Protein AF-A0A4R2NSC4-F1 (afdb_monomer_lite)

Radius of gyration: 39.75 Å; chains: 1; bounding box: 99×62×121 Å

Foldseek 3Di:
DWDDQQVQWIWDDDAFKIKIKGACVPWPHNDQVVVVVQLVVVCVVQVVDPQAFHFPDWDDDPRMIITMTGQNQKAQLQVLLVDDPLLCLQALVSLLSVLPTPFQARLASSQWIQRPVRRYIHGYDQDTHRGHRNDRDDSLVSSLFSLVSSQFPDNGDPDQDDCVGGSDNDVLSSVLNVQSVPQDDSVSNNLSSVVVNLLSVVVVVVVVVVVVVVVVVVVVVVVPDDDDDDDDDDDDDDDPVVVVVVVPPPPDDDDDDDDDDDDDDDPVVQCLPPLNLLSVPVVVVVVVVPPPCPVPVVDDPDPVVVVVVVVLVVLVVLLVVLSSQCNVCVPPPVSPVVSLVSLVVSPLVSDDPSSNVVNLSSCVVVVVNLVNCVSPVVVLQVLLVVLLVDPCSLVSLVVSCVSVPPNLSSQLSNCLVVVVLVSVVVSVPDADDPVSLLSVLLSCLVVVVVVVSVVVLVVVCPDPRHPCVVPNVVSVVSNVVLVVLSVVLVVLVVLLVVLVVVLVVLVVVLVVDPDVVVNVVSVVVNVVSVVSNVVSVVSNVVSNVVSVD

pLDDT: mean 75.35, std 21.21, range [22.73, 97.94]

Sequence (549 aa):
MIKKINRFGEITINKNEALVTMPLIRLETEEIEVIEENYKEKIKELNYADAFYYAESITSIRDRLQITYDMTNAFDFHHIRRIQFEEMFPYFNSMIDIAKQNVSVLWEKSNFAIDIKEEKVKALLFDFEGFKLYKKDNKVDGLKELILLALTTKHAILGKPKKSDFIEQRERVFLFAEDIIHSKDIEEMEDVIRSYENQIQYEETQKEIEQEEKRQKSKWNKMFKTKRSDTAEKEVASTEDMIKNSLYEEQNKKESNNTKQKSKSNLMDKMTSPKGMVITIVCLLAIGLLSVAFDNFSSAEEPNALSKAKKKIQEQNKVLSSYRVYINANGNKDQKEKAYAQLDRVGYENLNQKDQSILVDWYIDQDKLTKAITADKKNAYQIGDALIKEDDGEERLKQLANQVKNNEVINFDIATLENKYQTMIENKDILFNQRRSKKLVEAYFMTNQKEELDKFMSSIKNDERNDVGSSYDNLKKYYDEKISAYDEKQKAQTDLKEINIKIDEQNKKLKDIKDDDKKNETKDAIKKLEKDKQAAESKIEDFNNRIKE

Organism: NCBI:txid442528

Secondary structure (DSSP, 8-state):
--EEEETTEEEEEETTEEEEEEEGGGSS---HHHHHHHHHHHHHHTTT-TTEEPPSEEEE-SSEEEEEEE-TTEEEGGGGGGS-GGG-HHHHHHHHHHHHSSS----STTSEEEETTTTEEEEE---BTTB-------HHHHHHHHHHHHHBS-SS-SSSPPGGGBSS--HHHHHHHHHHHH--SHHHHHHHHHHHHHHHHHHHHHHHHHHHHHHHHHHHHHHS--------------SHHHHHHHTSSTT---------------THHHHSSTTTTTHHHHHHHHHHHHHHHHHHHSS---HHHHHHHHHHHHHHHHHHHHHHHHHHTTT-HHHHHHHHHHHHTT-GGGS-HHHHHHHHHHHHTTT-HHHHHHH-TTHHHHHHHHHTTSTTHHHHHHHHHHHSTT-HHHHHHHHHHTT-HHHHHHT-SS---HHHHHHHHHHHHHHT-HHHHHHHHHHHTT-TTSTTTTTHHHHHHHHHHHHHHHHHHHHHHHHHHHHHHHHHHHHHHHHH---HHHHHHHHHHHHHHHHHHHHHHHHHHHHHHHHH-

Structure (mmCIF, N/CA/C/O backbone):
data_AF-A0A4R2NSC4-F1
#
_entry.id   AF-A0A4R2NSC4-F1
#
loop_
_atom_site.group_PDB
_atom_site.id
_atom_site.type_symbol
_atom_site.label_atom_id
_atom_site.label_alt_id
_atom_site.label_comp_id
_atom_site.label_asym_id
_atom_site.label_entity_id
_atom_site.label_seq_id
_atom_site.pdbx_PDB_ins_code
_atom_site.Cartn_x
_atom_site.Cartn_y
_atom_site.Cartn_z
_atom_site.occupancy
_atom_site.B_iso_or_equiv
_atom_site.auth_seq_id
_atom_site.auth_comp_id
_atom_site.auth_asym_id
_atom_site.auth_atom_id
_atom_site.pdbx_PDB_model_num
ATOM 1 N N . MET A 1 1 ? 34.668 -9.041 -31.644 1.00 50.00 1 MET A N 1
ATOM 2 C CA . MET A 1 1 ? 33.999 -9.675 -32.811 1.00 50.00 1 MET A CA 1
ATOM 3 C C . MET A 1 1 ? 33.399 -8.556 -33.644 1.00 50.00 1 MET A C 1
ATOM 5 O O . MET A 1 1 ? 32.728 -7.722 -33.057 1.00 50.00 1 MET A O 1
ATOM 9 N N . ILE A 1 2 ? 33.654 -8.510 -34.954 1.00 55.50 2 ILE A N 1
ATOM 10 C CA . ILE A 1 2 ? 33.144 -7.439 -35.828 1.00 55.50 2 ILE A CA 1
ATOM 11 C C . ILE A 1 2 ? 31.701 -7.764 -36.230 1.00 55.50 2 ILE A C 1
ATOM 13 O O . ILE A 1 2 ? 31.442 -8.852 -36.749 1.00 55.50 2 ILE A O 1
ATOM 17 N N . LYS A 1 3 ? 30.768 -6.830 -36.016 1.00 60.56 3 LYS A N 1
ATOM 18 C CA . LYS A 1 3 ? 29.362 -6.968 -36.426 1.00 60.56 3 LYS A CA 1
ATOM 19 C C . LYS A 1 3 ? 28.921 -5.740 -37.225 1.00 60.56 3 LYS A C 1
ATOM 21 O O . LYS A 1 3 ? 29.080 -4.614 -36.762 1.00 60.56 3 LYS A O 1
ATOM 26 N N . LYS A 1 4 ? 28.317 -5.958 -38.400 1.00 69.31 4 LYS A N 1
ATOM 27 C CA . LYS A 1 4 ? 27.602 -4.903 -39.138 1.00 69.31 4 LYS A CA 1
ATOM 28 C C . LYS A 1 4 ? 26.278 -4.602 -38.445 1.00 69.31 4 LYS A C 1
ATOM 30 O O . LYS A 1 4 ? 25.534 -5.526 -38.126 1.00 69.31 4 LYS A O 1
ATOM 35 N N . ILE A 1 5 ? 26.011 -3.318 -38.238 1.00 64.56 5 ILE A N 1
ATOM 36 C CA . ILE A 1 5 ? 24.942 -2.836 -37.348 1.00 64.56 5 ILE A CA 1
ATOM 37 C C . ILE A 1 5 ? 24.145 -1.655 -37.920 1.00 64.56 5 ILE A C 1
ATOM 39 O O . ILE A 1 5 ? 22.972 -1.493 -37.608 1.00 64.56 5 ILE A O 1
ATOM 43 N N . ASN A 1 6 ? 24.757 -0.847 -38.790 1.00 65.25 6 ASN A N 1
ATOM 44 C CA . ASN A 1 6 ? 24.148 0.359 -39.354 1.00 65.25 6 ASN A CA 1
ATOM 45 C C . ASN A 1 6 ? 24.386 0.421 -40.873 1.00 65.25 6 ASN A C 1
ATOM 47 O O . ASN A 1 6 ? 25.003 1.356 -41.376 1.00 65.25 6 ASN A O 1
ATOM 51 N N . ARG A 1 7 ? 23.973 -0.639 -41.591 1.00 72.69 7 ARG A N 1
ATOM 52 C CA . ARG A 1 7 ? 24.161 -0.906 -43.041 1.00 72.69 7 ARG A CA 1
ATOM 53 C C . ARG A 1 7 ? 25.622 -0.964 -43.528 1.00 72.69 7 ARG A C 1
ATOM 55 O O . ARG A 1 7 ? 26.025 -1.965 -44.120 1.00 72.69 7 ARG A O 1
ATOM 62 N N . PHE A 1 8 ? 26.396 0.083 -43.270 1.00 77.44 8 PHE A N 1
ATOM 63 C CA . PHE A 1 8 ? 27.825 0.231 -43.550 1.00 77.44 8 PHE A CA 1
ATOM 64 C C . PHE A 1 8 ? 28.668 0.361 -42.271 1.00 77.44 8 PHE A C 1
ATOM 66 O O . PHE A 1 8 ? 29.864 0.093 -42.323 1.00 77.44 8 PHE A O 1
ATOM 73 N N . GLY A 1 9 ? 28.048 0.739 -41.146 1.00 80.69 9 GLY A N 1
ATOM 74 C CA . GLY A 1 9 ? 28.716 0.865 -39.851 1.00 80.69 9 GLY A CA 1
ATOM 75 C C . GLY A 1 9 ? 28.962 -0.472 -39.137 1.00 80.69 9 GLY A C 1
ATOM 76 O O . GLY A 1 9 ? 28.135 -1.393 -39.209 1.00 80.69 9 GLY A O 1
ATOM 77 N N . GLU A 1 10 ? 30.080 -0.545 -38.416 1.00 85.31 10 GLU A N 1
ATOM 78 C CA . GLU A 1 10 ? 30.536 -1.687 -37.612 1.00 85.31 10 GLU A CA 1
ATOM 79 C C . GLU A 1 10 ? 30.844 -1.234 -36.172 1.00 85.31 10 GLU A C 1
ATOM 81 O O . GLU A 1 10 ? 31.543 -0.238 -36.003 1.00 85.31 10 GLU A O 1
ATOM 86 N N . ILE A 1 11 ? 30.380 -1.976 -35.154 1.00 87.38 11 ILE A N 1
ATOM 87 C CA . ILE A 1 11 ? 30.885 -1.868 -33.767 1.00 87.38 11 ILE A CA 1
ATOM 88 C C . ILE A 1 11 ? 31.858 -3.014 -33.501 1.00 87.38 11 ILE A C 1
ATOM 90 O O . ILE A 1 11 ? 31.585 -4.173 -33.839 1.00 87.38 11 ILE A O 1
ATOM 94 N N . THR A 1 12 ? 32.957 -2.692 -32.822 1.00 83.81 12 THR A N 1
ATOM 95 C CA . THR A 1 12 ? 33.827 -3.648 -32.133 1.00 83.81 12 THR A CA 1
ATOM 96 C C . THR A 1 12 ? 33.980 -3.217 -30.677 1.00 83.81 12 THR A C 1
ATOM 98 O O . THR A 1 12 ? 34.322 -2.073 -30.421 1.00 83.81 12 THR A O 1
ATOM 101 N N . ILE A 1 13 ? 33.745 -4.126 -29.728 1.00 77.94 13 ILE A N 1
ATOM 102 C CA . ILE A 1 13 ? 34.010 -3.903 -28.297 1.00 77.94 13 ILE A CA 1
ATOM 103 C C . ILE A 1 13 ? 35.212 -4.765 -27.901 1.00 77.94 13 ILE A C 1
ATOM 105 O O . ILE A 1 13 ? 35.206 -5.977 -28.143 1.00 77.94 13 ILE A O 1
ATOM 109 N N . ASN A 1 14 ? 36.230 -4.138 -27.311 1.00 72.88 14 ASN A N 1
ATOM 110 C CA . ASN A 1 14 ? 37.514 -4.724 -26.936 1.00 72.88 14 ASN A CA 1
ATOM 111 C C . ASN A 1 14 ? 37.849 -4.377 -25.474 1.00 72.88 14 ASN A C 1
ATOM 113 O O . ASN A 1 14 ? 38.628 -3.468 -25.203 1.00 72.88 14 ASN A O 1
ATOM 117 N N . LYS A 1 15 ? 37.294 -5.140 -24.522 1.00 72.00 15 LYS A N 1
ATOM 118 C CA . LYS A 1 15 ? 37.432 -4.903 -23.070 1.00 72.00 15 LYS A CA 1
ATOM 119 C C . LYS A 1 15 ? 36.992 -3.486 -22.666 1.00 72.00 15 LYS A C 1
ATOM 121 O O . LYS A 1 15 ? 35.803 -3.275 -22.485 1.00 72.00 15 LYS A O 1
ATOM 126 N N . ASN A 1 16 ? 37.944 -2.562 -22.560 1.00 81.25 16 ASN A N 1
ATOM 127 C CA . ASN A 1 16 ? 37.792 -1.208 -22.037 1.00 81.25 16 ASN A CA 1
ATOM 128 C C . ASN A 1 16 ? 37.546 -0.167 -23.141 1.00 81.25 16 ASN A C 1
ATOM 130 O O . ASN A 1 16 ? 37.498 1.017 -22.847 1.00 81.25 16 ASN A O 1
ATOM 134 N N . GLU A 1 17 ? 37.414 -0.585 -24.398 1.00 88.75 17 GLU A N 1
ATOM 135 C CA . GLU A 1 17 ? 37.214 0.309 -25.539 1.00 88.75 17 GLU A CA 1
ATOM 136 C C . GLU A 1 17 ? 36.052 -0.194 -26.403 1.00 88.75 17 GLU A C 1
ATOM 138 O O . GLU A 1 17 ? 35.953 -1.394 -26.696 1.00 88.75 17 GLU A O 1
ATOM 143 N N . ALA A 1 18 ? 35.189 0.720 -26.846 1.00 89.56 18 ALA A N 1
ATOM 144 C CA . ALA A 1 18 ? 34.281 0.479 -27.961 1.00 89.56 18 ALA A CA 1
ATOM 145 C C . ALA A 1 18 ? 34.687 1.339 -29.161 1.00 89.56 18 ALA A C 1
ATOM 147 O O . ALA A 1 18 ? 34.992 2.519 -29.024 1.00 89.56 18 ALA A O 1
ATOM 148 N N . LEU A 1 19 ? 34.660 0.731 -30.344 1.00 90.62 19 LEU A N 1
ATOM 149 C CA . LEU A 1 19 ? 35.046 1.339 -31.609 1.00 90.62 19 LEU A CA 1
ATOM 150 C C . LEU A 1 19 ? 33.885 1.229 -32.601 1.00 90.62 19 LEU A C 1
ATOM 152 O O . LEU A 1 19 ? 33.551 0.128 -33.057 1.00 90.62 19 LEU A O 1
ATOM 156 N N . VAL A 1 20 ? 33.288 2.365 -32.956 1.00 91.00 20 VAL A N 1
ATOM 157 C CA . VAL A 1 20 ? 32.321 2.491 -34.057 1.00 91.00 20 VAL A CA 1
ATOM 158 C C . VAL A 1 20 ? 33.086 2.937 -35.300 1.00 91.00 20 VAL A C 1
ATOM 160 O O . VAL A 1 20 ? 33.832 3.909 -35.250 1.00 91.00 20 VAL A O 1
ATOM 163 N N . THR A 1 21 ? 32.910 2.260 -36.438 1.00 89.88 21 THR A N 1
ATOM 164 C CA . THR A 1 21 ? 33.556 2.675 -37.698 1.00 89.88 21 THR A CA 1
ATOM 165 C C . THR A 1 21 ? 32.588 2.739 -38.870 1.00 89.88 21 THR A C 1
ATOM 167 O O . THR A 1 21 ? 31.687 1.903 -38.977 1.00 89.88 21 THR A O 1
ATOM 170 N N . MET A 1 22 ? 32.812 3.675 -39.798 1.00 88.88 22 MET A N 1
ATOM 171 C CA . MET A 1 22 ? 32.080 3.765 -41.070 1.00 88.88 22 MET A CA 1
ATOM 172 C C . MET A 1 22 ? 32.995 4.289 -42.196 1.00 88.88 22 MET A C 1
ATOM 174 O O . MET A 1 22 ? 33.824 5.154 -41.928 1.00 88.88 22 MET A O 1
ATOM 178 N N . PRO A 1 23 ? 32.898 3.792 -43.447 1.00 88.88 23 PRO A N 1
ATOM 179 C CA . PRO A 1 23 ? 33.663 4.341 -44.574 1.00 88.88 23 PRO A CA 1
ATOM 180 C C . PRO A 1 23 ? 33.324 5.812 -44.848 1.00 88.88 23 PRO A C 1
ATOM 182 O O . PRO A 1 23 ? 32.140 6.150 -44.854 1.00 88.88 23 PRO A O 1
ATOM 185 N N . LEU A 1 24 ? 34.329 6.653 -45.130 1.00 86.62 24 LEU A N 1
ATOM 186 C CA . LEU A 1 24 ? 34.136 8.103 -45.326 1.00 86.62 24 LEU A CA 1
ATOM 187 C C . LEU A 1 24 ? 33.147 8.419 -46.458 1.00 86.62 24 LEU A C 1
ATOM 189 O O . LEU A 1 24 ? 32.214 9.185 -46.259 1.00 86.62 24 LEU A O 1
ATOM 193 N N . ILE A 1 25 ? 33.230 7.677 -47.568 1.00 86.19 25 ILE A N 1
ATOM 194 C CA . ILE A 1 25 ? 32.316 7.728 -48.729 1.00 86.19 25 ILE A CA 1
ATOM 195 C C . ILE A 1 25 ? 30.825 7.420 -48.410 1.00 86.19 25 ILE A C 1
ATOM 197 O O . ILE A 1 25 ? 29.987 7.296 -49.308 1.00 86.19 25 ILE A O 1
ATOM 201 N N . ARG A 1 26 ? 30.476 7.183 -47.138 1.00 85.62 26 ARG A N 1
ATOM 202 C CA . ARG A 1 26 ? 29.104 6.973 -46.638 1.00 85.62 26 ARG A CA 1
ATOM 203 C C . ARG A 1 26 ? 28.637 8.054 -45.659 1.00 85.62 26 ARG A C 1
ATOM 205 O O . ARG A 1 26 ? 27.502 7.962 -45.197 1.00 85.62 26 ARG A O 1
ATOM 212 N N . LEU A 1 27 ? 29.482 9.031 -45.352 1.00 84.31 27 LEU A N 1
ATOM 213 C CA . LEU A 1 27 ? 29.156 10.221 -44.571 1.00 84.31 27 LEU A CA 1
ATOM 214 C C . LEU A 1 27 ? 28.582 11.315 -45.481 1.00 84.31 27 LEU A C 1
ATOM 216 O O . LEU A 1 27 ? 28.621 11.207 -46.707 1.00 84.31 27 LEU A O 1
ATOM 220 N N . GLU A 1 28 ? 28.037 12.365 -44.872 1.00 81.38 28 GLU A N 1
ATOM 221 C CA . GLU A 1 28 ? 27.533 13.544 -45.598 1.00 81.38 28 GLU A CA 1
ATOM 222 C C . GLU A 1 28 ? 28.659 14.573 -45.866 1.00 81.38 28 GLU A C 1
ATOM 224 O O . GLU A 1 28 ? 28.540 15.388 -46.777 1.00 81.38 28 GLU A O 1
ATOM 229 N N . THR A 1 29 ? 29.779 14.474 -45.136 1.00 83.19 29 THR A N 1
ATOM 230 C CA . THR A 1 29 ? 31.052 15.186 -45.359 1.00 83.19 29 THR A CA 1
ATOM 231 C C . THR A 1 29 ? 32.236 14.263 -45.036 1.00 83.19 29 THR A C 1
ATOM 233 O O . THR A 1 29 ? 32.092 13.335 -44.240 1.00 83.19 29 THR A O 1
ATOM 236 N N . GLU A 1 30 ? 33.402 14.506 -45.640 1.00 83.69 30 GLU A N 1
ATOM 237 C CA . GLU A 1 30 ? 34.662 13.808 -45.319 1.00 83.69 30 GLU A CA 1
ATOM 238 C C . GLU A 1 30 ? 35.582 14.641 -44.394 1.00 83.69 30 GLU A C 1
ATOM 240 O O . GLU A 1 30 ? 36.621 14.148 -43.957 1.00 83.69 30 GLU A O 1
ATOM 245 N N . GLU A 1 31 ? 35.193 15.880 -44.065 1.00 88.38 31 GLU A N 1
ATOM 246 C CA . GLU A 1 31 ? 35.931 16.792 -43.176 1.00 88.38 31 GLU A CA 1
ATOM 247 C C . GLU A 1 31 ? 35.721 16.407 -41.700 1.00 88.38 31 GLU A C 1
ATOM 249 O O . GLU A 1 31 ? 34.609 16.478 -41.171 1.00 88.38 31 GLU A O 1
ATOM 254 N N . ILE A 1 32 ? 36.793 15.979 -41.026 1.00 88.56 32 ILE A N 1
ATOM 255 C CA . ILE A 1 32 ? 36.729 15.398 -39.673 1.00 88.56 32 ILE A CA 1
ATOM 256 C C . ILE A 1 32 ? 36.408 16.457 -38.619 1.00 88.56 32 ILE A C 1
ATOM 258 O O . ILE A 1 32 ? 35.664 16.185 -37.680 1.00 88.56 32 ILE A O 1
ATOM 262 N N . GLU A 1 33 ? 36.909 17.673 -38.805 1.00 90.12 33 GLU A N 1
ATOM 263 C CA . GLU A 1 33 ? 36.661 18.822 -37.943 1.00 90.12 33 GLU A CA 1
ATOM 264 C C . GLU A 1 33 ? 35.160 19.150 -37.877 1.00 90.12 33 GLU A C 1
ATOM 266 O O . GLU A 1 33 ? 34.616 19.320 -36.787 1.00 90.12 33 GLU A O 1
ATOM 271 N N . VAL A 1 34 ? 34.466 19.127 -39.022 1.00 92.62 34 VAL A N 1
ATOM 272 C CA . VAL A 1 34 ? 33.011 19.352 -39.111 1.00 92.62 34 VAL A CA 1
ATOM 273 C C . VAL A 1 34 ? 32.232 18.220 -38.432 1.00 92.62 34 VAL A C 1
ATOM 275 O O . VAL A 1 34 ? 31.276 18.467 -37.701 1.00 92.62 34 VAL A O 1
ATOM 278 N N . ILE A 1 35 ? 32.661 16.966 -38.613 1.00 91.38 35 ILE A N 1
ATOM 279 C CA . ILE A 1 35 ? 32.059 15.798 -37.944 1.00 91.38 35 ILE A CA 1
ATOM 280 C C . ILE A 1 35 ? 32.217 15.908 -36.419 1.00 91.38 35 ILE A C 1
ATOM 282 O O . ILE A 1 35 ? 31.273 15.635 -35.677 1.00 91.38 35 ILE A O 1
ATOM 286 N N . GLU A 1 36 ? 33.388 16.330 -35.940 1.00 92.12 36 GLU A N 1
ATOM 287 C CA . GLU A 1 36 ? 33.632 16.583 -34.521 1.00 92.12 36 GLU A CA 1
ATOM 288 C C . GLU A 1 36 ? 32.784 17.731 -33.962 1.00 92.12 36 GLU A C 1
ATOM 290 O O . GLU A 1 36 ? 32.292 17.627 -32.836 1.00 92.12 36 GLU A O 1
ATOM 295 N N . GLU A 1 37 ? 32.624 18.829 -34.704 1.00 94.12 37 GLU A N 1
ATOM 296 C CA . GLU A 1 37 ? 31.781 19.957 -34.299 1.00 94.12 37 GLU A CA 1
ATOM 297 C C . GLU A 1 37 ? 30.311 19.535 -34.202 1.00 94.12 37 GLU A C 1
ATOM 299 O O . GLU A 1 37 ? 29.726 19.665 -33.124 1.00 94.12 37 GLU A O 1
ATOM 304 N N . ASN A 1 38 ? 29.763 18.896 -35.240 1.00 94.38 38 ASN A N 1
ATOM 305 C CA . ASN A 1 38 ? 28.403 18.345 -35.241 1.00 94.38 38 ASN A CA 1
ATOM 306 C C . ASN A 1 38 ? 28.169 17.366 -34.077 1.00 94.38 38 ASN A C 1
ATOM 308 O O . ASN A 1 38 ? 27.113 17.375 -33.437 1.00 94.38 38 ASN A O 1
ATOM 312 N N . TYR A 1 39 ? 29.161 16.528 -33.761 1.00 93.62 39 TYR A N 1
ATOM 313 C CA . TYR A 1 39 ? 29.089 15.622 -32.618 1.00 93.62 39 TYR A CA 1
ATOM 314 C C . TYR A 1 39 ? 29.040 16.382 -31.282 1.00 93.62 39 TYR A C 1
ATOM 316 O O . TYR A 1 39 ? 28.174 16.119 -30.444 1.00 93.62 39 TYR A O 1
ATOM 324 N N . LYS A 1 40 ? 29.921 17.374 -31.092 1.00 93.31 40 LYS A N 1
ATOM 325 C CA . LYS A 1 40 ? 29.951 18.232 -29.893 1.00 93.31 40 LYS A CA 1
ATOM 326 C C . LYS A 1 40 ? 28.664 19.047 -29.741 1.00 93.31 40 LYS A C 1
ATOM 328 O O . LYS A 1 40 ? 28.224 19.269 -28.613 1.00 93.31 40 LYS A O 1
ATOM 333 N N . GLU A 1 41 ? 28.046 19.480 -30.837 1.00 94.69 41 GLU A N 1
ATOM 334 C CA . GLU A 1 41 ? 26.727 20.117 -30.819 1.00 94.69 41 GLU A CA 1
ATOM 335 C C . GLU A 1 41 ? 25.629 19.140 -30.396 1.00 94.69 41 GLU A C 1
ATOM 337 O O . GLU A 1 41 ? 24.842 19.477 -29.508 1.00 94.69 41 GLU A O 1
ATOM 342 N N . LYS A 1 42 ? 25.627 17.898 -30.905 1.00 93.56 42 LYS A N 1
ATOM 343 C CA . LYS A 1 42 ? 24.636 16.894 -30.490 1.00 93.56 42 LYS A CA 1
ATOM 344 C C . LYS A 1 42 ? 24.723 16.549 -28.999 1.00 93.56 42 LYS A C 1
ATOM 346 O O . LYS A 1 42 ? 23.690 16.377 -28.354 1.00 93.56 42 LYS A O 1
ATOM 351 N N . ILE A 1 43 ? 25.927 16.503 -28.420 1.00 93.38 43 ILE A N 1
ATOM 352 C CA . ILE A 1 43 ? 26.103 16.322 -26.965 1.00 93.38 43 ILE A CA 1
ATOM 353 C C . ILE A 1 43 ? 25.466 17.479 -26.177 1.00 93.38 43 ILE A C 1
ATOM 355 O O . ILE A 1 43 ? 24.792 17.240 -25.171 1.00 93.38 43 ILE A O 1
ATOM 359 N N . LYS A 1 44 ? 25.662 18.726 -26.630 1.00 91.94 44 LYS A N 1
ATOM 360 C CA . LYS A 1 44 ? 25.079 19.920 -25.995 1.00 91.94 44 LYS A CA 1
ATOM 361 C C . LYS A 1 44 ? 23.556 19.948 -26.122 1.00 91.94 44 LYS A C 1
ATOM 363 O O . LYS A 1 44 ? 22.891 20.283 -25.149 1.00 91.94 44 LYS A O 1
ATOM 368 N N . GLU A 1 45 ? 23.004 19.565 -27.277 1.00 93.38 45 GLU A N 1
ATOM 369 C CA . GLU A 1 45 ? 21.552 19.426 -27.489 1.00 93.38 45 GLU A CA 1
ATOM 370 C C . GLU A 1 45 ? 20.941 18.414 -26.505 1.00 93.38 45 GLU A C 1
ATOM 372 O O . GLU A 1 45 ? 19.892 18.663 -25.916 1.00 93.38 45 GLU A O 1
ATOM 377 N N . LEU A 1 46 ? 21.641 17.300 -26.268 1.00 90.50 46 LEU A N 1
ATOM 378 C CA . LEU A 1 46 ? 21.274 16.282 -25.279 1.00 90.50 46 LEU A CA 1
ATOM 379 C C . LEU A 1 46 ? 21.627 16.673 -23.831 1.00 90.50 46 LEU A C 1
ATOM 381 O O . LEU A 1 46 ? 21.488 15.845 -22.935 1.00 90.50 46 LEU A O 1
ATOM 385 N N . ASN A 1 47 ? 22.091 17.905 -23.586 1.00 90.69 47 ASN A N 1
ATOM 386 C CA . ASN A 1 47 ? 22.463 18.434 -22.271 1.00 90.69 47 ASN A CA 1
ATOM 387 C C . ASN A 1 47 ? 23.369 17.487 -21.453 1.00 90.69 47 ASN A C 1
ATOM 389 O O . ASN A 1 47 ? 23.195 17.343 -20.244 1.00 90.69 47 ASN A O 1
ATOM 393 N N . TYR A 1 48 ? 24.319 16.814 -22.115 1.00 87.62 48 TYR A N 1
ATOM 394 C CA . TYR A 1 48 ? 25.217 15.837 -21.481 1.00 87.62 48 TYR A CA 1
ATOM 395 C C . TYR A 1 48 ? 24.472 14.730 -20.693 1.00 87.62 48 TYR A C 1
ATOM 397 O O . TYR A 1 48 ? 24.927 14.299 -19.633 1.00 87.62 48 TYR A O 1
ATOM 405 N N . ALA A 1 49 ? 23.309 14.286 -21.193 1.00 89.62 49 ALA A N 1
ATOM 406 C CA . ALA A 1 49 ? 22.504 13.222 -20.595 1.00 89.62 49 ALA A CA 1
ATOM 407 C C . ALA A 1 49 ? 23.307 11.944 -20.283 1.00 89.62 49 ALA A C 1
ATOM 409 O O . ALA A 1 49 ? 23.821 11.266 -21.171 1.00 89.62 49 ALA A O 1
ATOM 410 N N . ASP A 1 50 ? 23.277 11.539 -19.014 1.00 87.62 50 ASP A N 1
ATOM 411 C CA . ASP A 1 50 ? 24.004 10.388 -18.456 1.00 87.62 50 ASP A CA 1
ATOM 412 C C . ASP A 1 50 ? 23.582 9.004 -19.017 1.00 87.62 50 ASP A C 1
ATOM 414 O O . ASP A 1 50 ? 24.130 7.962 -18.667 1.00 87.62 50 ASP A O 1
ATOM 418 N N . ALA A 1 51 ? 22.610 8.990 -19.930 1.00 93.25 51 ALA A N 1
ATOM 419 C CA . ALA A 1 51 ? 22.138 7.831 -20.681 1.00 93.25 51 ALA A CA 1
ATOM 420 C C . ALA A 1 51 ? 23.163 7.286 -21.706 1.00 93.25 51 ALA A C 1
ATOM 422 O O . ALA A 1 51 ? 22.972 6.192 -22.251 1.00 93.25 51 ALA A O 1
ATOM 423 N N . PHE A 1 52 ? 24.232 8.036 -22.005 1.00 93.75 52 PHE A N 1
ATOM 424 C CA . PHE A 1 52 ? 25.151 7.733 -23.104 1.00 93.75 52 PHE A CA 1
ATOM 425 C C . PHE A 1 52 ? 26.624 7.652 -22.697 1.00 93.75 52 PHE A C 1
ATOM 427 O O . PHE A 1 52 ? 27.103 8.422 -21.867 1.00 93.75 52 PHE A O 1
ATOM 434 N N . TYR A 1 53 ? 27.364 6.778 -23.382 1.00 91.19 53 TYR A N 1
ATOM 435 C CA . TYR A 1 53 ? 28.809 6.926 -23.532 1.00 91.19 53 TYR A CA 1
ATOM 436 C C . TYR A 1 53 ? 29.102 7.927 -24.651 1.00 91.19 53 TYR A C 1
ATOM 438 O O . TYR A 1 53 ? 28.579 7.817 -25.768 1.00 91.19 53 TYR A O 1
ATOM 446 N N . TYR A 1 54 ? 29.966 8.887 -24.337 1.00 92.50 54 TYR A N 1
ATOM 447 C CA . TYR A 1 54 ? 30.461 9.898 -25.263 1.00 92.50 54 TYR A CA 1
ATOM 448 C C . TYR A 1 54 ? 31.793 9.471 -25.870 1.00 92.50 54 TYR A C 1
ATOM 450 O O . TYR A 1 54 ? 32.590 8.799 -25.216 1.00 92.50 54 TYR A O 1
ATOM 458 N N . ALA A 1 55 ? 32.025 9.853 -27.123 1.00 92.94 55 ALA A N 1
ATOM 459 C CA . ALA A 1 55 ? 33.276 9.565 -27.799 1.00 92.94 55 ALA A CA 1
ATOM 460 C C . ALA A 1 55 ? 34.436 10.300 -27.114 1.00 92.94 55 ALA A C 1
ATOM 462 O O . ALA A 1 55 ? 34.374 11.510 -26.895 1.00 92.94 55 ALA A O 1
ATOM 463 N N . GLU A 1 56 ? 35.501 9.561 -26.825 1.00 91.31 56 GLU A N 1
ATOM 464 C CA . GLU A 1 56 ? 36.795 10.091 -26.399 1.00 91.31 56 GLU A CA 1
ATOM 465 C C . GLU A 1 56 ? 37.525 10.740 -27.583 1.00 91.31 56 GLU A C 1
ATOM 467 O O . GLU A 1 56 ? 38.164 11.780 -27.437 1.00 91.31 56 GLU A O 1
ATOM 472 N N . SER A 1 57 ? 37.411 10.143 -28.774 1.00 90.75 57 SER A N 1
ATOM 473 C CA . SER A 1 57 ? 37.999 10.674 -30.005 1.00 90.75 57 SER A CA 1
ATOM 474 C C . SER A 1 57 ? 37.207 10.284 -31.252 1.00 90.75 57 SER A C 1
ATOM 476 O O . SER A 1 57 ? 36.544 9.244 -31.300 1.00 90.75 57 SER A O 1
ATOM 478 N N . ILE A 1 58 ? 37.305 11.134 -32.276 1.00 92.75 58 ILE A N 1
ATOM 479 C CA . ILE A 1 58 ? 36.814 10.894 -33.633 1.00 92.75 58 ILE A CA 1
ATOM 480 C C . ILE A 1 58 ? 38.014 11.070 -34.564 1.00 92.75 58 ILE A C 1
ATOM 482 O O . ILE A 1 58 ? 38.680 12.096 -34.542 1.00 92.75 58 ILE A O 1
ATOM 486 N N . THR A 1 59 ? 38.345 10.054 -35.356 1.00 91.25 59 THR A N 1
ATOM 487 C CA . THR A 1 59 ? 39.536 10.070 -36.221 1.00 91.25 59 THR A CA 1
ATOM 488 C C . THR A 1 59 ? 39.260 9.426 -37.575 1.00 91.25 59 THR A C 1
ATOM 490 O O . THR A 1 59 ? 38.281 8.701 -37.751 1.00 91.25 59 THR A O 1
ATOM 493 N N . SER A 1 60 ? 40.140 9.668 -38.548 1.00 89.25 60 SER A N 1
ATOM 494 C CA . SER A 1 60 ? 40.128 8.985 -39.845 1.00 89.25 60 SER A CA 1
ATOM 495 C C . SER A 1 60 ? 41.321 8.045 -39.965 1.00 89.25 60 SER A C 1
ATOM 497 O O . SER A 1 60 ? 42.470 8.465 -39.824 1.00 89.25 60 SER A O 1
ATOM 499 N N . ILE A 1 61 ? 41.063 6.765 -40.247 1.00 87.75 61 ILE A N 1
ATOM 500 C CA . ILE A 1 61 ? 42.104 5.757 -40.470 1.00 87.75 61 ILE A CA 1
ATOM 501 C C . ILE A 1 61 ? 41.710 4.879 -41.660 1.00 87.75 61 ILE A C 1
ATOM 503 O O . ILE A 1 61 ? 40.743 4.120 -41.585 1.00 87.75 61 ILE A O 1
ATOM 507 N N . ARG A 1 62 ? 42.520 4.922 -42.731 1.00 82.62 62 ARG A N 1
ATOM 508 C CA . ARG A 1 62 ? 42.361 4.107 -43.958 1.00 82.62 62 ARG A CA 1
ATOM 509 C C . ARG A 1 62 ? 40.953 4.230 -44.562 1.00 82.62 62 ARG A C 1
ATOM 511 O O . ARG A 1 62 ? 40.230 3.240 -44.671 1.00 82.62 62 ARG A O 1
ATOM 518 N N . ASP A 1 63 ? 40.574 5.459 -44.903 1.00 86.50 63 ASP A N 1
ATOM 519 C CA . ASP A 1 63 ? 39.306 5.828 -45.554 1.00 86.50 63 ASP A CA 1
ATOM 520 C C . ASP A 1 63 ? 38.043 5.451 -44.752 1.00 86.50 63 ASP A C 1
ATOM 522 O O . ASP A 1 63 ? 36.941 5.293 -45.292 1.00 86.50 63 ASP A O 1
ATOM 526 N N . ARG A 1 64 ? 38.192 5.312 -43.428 1.00 89.56 64 ARG A N 1
ATOM 527 C CA . ARG A 1 64 ? 37.102 5.065 -42.480 1.00 89.56 64 ARG A CA 1
ATOM 528 C C . ARG A 1 64 ? 37.185 6.035 -41.312 1.00 89.56 64 ARG A C 1
ATOM 530 O O . ARG A 1 64 ? 38.242 6.168 -40.697 1.00 89.56 64 ARG A O 1
ATOM 537 N N . LEU A 1 65 ? 36.043 6.620 -40.964 1.00 90.94 65 LEU A N 1
ATOM 538 C CA . LEU A 1 65 ? 35.852 7.257 -39.671 1.00 90.94 65 LEU A CA 1
ATOM 539 C C . LEU A 1 65 ? 35.909 6.191 -38.575 1.00 90.94 65 LEU A C 1
ATOM 541 O O . LEU A 1 65 ? 35.372 5.088 -38.742 1.00 90.94 65 LEU A O 1
ATOM 545 N N . GLN A 1 66 ? 36.534 6.546 -37.463 1.00 91.81 66 GLN A N 1
ATOM 546 C CA . GLN A 1 66 ? 36.622 5.777 -36.235 1.00 91.81 66 GLN A CA 1
ATOM 547 C C . GLN A 1 66 ? 36.190 6.669 -35.074 1.00 91.81 66 GLN A C 1
ATOM 549 O O . GLN A 1 66 ? 36.748 7.746 -34.888 1.00 91.81 66 GLN A O 1
ATOM 554 N N . ILE A 1 67 ? 35.188 6.223 -34.323 1.00 93.06 67 ILE A N 1
ATOM 555 C CA . ILE A 1 67 ? 34.699 6.876 -33.110 1.00 93.06 67 ILE A CA 1
ATOM 556 C C . ILE A 1 67 ? 34.990 5.925 -31.950 1.00 93.06 67 ILE A C 1
ATOM 558 O O . ILE A 1 67 ? 34.502 4.789 -31.947 1.00 93.06 67 ILE A O 1
ATOM 562 N N . THR A 1 68 ? 35.798 6.386 -31.002 1.00 92.94 68 THR A N 1
ATOM 563 C CA . THR A 1 68 ? 36.311 5.589 -29.880 1.00 92.94 68 THR A CA 1
ATOM 564 C C . THR A 1 68 ? 35.657 6.035 -28.578 1.00 92.94 68 THR A C 1
ATOM 566 O O . THR A 1 68 ? 35.517 7.234 -28.347 1.00 92.94 68 THR A O 1
ATOM 569 N N . TYR A 1 69 ? 35.273 5.087 -27.725 1.00 93.38 69 TYR A N 1
ATOM 570 C CA . TYR A 1 69 ? 34.622 5.325 -26.432 1.00 93.38 69 TYR A CA 1
ATOM 571 C C . TYR A 1 69 ? 35.371 4.583 -25.321 1.00 93.38 69 TYR A C 1
ATOM 573 O O . TYR A 1 69 ? 35.657 3.390 -25.477 1.00 93.38 69 TYR A O 1
ATOM 581 N N . ASP A 1 70 ? 35.612 5.256 -24.192 1.00 87.62 70 ASP A N 1
ATOM 582 C CA . ASP A 1 70 ? 36.098 4.617 -22.964 1.00 87.62 70 ASP A CA 1
ATOM 583 C C . ASP A 1 70 ? 34.976 3.791 -22.316 1.00 87.62 70 ASP A C 1
ATOM 585 O O . ASP A 1 70 ? 33.896 4.291 -21.999 1.00 87.62 70 ASP A O 1
ATOM 589 N N . MET A 1 71 ? 35.262 2.508 -22.113 1.00 86.00 71 MET A N 1
ATOM 590 C CA . MET A 1 71 ? 34.385 1.496 -21.528 1.00 86.00 71 MET A CA 1
ATOM 591 C C . MET A 1 71 ? 35.026 0.874 -20.272 1.00 86.00 71 MET A C 1
ATOM 593 O O . MET A 1 71 ? 34.688 -0.244 -19.894 1.00 86.00 71 MET A O 1
ATOM 597 N N . THR A 1 72 ? 35.978 1.552 -19.617 1.00 79.00 72 THR A N 1
ATOM 598 C CA . THR A 1 72 ? 36.815 0.994 -18.532 1.00 79.00 72 THR A CA 1
ATOM 599 C C . THR A 1 72 ? 36.041 0.427 -17.330 1.00 79.00 72 THR A C 1
ATOM 601 O O . THR A 1 72 ? 36.549 -0.478 -16.668 1.00 79.00 72 THR A O 1
ATOM 604 N N . ASN A 1 73 ? 34.814 0.891 -17.067 1.00 77.25 73 ASN A N 1
ATOM 605 C CA . ASN A 1 73 ? 33.933 0.365 -16.005 1.00 77.25 73 ASN A CA 1
ATOM 606 C C . ASN A 1 73 ? 32.699 -0.389 -16.542 1.00 77.25 73 ASN A C 1
ATOM 608 O O . ASN A 1 73 ? 31.776 -0.697 -15.783 1.00 77.25 73 ASN A O 1
ATOM 612 N N . ALA A 1 74 ? 32.677 -0.679 -17.844 1.00 83.81 74 ALA A N 1
ATOM 613 C CA . ALA A 1 74 ? 31.516 -1.197 -18.544 1.00 83.81 74 ALA A CA 1
ATOM 614 C C . ALA A 1 74 ? 31.709 -2.652 -18.994 1.00 83.81 74 ALA A C 1
ATOM 616 O O . ALA A 1 74 ? 32.788 -3.068 -19.417 1.00 83.81 74 ALA A O 1
ATOM 617 N N . PHE A 1 75 ? 30.630 -3.428 -18.958 1.00 84.88 75 PHE A N 1
ATOM 618 C CA . PHE A 1 75 ? 30.574 -4.777 -19.519 1.00 84.88 75 PHE A CA 1
ATOM 619 C C . PHE A 1 75 ? 29.608 -4.837 -20.698 1.00 84.88 75 PHE A C 1
ATOM 621 O O . PHE A 1 75 ? 28.702 -4.015 -20.824 1.00 84.88 75 PHE A O 1
ATOM 628 N N . ASP A 1 76 ? 29.769 -5.835 -21.568 1.00 86.94 76 ASP A N 1
ATOM 629 C CA . ASP A 1 76 ? 28.801 -6.067 -22.637 1.00 86.94 76 ASP A CA 1
ATOM 630 C C . ASP A 1 76 ? 27.395 -6.336 -22.071 1.00 86.94 76 ASP A C 1
ATOM 632 O O . ASP A 1 76 ? 27.242 -6.861 -20.964 1.00 86.94 76 ASP A O 1
ATOM 636 N N . PHE A 1 77 ? 26.358 -6.000 -22.844 1.00 90.69 77 PHE A N 1
ATOM 637 C CA . PHE A 1 77 ? 24.967 -6.097 -22.397 1.00 90.69 77 PHE A CA 1
ATOM 638 C C . PHE A 1 77 ? 24.568 -7.470 -21.824 1.00 90.69 77 PHE A C 1
ATOM 640 O O . PHE A 1 77 ? 23.691 -7.528 -20.968 1.00 90.69 77 PHE A O 1
ATOM 647 N N . HIS A 1 78 ? 25.193 -8.591 -22.224 1.00 89.19 78 HIS A N 1
ATOM 648 C CA . HIS A 1 78 ? 24.833 -9.903 -21.660 1.00 89.19 78 HIS A CA 1
ATOM 649 C C . HIS A 1 78 ? 25.228 -10.064 -20.191 1.00 89.19 78 HIS A C 1
ATOM 651 O O . HIS A 1 78 ? 24.747 -11.004 -19.558 1.00 89.19 78 HIS A O 1
ATOM 657 N N . HIS A 1 79 ? 26.046 -9.173 -19.622 1.00 89.06 79 HIS A N 1
ATOM 658 C CA . HIS A 1 79 ? 26.366 -9.203 -18.195 1.00 89.06 79 HIS A CA 1
ATOM 659 C C . HIS A 1 79 ? 25.116 -9.052 -17.316 1.00 89.06 79 HIS A C 1
ATOM 661 O O . HIS A 1 79 ? 25.039 -9.702 -16.275 1.00 89.06 79 HIS A O 1
ATOM 667 N N . ILE A 1 80 ? 24.099 -8.306 -17.774 1.00 91.62 80 ILE A N 1
ATOM 668 C CA . ILE A 1 80 ? 22.830 -8.104 -17.050 1.00 91.62 80 ILE A CA 1
ATOM 669 C C . ILE A 1 80 ? 22.152 -9.428 -16.659 1.00 91.62 80 ILE A C 1
ATOM 671 O O . ILE A 1 80 ? 21.478 -9.512 -15.645 1.00 91.62 80 ILE A O 1
ATOM 675 N N . ARG A 1 81 ? 22.407 -10.508 -17.409 1.00 92.19 81 ARG A N 1
ATOM 676 C CA . ARG A 1 81 ? 21.855 -11.857 -17.189 1.00 92.19 81 ARG A CA 1
ATOM 677 C C . ARG A 1 81 ? 22.375 -12.564 -15.936 1.00 92.19 81 ARG A C 1
ATOM 679 O O . ARG A 1 81 ? 21.950 -13.682 -15.655 1.00 92.19 81 ARG A O 1
ATOM 686 N N . ARG A 1 82 ? 23.359 -11.972 -15.257 1.00 89.12 82 ARG A N 1
ATOM 687 C CA . ARG A 1 82 ? 23.946 -12.460 -13.999 1.00 89.12 82 ARG A CA 1
ATOM 688 C C . ARG A 1 82 ? 23.350 -11.780 -12.767 1.00 89.12 82 ARG A C 1
ATOM 690 O O . ARG A 1 82 ? 23.589 -12.252 -11.662 1.00 89.12 82 ARG A O 1
ATOM 697 N N . ILE A 1 83 ? 22.634 -10.682 -12.979 1.00 90.38 83 ILE A N 1
ATOM 698 C CA . ILE A 1 83 ? 21.956 -9.888 -11.957 1.00 90.38 83 ILE A CA 1
ATOM 699 C C . ILE A 1 83 ? 20.634 -10.596 -11.634 1.00 90.38 83 ILE A C 1
ATOM 701 O O . ILE A 1 83 ? 20.026 -11.179 -12.535 1.00 90.38 83 ILE A O 1
ATOM 705 N N . GLN A 1 84 ? 20.200 -10.607 -10.372 1.00 90.69 84 GLN A N 1
ATOM 706 C CA . GLN A 1 84 ? 18.892 -11.185 -10.035 1.00 90.69 84 GLN A CA 1
ATOM 707 C C . GLN A 1 84 ? 17.777 -10.237 -10.472 1.00 90.69 84 GLN A C 1
ATOM 709 O O . GLN A 1 84 ? 17.966 -9.025 -10.480 1.00 90.69 84 GLN A O 1
ATOM 714 N N . PHE A 1 85 ? 16.601 -10.762 -10.820 1.00 94.00 85 PHE A N 1
ATOM 715 C CA . PHE A 1 85 ? 15.467 -9.946 -11.267 1.00 94.00 85 PHE A CA 1
ATOM 716 C C . PHE A 1 85 ? 15.144 -8.774 -10.319 1.00 94.00 85 PHE A C 1
ATOM 718 O O . PHE A 1 85 ? 14.878 -7.669 -10.785 1.00 94.00 85 PHE A O 1
ATOM 725 N N . GLU A 1 86 ? 15.221 -9.000 -9.004 1.00 88.75 86 GLU A N 1
ATOM 726 C CA . GLU A 1 86 ? 15.039 -7.989 -7.954 1.00 88.75 86 GLU A CA 1
ATOM 727 C C . GLU A 1 86 ? 16.018 -6.805 -8.061 1.00 88.75 86 GLU A C 1
ATOM 729 O O . GLU A 1 86 ? 15.662 -5.682 -7.722 1.00 88.75 86 GLU A O 1
ATOM 734 N N . GLU A 1 87 ? 17.222 -7.041 -8.580 1.00 88.75 87 GLU A N 1
ATOM 735 C CA . GLU A 1 87 ? 18.311 -6.067 -8.726 1.00 88.75 87 GLU A CA 1
ATOM 736 C C . GLU A 1 87 ? 18.354 -5.448 -10.144 1.00 88.75 87 GLU A C 1
ATOM 738 O O . GLU A 1 87 ? 19.174 -4.574 -10.420 1.00 88.75 87 GLU A O 1
ATOM 743 N N . MET A 1 88 ? 17.484 -5.870 -11.077 1.00 94.50 88 MET A N 1
ATOM 744 C CA . MET A 1 88 ? 17.502 -5.381 -12.467 1.00 94.50 88 MET A CA 1
ATOM 745 C C . MET A 1 88 ? 16.821 -4.014 -12.675 1.00 94.50 88 MET A C 1
ATOM 747 O O . MET A 1 88 ? 17.002 -3.409 -13.734 1.00 94.50 88 MET A O 1
ATOM 751 N N . PHE A 1 89 ? 16.036 -3.500 -11.720 1.00 92.75 89 PHE A N 1
ATOM 752 C CA . PHE A 1 89 ? 15.239 -2.277 -11.931 1.00 92.75 89 PHE A CA 1
ATOM 753 C C . PHE A 1 89 ? 16.051 -1.004 -12.227 1.00 92.75 89 PHE A C 1
ATOM 755 O O . PHE A 1 89 ? 15.647 -0.298 -13.152 1.00 92.75 89 PHE A O 1
ATOM 762 N N . PRO A 1 90 ? 17.201 -0.712 -11.579 1.00 90.75 90 PRO A N 1
ATOM 763 C CA . PRO A 1 90 ? 18.054 0.423 -11.956 1.00 90.75 90 PRO A CA 1
ATOM 764 C C . PRO A 1 90 ? 18.471 0.374 -13.435 1.00 90.75 90 PRO A C 1
ATOM 766 O O . PRO A 1 90 ? 18.354 1.359 -14.170 1.00 90.75 90 PRO A O 1
ATOM 769 N N . TYR A 1 91 ? 18.825 -0.821 -13.913 1.00 95.50 91 TYR A N 1
ATOM 770 C CA . TYR A 1 91 ? 19.159 -1.072 -15.310 1.00 95.50 91 TYR A CA 1
ATOM 771 C C . TYR A 1 91 ? 17.945 -0.863 -16.227 1.00 95.50 91 TYR A C 1
ATOM 773 O O . TYR A 1 91 ? 18.068 -0.170 -17.234 1.00 95.50 91 TYR A O 1
ATOM 781 N N . PHE A 1 92 ? 16.756 -1.372 -15.887 1.00 97.25 92 PHE A N 1
ATOM 782 C CA . PHE A 1 92 ? 15.541 -1.120 -16.679 1.00 97.25 92 PHE A CA 1
ATOM 783 C C . PHE A 1 92 ? 15.146 0.365 -16.715 1.00 97.25 92 PHE A C 1
ATOM 785 O O . PHE A 1 92 ? 14.827 0.874 -17.789 1.00 97.25 92 PHE A O 1
ATOM 792 N N . ASN A 1 93 ? 15.244 1.076 -15.589 1.00 95.19 93 ASN A N 1
ATOM 793 C CA . ASN A 1 93 ? 15.005 2.518 -15.504 1.00 95.19 93 ASN A CA 1
ATOM 794 C C . ASN A 1 93 ? 15.980 3.294 -16.414 1.00 95.19 93 ASN A C 1
ATOM 796 O O . ASN A 1 93 ? 15.551 4.125 -17.208 1.00 95.19 93 ASN A O 1
ATOM 800 N N . SER A 1 94 ? 17.269 2.943 -16.440 1.00 97.19 94 SER A N 1
ATOM 801 C CA . SER A 1 94 ? 18.214 3.572 -17.382 1.00 97.19 94 SER A CA 1
ATOM 802 C C . SER A 1 94 ? 17.932 3.257 -18.867 1.00 97.19 94 SER A C 1
ATOM 804 O O . SER A 1 94 ? 18.177 4.096 -19.735 1.00 97.19 94 SER A O 1
ATOM 806 N N . MET A 1 95 ? 17.338 2.098 -19.197 1.00 97.94 95 MET A N 1
ATOM 807 C CA . MET A 1 95 ? 16.861 1.825 -20.565 1.00 97.94 95 MET A CA 1
ATOM 808 C C . MET A 1 95 ? 15.651 2.706 -20.941 1.00 97.94 95 MET A C 1
ATOM 810 O O . MET A 1 95 ? 15.549 3.138 -22.094 1.00 97.94 95 MET A O 1
ATOM 814 N N . ILE A 1 96 ? 14.759 3.003 -19.984 1.00 97.44 96 ILE A N 1
ATOM 815 C CA . ILE A 1 96 ? 13.665 3.981 -20.137 1.00 97.44 96 ILE A CA 1
ATOM 816 C C . ILE A 1 96 ? 14.244 5.381 -20.378 1.00 97.44 96 ILE A C 1
ATOM 818 O O . ILE A 1 96 ? 13.830 6.052 -21.327 1.00 97.44 96 ILE A O 1
ATOM 822 N N . ASP A 1 97 ? 15.239 5.795 -19.587 1.00 96.00 97 ASP A N 1
ATOM 823 C CA . ASP A 1 97 ? 15.906 7.091 -19.741 1.00 96.00 97 ASP A CA 1
ATOM 824 C C . ASP A 1 97 ? 16.505 7.255 -21.141 1.00 96.00 97 ASP A C 1
ATOM 826 O O . ASP A 1 97 ? 16.303 8.300 -21.760 1.00 96.00 97 ASP A O 1
ATOM 830 N N . ILE A 1 98 ? 17.167 6.220 -21.682 1.00 96.56 98 ILE A N 1
ATOM 831 C CA . ILE A 1 98 ? 17.666 6.195 -23.069 1.00 96.56 98 ILE A CA 1
ATOM 832 C C . ILE A 1 98 ? 16.514 6.335 -24.078 1.00 96.56 98 ILE A C 1
ATOM 834 O O . ILE A 1 98 ? 16.619 7.108 -25.035 1.00 96.56 98 ILE A O 1
ATOM 838 N N . ALA A 1 99 ? 15.405 5.612 -23.886 1.00 95.50 99 ALA A N 1
ATOM 839 C CA . ALA A 1 99 ? 14.264 5.649 -24.802 1.00 95.50 99 ALA A CA 1
ATOM 840 C C . ALA A 1 99 ? 13.620 7.046 -24.888 1.00 95.50 99 ALA A C 1
ATOM 842 O O . ALA A 1 99 ? 13.236 7.485 -25.979 1.00 95.50 99 ALA A O 1
ATOM 843 N N . LYS A 1 100 ? 13.568 7.768 -23.762 1.00 94.69 100 LYS A N 1
ATOM 844 C CA . LYS A 1 100 ? 13.023 9.130 -23.658 1.00 94.69 100 LYS A CA 1
ATOM 845 C C . LYS A 1 100 ? 13.883 10.213 -24.327 1.00 94.69 100 LYS A C 1
ATOM 847 O O . LYS A 1 100 ? 13.361 11.286 -24.621 1.00 94.69 100 LYS A O 1
ATOM 852 N N . GLN A 1 101 ? 15.164 9.964 -24.617 1.00 92.75 101 GLN A N 1
ATOM 853 C CA . GLN A 1 101 ? 16.052 10.976 -25.214 1.00 92.75 101 GLN A CA 1
ATOM 854 C C . GLN A 1 101 ? 15.643 11.361 -26.641 1.00 92.75 101 GLN A C 1
ATOM 856 O O . GLN A 1 101 ? 15.275 10.503 -27.444 1.00 92.75 101 GLN A O 1
ATOM 861 N N . ASN A 1 102 ? 15.793 12.635 -27.017 1.00 88.06 102 ASN A N 1
ATOM 862 C CA . ASN A 1 102 ? 15.474 13.132 -28.364 1.00 88.06 102 ASN A CA 1
ATOM 863 C C . ASN A 1 102 ? 16.592 12.858 -29.401 1.00 88.06 102 ASN A C 1
ATOM 865 O O . ASN A 1 102 ? 17.122 13.748 -30.068 1.00 88.06 102 ASN A O 1
ATOM 869 N N . VAL A 1 103 ? 16.980 11.589 -29.525 1.00 89.50 103 VAL A N 1
ATOM 870 C CA . VAL A 1 103 ? 17.949 11.081 -30.509 1.00 89.50 103 VAL A CA 1
ATOM 871 C C . VAL A 1 103 ? 17.512 9.701 -31.014 1.00 89.50 103 VAL A C 1
ATOM 873 O O . VAL A 1 103 ? 16.705 9.025 -30.358 1.00 89.50 103 VAL A O 1
ATOM 876 N N . SER A 1 104 ? 17.988 9.284 -32.193 1.00 89.19 104 SER A N 1
ATOM 877 C CA . SER A 1 104 ? 17.798 7.908 -32.665 1.00 89.19 104 SER A CA 1
ATOM 878 C C . SER A 1 104 ? 18.821 7.001 -31.984 1.00 89.19 104 SER A C 1
ATOM 880 O O . SER A 1 104 ? 20.015 7.283 -31.986 1.00 89.19 104 SER A O 1
ATOM 882 N N . VAL A 1 105 ? 18.364 5.885 -31.427 1.00 91.38 105 VAL A N 1
ATOM 883 C CA . VAL A 1 105 ? 19.226 4.906 -30.753 1.00 91.38 105 VAL A CA 1
ATOM 884 C C . VAL A 1 105 ? 19.225 3.625 -31.574 1.00 91.38 105 VAL A C 1
ATOM 886 O O . VAL A 1 105 ? 18.172 3.187 -32.040 1.00 91.38 105 VAL A O 1
ATOM 889 N N . LEU A 1 106 ? 20.395 3.008 -31.752 1.00 91.19 106 LEU A N 1
ATOM 890 C CA . LEU A 1 106 ? 20.465 1.663 -32.308 1.00 91.19 106 LEU A CA 1
ATOM 891 C C . LEU A 1 106 ? 19.972 0.665 -31.252 1.00 91.19 106 LEU A C 1
ATOM 893 O O . LEU A 1 106 ? 20.700 0.357 -30.307 1.00 91.19 106 LEU A O 1
ATOM 897 N N . TRP A 1 107 ? 18.767 0.126 -31.435 1.00 90.88 107 TRP A N 1
ATOM 898 C CA . TRP A 1 107 ? 18.162 -0.872 -30.543 1.00 90.88 107 TRP A CA 1
ATOM 899 C C . TRP A 1 107 ? 18.721 -2.283 -30.775 1.00 90.88 107 TRP A C 1
ATOM 901 O O . TRP A 1 107 ? 18.003 -3.250 -30.997 1.00 90.88 107 TRP A O 1
ATOM 911 N N . GLU A 1 108 ? 20.046 -2.412 -30.725 1.00 88.44 108 GLU A N 1
ATOM 912 C CA . GLU A 1 108 ? 20.730 -3.701 -30.711 1.00 88.44 108 GLU A CA 1
ATOM 913 C C . GLU A 1 108 ? 21.642 -3.790 -29.498 1.00 88.44 108 GLU A C 1
ATOM 915 O O . GLU A 1 108 ? 22.439 -2.891 -29.265 1.00 88.44 108 GLU A O 1
ATOM 920 N N . LYS A 1 109 ? 21.619 -4.922 -28.788 1.00 88.38 109 LYS A N 1
ATOM 921 C CA . LYS A 1 109 ? 22.454 -5.214 -27.603 1.00 88.38 109 LYS A CA 1
ATOM 922 C C . LYS A 1 109 ? 23.958 -4.899 -27.717 1.00 88.38 109 LYS A C 1
ATOM 924 O O . LYS A 1 109 ? 24.628 -4.822 -26.705 1.00 88.38 109 LYS A O 1
ATOM 929 N N . SER A 1 110 ? 24.510 -4.778 -28.928 1.00 87.75 110 SER A N 1
ATOM 930 C CA . SER A 1 110 ? 25.907 -4.375 -29.165 1.00 87.75 110 SER A CA 1
ATOM 931 C C . SER A 1 110 ? 26.143 -2.863 -29.073 1.00 87.75 110 SER A C 1
ATOM 933 O O . SER A 1 110 ? 27.290 -2.444 -29.103 1.00 87.75 110 SER A O 1
ATOM 935 N N . ASN A 1 111 ? 25.081 -2.062 -29.002 1.00 91.88 111 ASN A N 1
ATOM 936 C CA . ASN A 1 111 ? 25.116 -0.624 -28.744 1.00 91.88 111 ASN A CA 1
ATOM 937 C C . ASN A 1 111 ? 25.018 -0.284 -27.248 1.00 91.88 111 ASN A C 1
ATOM 939 O O . ASN A 1 111 ? 25.256 0.855 -26.863 1.00 91.88 111 ASN A O 1
ATOM 943 N N . PHE A 1 112 ? 24.624 -1.252 -26.419 1.00 93.69 112 PHE A N 1
ATOM 944 C CA . PHE A 1 112 ? 24.396 -1.067 -24.991 1.00 93.69 112 PHE A CA 1
ATOM 945 C C . PHE A 1 112 ? 25.486 -1.767 -24.187 1.00 93.69 112 PHE A C 1
ATOM 947 O O . PHE A 1 112 ? 25.941 -2.857 -24.546 1.00 93.69 112 PHE A O 1
ATOM 954 N N . ALA A 1 113 ? 25.862 -1.158 -23.073 1.00 91.88 113 ALA A N 1
ATOM 955 C CA . ALA A 1 113 ? 26.773 -1.731 -22.100 1.00 91.88 113 ALA A CA 1
ATOM 956 C C . ALA A 1 113 ? 26.256 -1.482 -20.680 1.00 91.88 113 ALA A C 1
ATOM 958 O O . ALA A 1 113 ? 25.457 -0.574 -20.448 1.00 91.88 113 ALA A O 1
ATOM 959 N N . ILE A 1 114 ? 26.692 -2.334 -19.757 1.00 90.56 114 ILE A N 1
ATOM 960 C CA . ILE A 1 114 ? 26.341 -2.299 -18.340 1.00 90.56 114 ILE A CA 1
ATOM 961 C C . ILE A 1 114 ? 27.462 -1.580 -17.596 1.00 90.56 114 ILE A C 1
ATOM 963 O O . ILE A 1 114 ? 28.549 -2.141 -17.457 1.00 90.56 114 ILE A O 1
ATOM 967 N N . ASP A 1 115 ? 27.203 -0.364 -17.128 1.00 83.94 115 ASP A N 1
ATOM 968 C CA . ASP A 1 115 ? 28.083 0.336 -16.201 1.00 83.94 115 ASP A CA 1
ATOM 969 C C . ASP A 1 115 ? 27.889 -0.247 -14.799 1.00 83.94 115 ASP A C 1
ATOM 971 O O . ASP A 1 115 ? 26.827 -0.091 -14.192 1.00 83.94 115 ASP A O 1
ATOM 975 N N . ILE A 1 116 ? 28.900 -0.955 -14.289 1.00 75.81 116 ILE A N 1
ATOM 976 C CA . ILE A 1 116 ? 28.813 -1.591 -12.964 1.00 75.81 116 ILE A CA 1
ATOM 977 C C . ILE A 1 116 ? 29.009 -0.569 -11.840 1.00 75.81 116 ILE A C 1
ATOM 979 O O . ILE A 1 116 ? 28.527 -0.779 -10.732 1.00 75.81 116 ILE A O 1
ATOM 983 N N . LYS A 1 117 ? 29.699 0.547 -12.099 1.00 75.69 117 LYS A N 1
ATOM 984 C CA . LYS A 1 117 ? 29.953 1.565 -11.073 1.00 75.69 117 LYS A CA 1
ATOM 985 C C . LYS A 1 117 ? 28.691 2.373 -10.766 1.00 75.69 117 LYS A C 1
ATOM 987 O O . LYS A 1 117 ? 28.520 2.824 -9.637 1.00 75.69 117 LYS A O 1
ATOM 992 N N . GLU A 1 118 ? 27.852 2.585 -11.774 1.00 77.62 118 GLU A N 1
ATOM 993 C CA . GLU A 1 118 ? 26.633 3.393 -11.666 1.00 77.62 118 GLU A CA 1
ATOM 994 C C . GLU A 1 118 ? 25.338 2.572 -11.664 1.00 77.62 118 GLU A C 1
ATOM 996 O O . GLU A 1 118 ? 24.270 3.154 -11.496 1.00 77.62 118 GLU A O 1
ATOM 1001 N N . GLU A 1 119 ? 25.433 1.250 -11.839 1.00 83.75 119 GLU A N 1
ATOM 1002 C CA . GLU A 1 119 ? 24.304 0.307 -11.917 1.00 83.75 119 GLU A CA 1
ATOM 1003 C C . GLU A 1 119 ? 23.306 0.656 -13.039 1.00 83.75 119 GLU A C 1
ATOM 1005 O O . GLU A 1 119 ? 22.085 0.574 -12.892 1.00 83.75 119 GLU A O 1
ATOM 1010 N N . LYS A 1 120 ? 23.847 1.058 -14.198 1.00 92.06 120 LYS A N 1
ATOM 1011 C CA . LYS A 1 120 ? 23.078 1.539 -15.357 1.00 92.06 120 LYS A CA 1
ATOM 1012 C C . LYS A 1 120 ? 23.402 0.786 -16.633 1.00 92.06 120 LYS A C 1
ATOM 1014 O O . LYS A 1 120 ? 24.498 0.275 -16.841 1.00 92.06 120 LYS A O 1
ATOM 1019 N N . VAL A 1 121 ? 22.445 0.799 -17.548 1.00 95.69 121 VAL A N 1
ATOM 1020 C CA . VAL A 1 121 ? 22.673 0.591 -18.973 1.00 95.69 121 VAL A CA 1
ATOM 1021 C C . VAL A 1 121 ? 22.949 1.948 -19.605 1.00 95.69 121 VAL A C 1
ATOM 1023 O O . VAL A 1 121 ? 22.171 2.881 -19.418 1.00 95.69 121 VAL A O 1
ATOM 1026 N N . LYS A 1 122 ? 24.016 2.049 -20.396 1.00 94.25 122 LYS A N 1
ATOM 1027 C CA . LYS A 1 122 ? 24.281 3.211 -21.256 1.00 94.25 122 LYS A CA 1
ATOM 1028 C C . LYS A 1 122 ? 24.416 2.768 -22.708 1.00 94.25 122 LYS A C 1
ATOM 1030 O O . LYS A 1 122 ? 24.837 1.641 -22.987 1.00 94.25 122 LYS A O 1
ATOM 1035 N N . ALA A 1 123 ? 24.041 3.645 -23.635 1.00 95.19 123 ALA A N 1
ATOM 1036 C CA . ALA A 1 123 ? 24.181 3.420 -25.074 1.00 95.19 123 ALA A CA 1
ATOM 1037 C C . ALA A 1 123 ? 25.371 4.205 -25.653 1.00 95.19 123 ALA A C 1
ATOM 1039 O O . ALA A 1 123 ? 25.692 5.283 -25.160 1.00 95.19 123 ALA A O 1
ATOM 1040 N N . LEU A 1 124 ? 26.007 3.723 -26.724 1.00 93.81 124 LEU A N 1
ATOM 1041 C CA . LEU A 1 124 ? 26.976 4.546 -27.460 1.00 93.81 124 LEU A CA 1
ATOM 1042 C C . LEU A 1 124 ? 26.225 5.626 -28.259 1.00 93.81 124 LEU A C 1
ATOM 1044 O O . LEU A 1 124 ? 25.296 5.317 -29.011 1.00 93.81 124 LEU A O 1
ATOM 1048 N N . LEU A 1 125 ? 26.623 6.895 -28.124 1.00 93.00 125 LEU A N 1
ATOM 1049 C CA . LEU A 1 125 ? 26.048 7.987 -28.915 1.00 93.00 125 LEU A CA 1
ATOM 1050 C C . LEU A 1 125 ? 26.808 8.159 -30.237 1.00 93.00 125 LEU A C 1
ATOM 1052 O O . LEU A 1 125 ? 27.953 8.612 -30.220 1.00 93.00 125 LEU A O 1
ATOM 1056 N N . PHE A 1 126 ? 26.161 7.855 -31.368 1.00 89.56 126 PHE A N 1
ATOM 1057 C CA . PHE A 1 126 ? 26.684 8.110 -32.723 1.00 89.56 126 PHE A CA 1
ATOM 1058 C C . PHE A 1 126 ? 25.625 8.510 -33.772 1.00 89.56 126 PHE A C 1
ATOM 1060 O O . PHE A 1 126 ? 25.935 8.490 -34.955 1.00 89.56 126 PHE A O 1
ATOM 1067 N N . ASP A 1 127 ? 24.393 8.875 -33.397 1.00 89.31 127 ASP A N 1
ATOM 1068 C CA . ASP A 1 127 ? 23.431 9.482 -34.341 1.00 89.31 127 ASP A CA 1
ATOM 1069 C C . ASP A 1 127 ? 23.510 11.013 -34.240 1.00 89.31 127 ASP A C 1
ATOM 1071 O O . ASP A 1 127 ? 23.061 11.600 -33.253 1.00 89.31 127 ASP A O 1
ATOM 1075 N N . PHE A 1 128 ? 24.131 11.645 -35.237 1.00 90.31 128 PHE A N 1
ATOM 1076 C CA . PHE A 1 128 ? 24.347 13.094 -35.316 1.00 90.31 128 PHE A CA 1
ATOM 1077 C C . PHE A 1 128 ? 24.484 13.552 -36.780 1.00 90.31 128 PHE A C 1
ATOM 1079 O O . PHE A 1 128 ? 24.542 12.732 -37.698 1.00 90.31 128 PHE A O 1
ATOM 1086 N N . GLU A 1 129 ? 24.500 14.863 -37.029 1.00 86.62 129 GLU A N 1
ATOM 1087 C CA . GLU A 1 129 ? 24.623 15.406 -38.389 1.00 86.62 129 GLU A CA 1
ATOM 1088 C C . GLU A 1 129 ? 25.968 15.012 -39.026 1.00 86.62 129 GLU A C 1
ATOM 1090 O O . GLU A 1 129 ? 27.021 15.142 -38.404 1.00 86.62 129 GLU A O 1
ATOM 1095 N N . GLY A 1 130 ? 25.951 14.473 -40.249 1.00 83.00 130 GLY A N 1
ATOM 1096 C CA . GLY A 1 130 ? 27.121 13.837 -40.862 1.00 83.00 130 GLY A CA 1
ATOM 1097 C C . GLY A 1 130 ? 27.256 12.329 -40.602 1.00 83.00 130 GLY A C 1
ATOM 1098 O O . GLY A 1 130 ? 27.794 11.629 -41.464 1.00 83.00 130 GLY A O 1
ATOM 1099 N N . PHE A 1 131 ? 26.720 11.790 -39.495 1.00 85.06 131 PHE A N 1
ATOM 1100 C CA . PHE A 1 131 ? 26.762 10.355 -39.161 1.00 85.06 131 PHE A CA 1
ATOM 1101 C C . PHE A 1 131 ? 25.369 9.806 -38.815 1.00 85.06 131 PHE A C 1
ATOM 1103 O O . PHE A 1 131 ? 24.908 9.801 -37.674 1.00 85.06 131 PHE A O 1
ATOM 1110 N N . LYS A 1 132 ? 24.684 9.294 -39.838 1.00 78.81 132 LYS A N 1
ATOM 1111 C CA . LYS A 1 132 ? 23.266 8.931 -39.753 1.00 78.81 132 LYS A CA 1
ATOM 1112 C C . LYS A 1 132 ? 23.008 7.486 -39.331 1.00 78.81 132 LYS A C 1
ATOM 1114 O O . LYS A 1 132 ? 23.532 6.539 -39.930 1.00 78.81 132 LYS A O 1
ATOM 1119 N N . LEU A 1 133 ? 22.065 7.285 -38.410 1.00 83.19 133 LEU A N 1
ATOM 1120 C CA . LEU A 1 133 ? 21.447 5.981 -38.180 1.00 83.19 133 LEU A CA 1
ATOM 1121 C C . LEU A 1 133 ? 20.474 5.621 -39.327 1.00 83.19 133 LEU A C 1
ATOM 1123 O O . LEU A 1 133 ? 19.382 6.179 -39.462 1.00 83.19 133 LEU A O 1
ATOM 1127 N N . TYR A 1 134 ? 20.851 4.652 -40.166 1.00 79.44 134 TYR A N 1
ATOM 1128 C CA . TYR A 1 134 ? 20.011 4.122 -41.249 1.00 79.44 134 TYR A CA 1
ATOM 1129 C C . TYR A 1 134 ? 18.929 3.156 -40.748 1.00 79.44 134 TYR A C 1
ATOM 1131 O O . TYR A 1 134 ? 17.877 3.038 -41.380 1.00 79.44 134 TYR A O 1
ATOM 1139 N N . LYS A 1 135 ? 19.182 2.440 -39.645 1.00 80.25 135 LYS A N 1
ATOM 1140 C CA . LYS A 1 135 ? 18.246 1.473 -39.057 1.00 80.25 135 LYS A CA 1
ATOM 1141 C C . LYS A 1 135 ? 17.321 2.180 -38.058 1.00 80.25 135 LYS A C 1
ATOM 1143 O O . LYS A 1 135 ? 17.676 2.359 -36.899 1.00 80.25 135 LYS A O 1
ATOM 1148 N N . LYS A 1 136 ? 16.147 2.613 -38.521 1.00 72.81 136 LYS A N 1
ATOM 1149 C CA . LYS A 1 136 ? 15.152 3.321 -37.698 1.00 72.81 136 LYS A CA 1
ATOM 1150 C C . LYS A 1 136 ? 14.167 2.352 -37.041 1.00 72.81 136 LYS A C 1
ATOM 1152 O O . LYS A 1 136 ? 13.030 2.227 -37.487 1.00 72.81 136 LYS A O 1
ATOM 1157 N N . ASP A 1 137 ? 14.629 1.666 -36.001 1.00 79.62 137 ASP A N 1
ATOM 1158 C CA . ASP A 1 137 ? 13.777 0.806 -35.174 1.00 79.62 137 ASP A CA 1
ATOM 1159 C C . ASP A 1 137 ? 12.815 1.654 -34.313 1.00 79.62 137 ASP A C 1
ATOM 1161 O O . ASP A 1 137 ? 13.154 2.761 -33.883 1.00 79.62 137 ASP A O 1
ATOM 1165 N N . ASN A 1 138 ? 11.608 1.143 -34.044 1.00 89.25 138 ASN A N 1
ATOM 1166 C CA . ASN A 1 138 ? 10.669 1.779 -33.115 1.00 89.25 138 ASN A CA 1
ATOM 1167 C C . ASN A 1 138 ? 11.241 1.727 -31.689 1.00 89.25 138 ASN A C 1
ATOM 1169 O O . ASN A 1 138 ? 11.585 0.649 -31.209 1.00 89.25 138 ASN A O 1
ATOM 1173 N N . LYS A 1 139 ? 11.292 2.869 -30.992 1.00 92.56 139 LYS A N 1
ATOM 1174 C CA . LYS A 1 139 ? 11.807 2.955 -29.616 1.00 92.56 139 LYS A CA 1
ATOM 1175 C C . LYS A 1 139 ? 11.041 2.069 -28.634 1.00 92.56 139 LYS A C 1
ATOM 1177 O O . LYS A 1 139 ? 11.665 1.466 -27.770 1.00 92.56 139 LYS A O 1
ATOM 1182 N N . VAL A 1 140 ? 9.719 1.954 -28.790 1.00 94.50 140 VAL A N 1
ATOM 1183 C CA . VAL A 1 140 ? 8.883 1.095 -27.934 1.00 94.50 140 VAL A CA 1
ATOM 1184 C C . VAL A 1 140 ? 9.255 -0.375 -28.127 1.00 94.50 140 VAL A C 1
ATOM 1186 O O . VAL A 1 140 ? 9.556 -1.068 -27.159 1.00 94.50 140 VAL A O 1
ATOM 1189 N N . ASP A 1 141 ? 9.290 -0.851 -29.373 1.00 92.69 141 ASP A N 1
ATOM 1190 C CA . ASP A 1 141 ? 9.582 -2.259 -29.669 1.00 92.69 141 ASP A CA 1
ATOM 1191 C C . ASP A 1 141 ? 11.047 -2.620 -29.377 1.00 92.69 141 ASP A C 1
ATOM 1193 O O . ASP A 1 141 ? 11.327 -3.698 -28.855 1.00 92.69 141 ASP A O 1
ATOM 1197 N N . GLY A 1 142 ? 11.977 -1.699 -29.648 1.00 93.38 142 GLY A N 1
ATOM 1198 C CA . GLY A 1 142 ? 13.398 -1.853 -29.344 1.00 93.38 142 GLY A CA 1
ATOM 1199 C C . GLY A 1 142 ? 13.684 -1.932 -27.844 1.00 93.38 142 GLY A C 1
ATOM 1200 O O . GLY A 1 142 ? 14.466 -2.781 -27.415 1.00 93.38 142 GLY A O 1
ATOM 1201 N N . LEU A 1 143 ? 13.007 -1.113 -27.032 1.00 96.12 143 LEU A N 1
ATOM 1202 C CA . LEU A 1 143 ? 13.086 -1.183 -25.573 1.00 96.12 143 LEU A CA 1
ATOM 1203 C C . LEU A 1 143 ? 12.492 -2.497 -25.037 1.00 96.12 143 LEU A C 1
ATOM 1205 O O . LEU A 1 143 ? 13.122 -3.156 -24.208 1.00 96.12 143 LEU A O 1
ATOM 1209 N N . LYS A 1 144 ? 11.334 -2.933 -25.554 1.00 95.69 144 LYS A N 1
ATOM 1210 C CA . LYS A 1 144 ? 10.757 -4.247 -25.217 1.00 95.69 144 LYS A CA 1
ATOM 1211 C C . LYS A 1 144 ? 11.712 -5.389 -25.545 1.00 95.69 144 LYS A C 1
ATOM 1213 O O . LYS A 1 144 ? 11.920 -6.259 -24.702 1.00 95.69 144 LYS A O 1
ATOM 1218 N N . GLU A 1 145 ? 12.308 -5.404 -26.741 1.00 94.69 145 GLU A N 1
ATOM 1219 C CA . GLU A 1 145 ? 13.306 -6.418 -27.097 1.00 94.69 145 GLU A CA 1
ATOM 1220 C C . GLU A 1 145 ? 14.503 -6.370 -26.137 1.00 94.69 145 GLU A C 1
ATOM 1222 O O . GLU A 1 145 ? 14.925 -7.422 -25.659 1.00 94.69 145 GLU A O 1
ATOM 1227 N N . LEU A 1 146 ? 15.011 -5.185 -25.789 1.00 95.62 146 LEU A N 1
ATOM 1228 C CA . LEU A 1 146 ? 16.157 -5.037 -24.890 1.00 95.62 146 LEU A CA 1
ATOM 1229 C C . LEU A 1 146 ? 15.875 -5.579 -23.475 1.00 95.62 146 LEU A C 1
ATOM 1231 O O . LEU A 1 146 ? 16.670 -6.367 -22.957 1.00 95.62 146 LEU A O 1
ATOM 1235 N N . ILE A 1 147 ? 14.716 -5.254 -22.891 1.00 96.81 147 ILE A N 1
ATOM 1236 C CA . ILE A 1 147 ? 14.276 -5.793 -21.591 1.00 96.81 147 ILE A CA 1
ATOM 1237 C C . ILE A 1 147 ? 14.102 -7.319 -21.676 1.00 96.81 147 ILE A C 1
ATOM 1239 O O . ILE A 1 147 ? 14.622 -8.062 -20.843 1.00 96.81 147 ILE A O 1
ATOM 1243 N N . LEU A 1 148 ? 13.448 -7.835 -22.721 1.00 96.62 148 LEU A N 1
ATOM 1244 C CA . LEU A 1 148 ? 13.272 -9.282 -22.905 1.00 96.62 148 LEU A CA 1
ATOM 1245 C C . LEU A 1 148 ? 14.603 -10.019 -23.150 1.00 96.62 148 LEU A C 1
ATOM 1247 O O . LEU A 1 148 ? 14.739 -11.179 -22.757 1.00 96.62 148 LEU A O 1
ATOM 1251 N N . LEU A 1 149 ? 15.607 -9.372 -23.751 1.00 95.81 149 LEU A N 1
ATOM 1252 C CA . LEU A 1 149 ? 16.970 -9.901 -23.884 1.00 95.81 149 LEU A CA 1
ATOM 1253 C C . LEU A 1 149 ? 17.734 -9.943 -22.555 1.00 95.81 149 LEU A C 1
ATOM 1255 O O . LEU A 1 149 ? 18.646 -10.764 -22.431 1.00 95.81 149 LEU A O 1
ATOM 1259 N N . ALA A 1 150 ? 17.387 -9.103 -21.580 1.00 96.31 150 ALA A N 1
ATOM 1260 C CA . ALA A 1 150 ? 17.937 -9.181 -20.229 1.00 96.31 150 ALA A CA 1
ATOM 1261 C C . ALA A 1 150 ? 17.345 -10.367 -19.448 1.00 96.31 150 ALA A C 1
ATOM 1263 O O . ALA A 1 150 ? 18.083 -11.108 -18.808 1.00 96.31 150 ALA A O 1
ATOM 1264 N N . LEU A 1 151 ? 16.032 -10.596 -19.576 1.00 96.69 151 LEU A N 1
ATOM 1265 C CA . LEU A 1 151 ? 15.295 -11.648 -18.857 1.00 96.69 151 LEU A CA 1
ATOM 1266 C C . LEU A 1 151 ? 15.456 -13.063 -19.445 1.00 96.69 151 LEU A C 1
ATOM 1268 O O . LEU A 1 151 ? 15.132 -14.057 -18.786 1.00 96.69 151 LEU A O 1
ATOM 1272 N N . THR A 1 152 ? 15.911 -13.184 -20.696 1.00 95.25 152 THR A N 1
ATOM 1273 C CA . THR A 1 152 ? 15.952 -14.461 -21.430 1.00 95.25 152 THR A CA 1
ATOM 1274 C C . THR A 1 152 ? 17.347 -14.862 -21.888 1.00 95.25 152 THR A C 1
ATOM 1276 O O . THR A 1 152 ? 18.237 -14.047 -22.110 1.00 95.25 152 THR A O 1
ATOM 1279 N N . THR A 1 153 ? 17.532 -16.162 -22.099 1.00 91.62 153 THR A N 1
ATOM 1280 C CA . THR A 1 153 ? 18.764 -16.742 -22.649 1.00 91.62 153 THR A CA 1
ATOM 1281 C C . THR A 1 153 ? 18.951 -16.437 -24.144 1.00 91.62 153 THR A C 1
ATOM 1283 O O . THR A 1 153 ? 20.078 -16.467 -24.647 1.00 91.62 153 THR A O 1
ATOM 1286 N N . LYS A 1 154 ? 17.878 -16.073 -24.864 1.00 88.88 154 LYS A N 1
ATOM 1287 C CA . LYS A 1 154 ? 17.863 -15.852 -26.322 1.00 88.88 154 LYS A CA 1
ATOM 1288 C C . LYS A 1 154 ? 18.839 -14.782 -26.791 1.00 88.88 154 LYS A C 1
ATOM 1290 O O . LYS A 1 154 ? 19.038 -13.773 -26.134 1.00 88.88 154 LYS A O 1
ATOM 1295 N N . HIS A 1 155 ? 19.406 -14.939 -27.984 1.00 83.69 155 HIS A N 1
ATOM 1296 C CA . HIS A 1 155 ? 20.290 -13.919 -28.559 1.00 83.69 155 HIS A CA 1
ATOM 1297 C C . HIS A 1 155 ? 19.570 -12.817 -29.364 1.00 83.69 155 HIS A C 1
ATOM 1299 O O . HIS A 1 155 ? 20.228 -11.819 -29.666 1.00 83.69 155 HIS A O 1
ATOM 1305 N N . ALA A 1 156 ? 18.288 -13.003 -29.698 1.00 86.25 156 ALA A N 1
ATOM 1306 C CA . ALA A 1 156 ? 17.379 -12.068 -30.379 1.00 86.25 156 ALA A CA 1
ATOM 1307 C C . ALA A 1 156 ? 15.916 -12.449 -30.049 1.00 86.25 156 ALA A C 1
ATOM 1309 O O . ALA A 1 156 ? 15.645 -13.632 -29.802 1.00 86.25 156 ALA A O 1
ATOM 1310 N N . ILE A 1 157 ? 14.980 -11.495 -30.061 1.00 87.38 157 ILE A N 1
ATOM 1311 C CA . ILE A 1 157 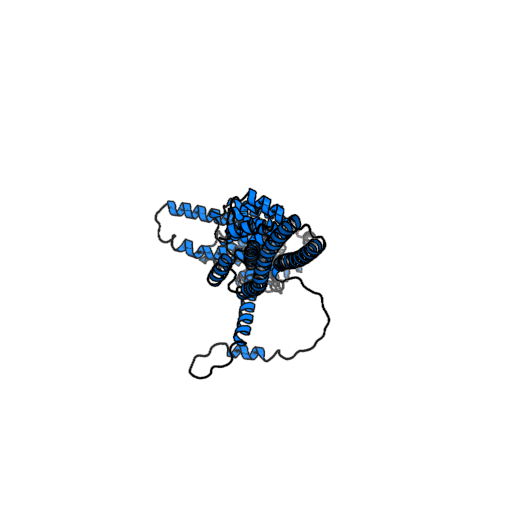? 13.564 -11.711 -29.714 1.00 87.38 157 ILE A CA 1
ATOM 1312 C C . ILE A 1 157 ? 12.691 -11.655 -30.973 1.00 87.38 157 ILE A C 1
ATOM 1314 O O . ILE A 1 157 ? 12.177 -10.620 -31.370 1.00 87.38 157 ILE A O 1
ATOM 1318 N N . LEU A 1 158 ? 12.464 -12.818 -31.589 1.00 80.06 158 LEU A N 1
ATOM 1319 C CA . LEU A 1 158 ? 11.632 -12.952 -32.798 1.00 80.06 158 LEU A CA 1
ATOM 1320 C C . LEU A 1 158 ? 10.125 -13.146 -32.498 1.00 80.06 158 LEU A C 1
ATOM 1322 O O . LEU A 1 158 ? 9.379 -13.625 -33.348 1.00 80.06 158 LEU A O 1
ATOM 1326 N N . GLY A 1 159 ? 9.684 -12.854 -31.270 1.00 80.00 159 GLY A N 1
ATOM 1327 C CA . GLY A 1 159 ? 8.315 -13.064 -30.778 1.00 80.00 159 GLY A CA 1
ATOM 1328 C C . GLY A 1 159 ? 8.267 -13.381 -29.276 1.00 80.00 159 GLY A C 1
ATOM 1329 O O . GLY A 1 159 ? 9.317 -13.558 -28.652 1.00 80.00 159 GLY A O 1
ATOM 1330 N N . LYS A 1 160 ? 7.054 -13.477 -28.697 1.00 87.44 160 LYS A N 1
ATOM 1331 C CA . LYS A 1 160 ? 6.837 -13.709 -27.249 1.00 87.44 160 LYS A CA 1
ATOM 1332 C C . LYS A 1 160 ? 7.683 -14.898 -26.745 1.00 87.44 160 LYS A C 1
ATOM 1334 O O . LYS A 1 160 ? 7.522 -16.010 -27.261 1.00 87.44 160 LYS A O 1
ATOM 1339 N N . PRO A 1 161 ? 8.579 -14.703 -25.758 1.00 89.19 161 PRO A N 1
ATOM 1340 C CA . PRO A 1 161 ? 9.339 -15.798 -25.164 1.00 89.19 161 PRO A CA 1
ATOM 1341 C C . PRO A 1 161 ? 8.436 -16.844 -24.496 1.00 89.19 161 PRO A C 1
ATOM 1343 O O . PRO A 1 161 ? 7.410 -16.520 -23.899 1.00 89.19 161 PRO A O 1
ATOM 1346 N N . LYS A 1 162 ? 8.829 -18.115 -24.587 1.00 90.25 162 LYS A N 1
ATOM 1347 C CA . LYS A 1 162 ? 8.245 -19.221 -23.818 1.00 90.25 162 LYS A CA 1
ATOM 1348 C C . LYS A 1 162 ? 8.835 -19.212 -22.409 1.00 90.25 162 LYS A C 1
ATOM 1350 O O . LYS A 1 162 ? 9.963 -18.764 -22.237 1.00 90.25 162 LYS A O 1
ATOM 1355 N N . LYS A 1 163 ? 8.138 -19.791 -21.422 1.00 88.75 163 LYS A N 1
ATOM 1356 C CA . LYS A 1 163 ? 8.650 -19.912 -20.039 1.00 88.75 163 LYS A CA 1
ATOM 1357 C C . LYS A 1 163 ? 10.065 -20.521 -19.990 1.00 88.75 163 LYS A C 1
ATOM 1359 O O . LYS A 1 163 ? 10.942 -19.951 -19.359 1.00 88.75 163 LYS A O 1
ATOM 1364 N N . SER A 1 164 ? 10.336 -21.555 -20.792 1.00 91.25 164 SER A N 1
ATOM 1365 C CA . SER A 1 164 ? 11.663 -22.184 -20.952 1.00 91.25 164 SER A CA 1
ATOM 1366 C C . SER A 1 164 ? 12.799 -21.268 -21.429 1.00 91.25 164 SER A C 1
ATOM 1368 O O . SER A 1 164 ? 13.959 -21.644 -21.317 1.00 91.25 164 SER A O 1
ATOM 1370 N N . ASP A 1 165 ? 12.488 -20.112 -22.019 1.00 92.75 165 ASP A N 1
ATOM 1371 C CA . ASP A 1 165 ? 13.488 -19.219 -22.611 1.00 92.75 165 ASP A CA 1
ATOM 1372 C C . ASP A 1 165 ? 14.094 -18.259 -21.569 1.00 92.75 165 ASP A C 1
ATOM 1374 O O . ASP A 1 165 ? 15.164 -17.691 -21.802 1.00 92.75 165 ASP A O 1
ATOM 1378 N N . PHE A 1 166 ? 13.411 -18.065 -20.437 1.00 95.75 166 PHE A N 1
ATOM 1379 C CA . PHE A 1 166 ? 13.821 -17.174 -19.351 1.00 95.75 166 PHE A CA 1
ATOM 1380 C C . PHE A 1 166 ? 14.999 -17.735 -18.553 1.00 95.75 166 PHE A C 1
ATOM 1382 O O . PHE A 1 166 ? 15.109 -18.943 -18.345 1.00 95.75 166 PHE A O 1
ATOM 1389 N N . ILE A 1 167 ? 15.862 -16.842 -18.072 1.00 94.56 167 ILE A N 1
ATOM 1390 C CA . ILE A 1 167 ? 16.966 -17.199 -17.169 1.00 94.56 167 ILE A CA 1
ATOM 1391 C C . ILE A 1 167 ? 16.396 -17.637 -15.818 1.00 94.56 167 ILE A C 1
ATOM 1393 O O . ILE A 1 167 ? 16.772 -18.674 -15.276 1.00 94.56 167 ILE A O 1
ATOM 1397 N N . GLU A 1 168 ? 15.426 -16.876 -15.320 1.00 93.62 168 GLU A N 1
ATOM 1398 C CA . GLU A 1 168 ? 14.781 -17.108 -14.038 1.00 93.62 168 GLU A CA 1
ATOM 1399 C C . GLU A 1 168 ? 13.384 -17.703 -14.218 1.00 93.62 168 GLU A C 1
ATOM 1401 O O . GLU A 1 168 ? 12.459 -17.054 -14.704 1.00 93.62 168 GLU A O 1
ATOM 1406 N N . GLN A 1 169 ? 13.217 -18.957 -13.797 1.00 90.12 169 GLN A N 1
ATOM 1407 C CA . GLN A 1 169 ? 11.972 -19.720 -13.932 1.00 90.12 169 GLN A CA 1
ATOM 1408 C C . GLN A 1 169 ? 10.968 -19.388 -12.809 1.00 90.12 169 GLN A C 1
ATOM 1410 O O . GLN A 1 169 ? 10.465 -20.277 -12.122 1.00 90.12 169 GLN A O 1
ATOM 1415 N N . ARG A 1 170 ? 10.701 -18.093 -12.589 1.00 86.50 170 ARG A N 1
ATOM 1416 C CA . ARG A 1 170 ? 9.815 -17.575 -11.531 1.00 86.50 170 ARG A CA 1
ATOM 1417 C C . ARG A 1 170 ? 8.606 -16.867 -12.145 1.00 86.50 170 ARG A C 1
ATOM 1419 O O . ARG A 1 170 ? 8.763 -16.044 -13.040 1.00 86.50 170 ARG A O 1
ATOM 1426 N N . GLU A 1 171 ? 7.398 -17.127 -11.631 1.00 75.75 171 GLU A N 1
ATOM 1427 C CA . GLU A 1 171 ? 6.155 -16.598 -12.230 1.00 75.75 171 GLU A CA 1
ATOM 1428 C C . GLU A 1 171 ? 6.129 -15.061 -12.303 1.00 75.75 171 GLU A C 1
ATOM 1430 O O . GLU A 1 171 ? 5.692 -14.504 -13.306 1.00 75.75 171 GLU A O 1
ATOM 1435 N N . ARG A 1 172 ? 6.698 -14.379 -11.297 1.00 84.38 172 ARG A N 1
ATOM 1436 C CA . ARG A 1 172 ? 6.902 -12.918 -11.281 1.00 84.38 172 ARG A CA 1
ATOM 1437 C C . ARG A 1 172 ? 7.633 -12.406 -12.527 1.00 84.38 172 ARG A C 1
ATOM 1439 O O . ARG A 1 172 ? 7.236 -11.388 -13.079 1.00 84.38 172 ARG A O 1
ATOM 1446 N N . VAL A 1 173 ? 8.664 -13.121 -12.977 1.00 87.88 173 VAL A N 1
ATOM 1447 C CA . VAL A 1 173 ? 9.491 -12.742 -14.133 1.00 87.88 173 VAL A CA 1
ATOM 1448 C C . VAL A 1 173 ? 8.708 -12.913 -15.436 1.00 87.88 173 VAL A C 1
ATOM 1450 O O . VAL A 1 173 ? 8.792 -12.067 -16.325 1.00 87.88 173 VAL A O 1
ATOM 1453 N N . PHE A 1 174 ? 7.892 -13.969 -15.538 1.00 79.69 174 PHE A N 1
ATOM 1454 C CA . PHE A 1 174 ? 7.011 -14.171 -16.692 1.00 79.69 174 PHE A CA 1
ATOM 1455 C C . PHE A 1 174 ? 5.912 -13.104 -16.769 1.00 79.69 174 PHE A C 1
ATOM 1457 O O . PHE A 1 174 ? 5.640 -12.606 -17.858 1.00 79.69 174 PHE A O 1
ATOM 1464 N N . LEU A 1 175 ? 5.302 -12.752 -15.630 1.00 73.81 175 LEU A N 1
ATOM 1465 C CA . LEU A 1 175 ? 4.260 -11.725 -15.548 1.00 73.81 175 LEU A CA 1
ATOM 1466 C C . LEU A 1 175 ? 4.814 -10.336 -15.873 1.00 73.81 175 LEU A C 1
ATOM 1468 O O . LEU A 1 175 ? 4.236 -9.652 -16.708 1.00 73.81 175 LEU A O 1
ATOM 1472 N N . PHE A 1 176 ? 5.974 -9.966 -15.323 1.00 89.50 176 PHE A N 1
ATOM 1473 C CA . PHE A 1 176 ? 6.654 -8.717 -15.670 1.00 89.50 176 PHE A CA 1
ATOM 1474 C C . PHE A 1 176 ? 6.947 -8.627 -17.174 1.00 89.50 176 PHE A C 1
ATOM 1476 O O . PHE A 1 176 ? 6.614 -7.639 -17.823 1.00 89.50 176 PHE A O 1
ATOM 1483 N N . ALA A 1 177 ? 7.511 -9.688 -17.759 1.00 89.94 177 ALA A N 1
ATOM 1484 C CA . ALA A 1 177 ? 7.770 -9.743 -19.194 1.00 89.94 177 ALA A CA 1
ATOM 1485 C C . ALA A 1 177 ? 6.486 -9.682 -20.038 1.00 89.94 177 ALA A C 1
ATOM 1487 O O . ALA A 1 177 ? 6.497 -9.139 -21.140 1.00 89.94 177 ALA A O 1
ATOM 1488 N N . GLU A 1 178 ? 5.377 -10.234 -19.543 1.00 81.00 178 GLU A N 1
ATOM 1489 C CA . GLU A 1 178 ? 4.071 -10.141 -20.189 1.00 81.00 178 GLU A CA 1
ATOM 1490 C C . GLU A 1 178 ? 3.471 -8.732 -20.089 1.00 81.00 178 GLU A C 1
ATOM 1492 O O . GLU A 1 178 ? 2.979 -8.236 -21.102 1.00 81.00 178 GLU A O 1
ATOM 1497 N N . ASP A 1 179 ? 3.559 -8.067 -18.936 1.00 78.81 179 ASP A N 1
ATOM 1498 C CA . ASP A 1 179 ? 3.141 -6.671 -18.762 1.00 78.81 179 ASP A CA 1
ATOM 1499 C C . ASP A 1 179 ? 3.935 -5.752 -19.721 1.00 78.81 179 ASP A C 1
ATOM 1501 O O . ASP A 1 179 ? 3.325 -5.041 -20.520 1.00 78.81 179 ASP A O 1
ATOM 1505 N N . ILE A 1 180 ? 5.273 -5.865 -19.761 1.00 92.38 180 ILE A N 1
ATOM 1506 C CA . ILE A 1 180 ? 6.154 -5.112 -20.683 1.00 92.38 180 ILE A CA 1
ATOM 1507 C C . ILE A 1 180 ? 5.809 -5.357 -22.161 1.00 92.38 180 ILE A C 1
ATOM 1509 O O . ILE A 1 180 ? 5.833 -4.431 -22.972 1.00 92.38 180 ILE A O 1
ATOM 1513 N N . ILE A 1 181 ? 5.457 -6.590 -22.549 1.00 88.31 181 ILE A N 1
ATOM 1514 C CA . ILE A 1 181 ? 5.022 -6.888 -23.926 1.00 88.31 181 ILE A CA 1
ATOM 1515 C C . ILE A 1 181 ? 3.731 -6.131 -24.280 1.00 88.31 181 ILE A C 1
ATOM 1517 O O . ILE A 1 181 ? 3.593 -5.677 -25.422 1.00 88.31 181 ILE A O 1
ATOM 1521 N N . HIS A 1 182 ? 2.809 -5.980 -23.325 1.00 87.44 182 HIS A N 1
ATOM 1522 C CA . HIS A 1 182 ? 1.506 -5.345 -23.534 1.00 87.44 182 HIS A CA 1
ATOM 1523 C C . HIS A 1 182 ? 1.510 -3.812 -23.419 1.00 87.44 182 HIS A C 1
ATOM 1525 O O . HIS A 1 182 ? 0.609 -3.196 -23.994 1.00 87.44 182 HIS A O 1
ATOM 1531 N N . SER A 1 183 ? 2.499 -3.201 -22.754 1.00 84.88 183 SER A N 1
ATOM 1532 C CA . SER A 1 183 ? 2.662 -1.739 -22.690 1.00 84.88 183 SER A CA 1
ATOM 1533 C C . SER A 1 183 ? 2.678 -1.106 -24.089 1.00 84.88 183 SER A C 1
ATOM 1535 O O . SER A 1 183 ? 3.303 -1.633 -25.010 1.00 84.88 183 SER A O 1
ATOM 1537 N N . LYS A 1 184 ? 1.987 0.015 -24.295 1.00 85.94 184 LYS A N 1
ATOM 1538 C CA . LYS A 1 184 ? 1.818 0.644 -25.623 1.00 85.94 184 LYS A CA 1
ATOM 1539 C C . LYS A 1 184 ? 2.866 1.702 -25.934 1.00 85.94 184 LYS A C 1
ATOM 1541 O O . LYS A 1 184 ? 3.187 1.911 -27.102 1.00 85.94 184 LYS A O 1
ATOM 1546 N N . ASP A 1 185 ? 3.375 2.348 -24.898 1.00 91.12 185 ASP A N 1
ATOM 1547 C CA . ASP A 1 185 ? 4.309 3.465 -24.940 1.00 91.12 185 ASP A CA 1
ATOM 1548 C C . ASP A 1 185 ? 5.397 3.294 -23.862 1.00 91.12 185 ASP A C 1
ATOM 1550 O O . ASP A 1 185 ? 5.494 2.248 -23.210 1.00 91.12 185 ASP A O 1
ATOM 1554 N N . ILE A 1 186 ? 6.298 4.274 -23.758 1.00 94.31 186 ILE A N 1
ATOM 1555 C CA . ILE A 1 186 ? 7.459 4.217 -22.857 1.00 94.31 186 ILE A CA 1
ATOM 1556 C C . ILE A 1 186 ? 7.007 4.460 -21.411 1.00 94.31 186 ILE A C 1
ATOM 1558 O O . ILE A 1 186 ? 7.511 3.831 -20.484 1.00 94.31 186 ILE A O 1
ATOM 1562 N N . GLU A 1 187 ? 6.009 5.317 -21.238 1.00 88.38 187 GLU A N 1
ATOM 1563 C CA . GLU A 1 187 ? 5.374 5.678 -19.978 1.00 88.38 187 GLU A CA 1
ATOM 1564 C C . GLU A 1 187 ? 4.662 4.469 -19.336 1.00 88.38 187 GLU A C 1
ATOM 1566 O O . GLU A 1 187 ? 4.868 4.191 -18.156 1.00 88.38 187 GLU A O 1
ATOM 1571 N N . GLU A 1 188 ? 3.909 3.669 -20.104 1.00 80.31 188 GLU A N 1
ATOM 1572 C CA . GLU A 1 188 ? 3.285 2.428 -19.613 1.00 80.31 188 GLU A CA 1
ATOM 1573 C C . GLU A 1 188 ? 4.329 1.334 -19.293 1.00 80.31 188 GLU A C 1
ATOM 1575 O O . GLU A 1 188 ? 4.045 0.438 -18.499 1.00 80.31 188 GLU A O 1
ATOM 1580 N N . MET A 1 189 ? 5.543 1.378 -19.863 1.00 88.44 189 MET A N 1
ATOM 1581 C CA . MET A 1 189 ? 6.650 0.497 -19.439 1.00 88.44 189 MET A CA 1
ATOM 1582 C C . MET A 1 189 ? 7.316 0.983 -18.145 1.00 88.44 189 MET A C 1
ATOM 1584 O O . MET A 1 189 ? 7.605 0.166 -17.273 1.00 88.44 189 MET A O 1
ATOM 1588 N N . GLU A 1 190 ? 7.515 2.293 -17.988 1.00 87.75 190 GLU A N 1
ATOM 1589 C CA . GLU A 1 190 ? 8.035 2.912 -16.761 1.00 87.75 190 GLU A CA 1
ATOM 1590 C C . GLU A 1 190 ? 7.121 2.636 -15.557 1.00 87.75 190 GLU A C 1
ATOM 1592 O O . GLU A 1 190 ? 7.592 2.194 -14.508 1.00 87.75 190 GLU A O 1
ATOM 1597 N N . ASP A 1 191 ? 5.805 2.805 -15.724 1.00 69.31 191 ASP A N 1
ATOM 1598 C CA . ASP A 1 191 ? 4.810 2.490 -14.693 1.00 69.31 191 ASP A CA 1
ATOM 1599 C C . ASP A 1 191 ? 4.831 0.997 -14.304 1.00 69.31 191 ASP A C 1
ATOM 1601 O O . ASP A 1 191 ? 4.689 0.662 -13.123 1.00 69.31 191 ASP A O 1
ATOM 1605 N N . VAL A 1 192 ? 5.051 0.088 -15.265 1.00 78.81 192 VAL A N 1
ATOM 1606 C CA . VAL A 1 192 ? 5.219 -1.352 -14.994 1.00 78.81 192 VAL A CA 1
ATOM 1607 C C . VAL A 1 192 ? 6.497 -1.610 -14.193 1.00 78.81 192 VAL A C 1
ATOM 1609 O O . VAL A 1 192 ? 6.418 -2.226 -13.132 1.00 78.81 192 VAL A O 1
ATOM 1612 N N . ILE A 1 193 ? 7.652 -1.106 -14.641 1.00 86.38 193 ILE A N 1
ATOM 1613 C CA . ILE A 1 193 ? 8.951 -1.243 -13.953 1.00 86.38 193 ILE A CA 1
ATOM 1614 C C . ILE A 1 193 ? 8.835 -0.772 -12.501 1.00 86.38 193 ILE A C 1
ATOM 1616 O O . ILE A 1 193 ? 9.067 -1.544 -11.566 1.00 86.38 193 ILE A O 1
ATOM 1620 N N . ARG A 1 194 ? 8.336 0.451 -12.313 1.00 75.38 194 ARG A N 1
ATOM 1621 C CA . ARG A 1 194 ? 8.132 1.070 -11.005 1.00 75.38 194 ARG A CA 1
ATOM 1622 C C . ARG A 1 194 ? 7.139 0.301 -10.128 1.00 75.38 194 ARG A C 1
ATOM 1624 O O . ARG A 1 194 ? 7.308 0.253 -8.910 1.00 75.38 194 ARG A O 1
ATOM 1631 N N . SER A 1 195 ? 6.100 -0.313 -10.697 1.00 69.50 195 SER A N 1
ATOM 1632 C CA . SER A 1 195 ? 5.147 -1.123 -9.923 1.00 69.50 195 SER A CA 1
ATOM 1633 C C . SER A 1 195 ? 5.791 -2.381 -9.329 1.00 69.50 195 SER A C 1
ATOM 1635 O O . SER A 1 195 ? 5.445 -2.748 -8.205 1.00 69.50 195 SER A O 1
ATOM 1637 N N . TYR A 1 196 ? 6.694 -3.046 -10.056 1.00 81.75 196 TYR A N 1
ATOM 1638 C CA . TYR A 1 196 ? 7.377 -4.253 -9.569 1.00 81.75 196 TYR A CA 1
ATOM 1639 C C . TYR A 1 196 ? 8.519 -3.910 -8.599 1.00 81.75 196 TYR A C 1
ATOM 1641 O O . TYR A 1 196 ? 8.659 -4.581 -7.577 1.00 81.75 196 TYR A O 1
ATOM 1649 N N . GLU A 1 197 ? 9.259 -2.827 -8.852 1.00 79.00 197 GLU A N 1
ATOM 1650 C CA . GLU A 1 197 ? 10.291 -2.299 -7.947 1.00 79.00 197 GLU A CA 1
ATOM 1651 C C . GLU A 1 197 ? 9.711 -1.981 -6.553 1.00 79.00 197 GLU A C 1
ATOM 1653 O O . GLU A 1 197 ? 10.183 -2.501 -5.539 1.00 79.00 197 GLU A O 1
ATOM 1658 N N . ASN A 1 198 ? 8.607 -1.221 -6.500 1.00 64.69 198 ASN A N 1
ATOM 1659 C CA . ASN A 1 198 ? 7.912 -0.903 -5.245 1.00 64.69 198 ASN A CA 1
ATOM 1660 C C . ASN A 1 198 ? 7.395 -2.156 -4.512 1.00 64.69 198 ASN A C 1
ATOM 1662 O O . ASN A 1 198 ? 7.392 -2.189 -3.280 1.00 64.69 198 ASN A O 1
ATOM 1666 N N . GLN A 1 199 ? 6.941 -3.183 -5.244 1.00 66.62 199 GLN A N 1
ATOM 1667 C CA . GLN A 1 199 ? 6.493 -4.439 -4.634 1.00 66.62 199 GLN A CA 1
ATOM 1668 C C . GLN A 1 199 ? 7.653 -5.157 -3.926 1.00 66.62 199 GLN A C 1
ATOM 1670 O O . GLN A 1 199 ? 7.477 -5.664 -2.819 1.00 66.62 199 GLN A O 1
ATOM 1675 N N . ILE A 1 200 ? 8.831 -5.194 -4.548 1.00 70.88 200 ILE A N 1
ATOM 1676 C CA . ILE A 1 200 ? 9.999 -5.913 -4.028 1.00 70.88 200 ILE A CA 1
ATOM 1677 C C . ILE A 1 200 ? 10.582 -5.214 -2.798 1.00 70.88 200 ILE A C 1
ATOM 1679 O O . ILE A 1 200 ? 10.709 -5.858 -1.756 1.00 70.88 200 ILE A O 1
ATOM 1683 N N . GLN A 1 201 ? 10.791 -3.894 -2.858 1.00 60.22 201 GLN A N 1
ATOM 1684 C CA . GLN A 1 201 ? 11.242 -3.103 -1.702 1.00 60.22 201 GLN A CA 1
ATOM 1685 C C . GLN A 1 201 ? 10.294 -3.254 -0.498 1.00 60.22 201 GLN A C 1
ATOM 1687 O O . GLN A 1 201 ? 10.723 -3.328 0.659 1.00 60.22 201 GLN A O 1
ATOM 1692 N N . TYR A 1 202 ? 8.984 -3.347 -0.754 1.00 50.75 202 TYR A N 1
ATOM 1693 C CA . TYR A 1 202 ? 8.002 -3.593 0.296 1.00 50.75 202 TYR A CA 1
ATOM 1694 C C . TYR A 1 202 ? 8.108 -5.007 0.890 1.00 50.75 202 TYR A C 1
ATOM 1696 O O . TYR A 1 202 ? 8.097 -5.157 2.112 1.00 50.75 202 TYR A O 1
ATOM 1704 N N . GLU A 1 203 ? 8.244 -6.044 0.058 1.00 59.25 203 GLU A N 1
ATOM 1705 C CA . GLU A 1 203 ? 8.426 -7.430 0.512 1.00 59.25 203 GLU A CA 1
ATOM 1706 C C . GLU A 1 203 ? 9.701 -7.618 1.347 1.00 59.25 203 GLU A C 1
ATOM 1708 O O . GLU A 1 203 ? 9.698 -8.388 2.309 1.00 59.25 203 GLU A O 1
ATOM 1713 N N . GLU A 1 204 ? 10.779 -6.910 1.017 1.00 63.81 204 GLU A N 1
ATOM 1714 C CA . GLU A 1 204 ? 12.019 -6.881 1.801 1.00 63.81 204 GLU A CA 1
ATOM 1715 C C . GLU A 1 204 ? 11.810 -6.193 3.150 1.00 63.81 204 GLU A C 1
ATOM 1717 O O . GLU A 1 204 ? 12.064 -6.806 4.188 1.00 63.81 204 GLU A O 1
ATOM 1722 N N . THR A 1 205 ? 11.205 -5.001 3.153 1.00 49.16 205 THR A N 1
ATOM 1723 C CA . THR A 1 205 ? 10.837 -4.280 4.384 1.00 49.16 205 THR A CA 1
ATOM 1724 C C . THR A 1 205 ? 9.965 -5.144 5.311 1.00 49.16 205 THR A C 1
ATOM 1726 O O . THR A 1 205 ? 10.163 -5.164 6.526 1.00 49.16 205 THR A O 1
ATOM 1729 N N . GLN A 1 206 ? 9.009 -5.910 4.766 1.00 47.34 206 GLN A N 1
ATOM 1730 C CA . GLN A 1 206 ? 8.187 -6.829 5.566 1.00 47.34 206 GLN A CA 1
ATOM 1731 C C . GLN A 1 206 ? 8.992 -8.012 6.126 1.00 47.34 206 GLN A C 1
ATOM 1733 O O . GLN A 1 206 ? 8.780 -8.390 7.279 1.00 47.34 206 GLN A O 1
ATOM 1738 N N . LYS A 1 207 ? 9.937 -8.584 5.364 1.00 62.50 207 LYS A N 1
ATOM 1739 C CA . LYS A 1 207 ? 10.837 -9.640 5.868 1.00 62.50 207 LYS A CA 1
ATOM 1740 C C . LYS A 1 207 ? 11.724 -9.125 7.000 1.00 62.50 207 LYS A C 1
ATOM 1742 O O . LYS A 1 207 ? 11.949 -9.865 7.955 1.00 62.50 207 LYS A O 1
ATOM 1747 N N . GLU A 1 208 ? 12.212 -7.889 6.919 1.00 59.31 208 GLU A N 1
ATOM 1748 C CA . GLU A 1 208 ? 12.986 -7.259 7.993 1.00 59.31 208 GLU A CA 1
ATOM 1749 C C . GLU A 1 208 ? 12.142 -7.082 9.257 1.00 59.31 208 GLU A C 1
ATOM 1751 O O . GLU A 1 208 ? 12.535 -7.572 10.316 1.00 59.31 208 GLU A O 1
ATOM 1756 N N . ILE A 1 209 ? 10.944 -6.498 9.142 1.00 47.03 209 ILE A N 1
ATOM 1757 C CA . ILE A 1 209 ? 10.006 -6.333 10.266 1.00 47.03 209 ILE A CA 1
ATOM 1758 C C . ILE A 1 209 ? 9.658 -7.691 10.896 1.00 47.03 209 ILE A C 1
ATOM 1760 O O . ILE A 1 209 ? 9.720 -7.842 12.116 1.00 47.03 209 ILE A O 1
ATOM 1764 N N . GLU A 1 210 ? 9.355 -8.715 10.093 1.00 58.78 210 GLU A N 1
ATOM 1765 C CA . GLU A 1 210 ? 9.035 -10.052 10.606 1.00 58.78 210 GLU A CA 1
ATOM 1766 C C . GLU A 1 210 ? 10.252 -10.715 11.286 1.00 58.78 210 GLU A C 1
ATOM 1768 O O . GLU A 1 210 ? 10.109 -11.403 12.302 1.00 58.78 210 GLU A O 1
ATOM 1773 N N . GLN A 1 211 ? 11.469 -10.496 10.774 1.00 67.38 211 GLN A N 1
ATOM 1774 C CA . GLN A 1 211 ? 12.703 -10.950 11.421 1.00 67.38 211 GLN A CA 1
ATOM 1775 C C . GLN A 1 211 ? 12.979 -10.203 12.729 1.00 67.38 211 GLN A C 1
ATOM 1777 O O . GLN A 1 211 ? 13.393 -10.835 13.706 1.00 67.38 211 GLN A O 1
ATOM 1782 N N . GLU A 1 212 ? 12.732 -8.895 12.795 1.00 63.59 212 GLU A N 1
ATOM 1783 C CA . GLU A 1 212 ? 12.832 -8.121 14.031 1.00 63.59 212 GLU A CA 1
ATOM 1784 C C . GLU A 1 212 ? 11.799 -8.574 15.061 1.00 63.59 212 GLU A C 1
ATOM 1786 O O . GLU A 1 212 ? 12.166 -8.835 16.207 1.00 63.59 212 GLU A O 1
ATOM 1791 N N . GLU A 1 213 ? 10.541 -8.784 14.668 1.00 55.53 213 GLU A N 1
ATOM 1792 C CA . GLU A 1 213 ? 9.515 -9.352 15.541 1.00 55.53 213 GLU A CA 1
ATOM 1793 C C . GLU A 1 213 ? 9.905 -10.740 16.057 1.00 55.53 213 GLU A C 1
ATOM 1795 O O . GLU A 1 213 ? 9.783 -11.009 17.254 1.00 55.53 213 GLU A O 1
ATOM 1800 N N . LYS A 1 214 ? 10.415 -11.628 15.192 1.00 65.25 214 LYS A N 1
ATOM 1801 C CA . LYS A 1 214 ? 10.916 -12.953 15.594 1.00 65.25 214 LYS A CA 1
ATOM 1802 C C . LYS A 1 214 ? 12.099 -12.829 16.562 1.00 65.25 214 LYS A C 1
ATOM 1804 O O . LYS A 1 214 ? 12.147 -13.552 17.559 1.00 65.25 214 LYS A O 1
ATOM 1809 N N . ARG A 1 215 ? 13.018 -11.879 16.345 1.00 67.69 215 ARG A N 1
ATOM 1810 C CA . ARG A 1 215 ? 14.136 -11.571 17.261 1.00 67.69 215 ARG A CA 1
ATOM 1811 C C . ARG A 1 215 ? 13.644 -11.004 18.601 1.00 67.69 215 ARG A C 1
ATOM 1813 O O . ARG A 1 215 ? 14.179 -11.387 19.641 1.00 67.69 215 ARG A O 1
ATOM 1820 N N . GLN A 1 216 ? 12.619 -10.152 18.614 1.00 53.00 216 GLN A N 1
ATOM 1821 C CA . GLN A 1 216 ? 12.025 -9.594 19.836 1.00 53.00 216 GLN A CA 1
ATOM 1822 C C . GLN A 1 216 ? 11.236 -10.654 20.623 1.00 53.00 216 GLN A C 1
ATOM 1824 O O . GLN A 1 216 ? 11.492 -10.837 21.813 1.00 53.00 216 GLN A O 1
ATOM 1829 N N . LYS A 1 217 ? 10.373 -11.438 19.963 1.00 48.50 217 LYS A N 1
ATOM 1830 C CA . LYS A 1 217 ? 9.639 -12.575 20.556 1.00 48.50 217 LYS A CA 1
ATOM 1831 C C . LYS A 1 217 ? 10.600 -13.650 21.095 1.00 48.50 217 LYS A C 1
ATOM 1833 O O . LYS A 1 217 ? 10.379 -14.183 22.180 1.00 48.50 217 LYS A O 1
ATOM 1838 N N . SER A 1 218 ? 11.721 -13.904 20.411 1.00 53.78 218 SER A N 1
ATOM 1839 C CA . SER A 1 218 ? 12.808 -14.779 20.890 1.00 53.78 218 SER A CA 1
ATOM 1840 C C . SER A 1 218 ? 13.494 -14.241 22.156 1.00 53.78 218 SER A C 1
ATOM 1842 O O . SER A 1 218 ? 13.705 -14.994 23.110 1.00 53.78 218 SER A O 1
ATOM 1844 N N . LYS A 1 219 ? 13.780 -12.931 22.223 1.00 48.31 219 LYS A N 1
ATOM 1845 C CA . LYS A 1 219 ? 14.314 -12.279 23.435 1.00 48.31 219 LYS A CA 1
ATOM 1846 C C . LYS A 1 219 ? 13.324 -12.339 24.606 1.00 48.31 219 LYS A C 1
ATOM 1848 O O . LYS A 1 219 ? 13.741 -12.627 25.725 1.00 48.31 219 LYS A O 1
ATOM 1853 N N . TRP A 1 220 ? 12.028 -12.145 24.353 1.00 39.34 220 TRP A N 1
ATOM 1854 C CA . TRP A 1 220 ? 10.978 -12.229 25.378 1.00 39.34 220 TRP A CA 1
ATOM 1855 C C . TRP A 1 220 ? 10.828 -13.660 25.925 1.00 39.34 220 TRP A C 1
ATOM 1857 O O . TRP A 1 220 ? 10.893 -13.874 27.134 1.00 39.34 220 TRP A O 1
ATOM 1867 N N . ASN A 1 221 ? 10.778 -14.668 25.046 1.00 50.00 221 ASN A N 1
ATOM 1868 C CA . ASN A 1 221 ? 10.716 -16.081 25.443 1.00 50.00 221 ASN A CA 1
ATOM 1869 C C . ASN A 1 221 ? 11.965 -16.573 26.200 1.00 50.00 221 ASN A C 1
ATOM 1871 O O . ASN A 1 221 ? 11.874 -17.547 26.949 1.00 50.00 221 ASN A O 1
ATOM 1875 N N . LYS A 1 222 ? 13.120 -15.907 26.047 1.00 48.94 222 LYS A N 1
ATOM 1876 C CA . LYS A 1 222 ? 14.327 -16.176 26.850 1.00 48.94 222 LYS A CA 1
ATOM 1877 C C . LYS A 1 222 ? 14.301 -15.527 28.243 1.00 48.94 222 LYS A C 1
ATOM 1879 O O . LYS A 1 222 ? 14.988 -16.034 29.123 1.00 48.94 222 LYS A O 1
ATOM 1884 N N . MET A 1 223 ? 13.495 -14.486 28.489 1.00 43.75 223 MET A N 1
ATOM 1885 C CA . MET A 1 223 ? 13.323 -13.918 29.842 1.00 43.75 223 MET A CA 1
ATOM 1886 C C . MET A 1 223 ? 12.365 -14.725 30.733 1.00 43.75 223 MET A C 1
ATOM 1888 O O . MET A 1 223 ? 12.502 -14.681 31.951 1.00 43.75 223 MET A O 1
ATOM 1892 N N . PHE A 1 224 ? 11.436 -15.495 30.155 1.00 44.91 224 PHE A N 1
ATOM 1893 C CA . PHE A 1 224 ? 10.413 -16.246 30.906 1.00 44.91 224 PHE A CA 1
ATOM 1894 C C . PHE A 1 224 ? 10.714 -17.744 31.113 1.00 44.91 224 PHE A C 1
ATOM 1896 O O . PHE A 1 224 ? 9.824 -18.503 31.496 1.00 44.91 224 PHE A O 1
ATOM 1903 N N . LYS A 1 225 ? 11.956 -18.202 30.894 1.00 40.94 225 LYS A N 1
ATOM 1904 C CA . LYS A 1 225 ? 12.358 -19.603 31.138 1.00 40.94 225 LYS A CA 1
ATOM 1905 C C . LYS A 1 225 ? 13.506 -19.736 32.139 1.00 40.94 225 LYS A C 1
ATOM 1907 O O . LYS A 1 225 ? 14.641 -20.032 31.776 1.00 40.94 225 LYS A O 1
ATOM 1912 N N . THR A 1 226 ? 13.181 -19.620 33.424 1.00 36.66 226 THR A N 1
ATOM 1913 C CA . THR A 1 226 ? 14.044 -20.065 34.527 1.00 36.66 226 THR A CA 1
ATOM 1914 C C . THR A 1 226 ? 13.647 -21.460 35.022 1.00 36.66 226 THR A C 1
ATOM 1916 O O . THR A 1 226 ? 12.539 -21.671 35.498 1.00 36.66 226 THR A O 1
ATOM 1919 N N . LYS A 1 227 ? 14.617 -22.384 34.975 1.00 37.97 227 LYS A N 1
ATOM 1920 C CA . LYS A 1 227 ? 14.692 -23.671 35.700 1.00 37.97 227 LYS A CA 1
ATOM 1921 C C . LYS A 1 227 ? 13.528 -24.673 35.554 1.00 37.97 227 LYS A C 1
ATOM 1923 O O . LYS A 1 227 ? 12.599 -24.690 36.354 1.00 37.97 227 LYS A O 1
ATOM 1928 N N . ARG A 1 228 ? 13.770 -25.698 34.732 1.00 33.25 228 ARG A N 1
ATOM 1929 C CA . ARG A 1 228 ? 13.888 -27.095 35.207 1.00 33.25 228 ARG A CA 1
ATOM 1930 C C . ARG A 1 228 ? 15.039 -27.767 34.458 1.00 33.25 228 ARG A C 1
ATOM 1932 O O . ARG A 1 228 ? 15.316 -27.379 33.325 1.00 33.25 228 ARG A O 1
ATOM 1939 N N . SER A 1 229 ? 15.753 -28.666 35.126 1.00 31.91 229 SER A N 1
ATOM 1940 C CA . SER A 1 229 ? 17.022 -29.225 34.658 1.00 31.91 229 SER A CA 1
ATOM 1941 C C . SER A 1 229 ? 16.915 -30.700 34.255 1.00 31.91 229 SER A C 1
ATOM 1943 O O . SER A 1 229 ? 15.973 -31.392 34.634 1.00 31.91 229 SER A O 1
ATOM 1945 N N . ASP A 1 230 ? 17.952 -31.111 33.524 1.00 33.38 230 ASP A N 1
ATOM 1946 C CA . ASP A 1 230 ? 18.529 -32.457 33.419 1.00 33.38 230 ASP A CA 1
ATOM 1947 C C . ASP A 1 230 ? 17.948 -33.488 32.428 1.00 33.38 230 ASP A C 1
ATOM 1949 O O . ASP A 1 230 ? 16.918 -34.111 32.657 1.00 33.38 230 ASP A O 1
ATOM 1953 N N . THR A 1 231 ? 18.789 -33.747 31.405 1.00 29.41 231 THR A N 1
ATOM 1954 C CA . THR A 1 231 ? 19.158 -35.059 30.803 1.00 29.41 231 THR A CA 1
ATOM 1955 C C . THR A 1 231 ? 18.073 -35.887 30.085 1.00 29.41 231 THR A C 1
ATOM 1957 O O . THR A 1 231 ? 16.999 -36.096 30.624 1.00 29.41 231 THR A O 1
ATOM 1960 N N . ALA A 1 232 ? 18.272 -36.484 28.900 1.00 31.09 232 ALA A N 1
ATOM 1961 C CA . ALA A 1 232 ? 19.380 -36.550 27.920 1.00 31.09 232 ALA A CA 1
ATOM 1962 C C . ALA A 1 232 ? 18.801 -37.136 26.583 1.00 31.09 232 ALA A C 1
ATOM 1964 O O . ALA A 1 232 ? 17.649 -37.561 26.592 1.00 31.09 232 ALA A O 1
ATOM 1965 N N . GLU A 1 233 ? 19.445 -37.219 25.405 1.00 27.20 233 GLU A N 1
ATOM 1966 C CA . GLU A 1 233 ? 20.783 -36.845 24.897 1.00 27.20 233 GLU A CA 1
ATOM 1967 C C . GLU A 1 233 ? 20.754 -36.741 23.336 1.00 27.20 233 GLU A C 1
ATOM 1969 O O . GLU A 1 233 ? 19.798 -37.219 22.740 1.00 27.20 233 GLU A O 1
ATOM 1974 N N . LYS A 1 234 ? 21.811 -36.168 22.716 1.00 29.42 234 LYS A N 1
ATOM 1975 C CA . LYS A 1 234 ? 22.444 -36.463 21.385 1.00 29.42 234 LYS A CA 1
ATOM 1976 C C . LYS A 1 234 ? 21.619 -36.746 20.097 1.00 29.42 234 LYS A C 1
ATOM 1978 O O . LYS A 1 234 ? 20.643 -37.475 20.111 1.00 29.42 234 LYS A O 1
ATOM 1983 N N . GLU A 1 235 ? 22.041 -36.350 18.885 1.00 27.84 235 GLU A N 1
ATOM 1984 C CA . GLU A 1 235 ? 23.117 -35.461 18.379 1.00 27.84 235 GLU A CA 1
ATOM 1985 C C . GLU A 1 235 ? 22.897 -35.241 16.858 1.00 27.84 235 GLU A C 1
ATOM 1987 O O . GLU A 1 235 ? 22.439 -36.171 16.207 1.00 27.84 235 GLU A O 1
ATOM 1992 N N . VAL A 1 236 ? 23.231 -34.065 16.298 1.00 26.86 236 VAL A N 1
ATOM 1993 C CA . VAL A 1 236 ? 23.992 -33.812 15.035 1.00 26.86 236 VAL A CA 1
ATOM 1994 C C . VAL A 1 236 ? 24.186 -32.285 14.940 1.00 26.86 236 VAL A C 1
ATOM 1996 O O . VAL A 1 236 ? 23.235 -31.526 15.110 1.00 26.86 236 VAL A O 1
ATOM 1999 N N . ALA A 1 237 ? 25.411 -31.820 14.678 1.00 34.69 237 ALA A N 1
ATOM 2000 C CA . ALA A 1 237 ? 25.746 -30.392 14.632 1.00 34.69 237 ALA A CA 1
ATOM 2001 C C . ALA A 1 237 ? 25.384 -29.705 13.297 1.00 34.69 237 ALA A C 1
ATOM 2003 O O . ALA A 1 237 ? 25.516 -30.293 12.225 1.00 34.69 237 ALA A O 1
ATOM 2004 N N . SER A 1 238 ? 24.994 -28.426 13.356 1.00 34.09 238 SER A N 1
ATOM 2005 C CA . SER A 1 238 ? 24.772 -27.562 12.185 1.00 34.09 238 SER A CA 1
ATOM 2006 C C . SER A 1 238 ? 24.872 -26.081 12.562 1.00 34.09 238 SER A C 1
ATOM 2008 O O . SER A 1 238 ? 24.142 -25.645 13.443 1.00 34.09 238 SER A O 1
ATOM 2010 N N . THR A 1 239 ? 25.712 -25.326 11.839 1.00 29.27 239 THR A N 1
ATOM 2011 C CA . THR A 1 239 ? 25.671 -23.861 11.568 1.00 29.27 239 THR A CA 1
ATOM 2012 C C . THR A 1 239 ? 25.668 -22.855 12.746 1.00 29.27 239 THR A C 1
ATOM 2014 O O . THR A 1 239 ? 26.158 -21.737 12.595 1.00 29.27 239 THR A O 1
ATOM 2017 N N . GLU A 1 240 ? 25.172 -23.208 13.931 1.00 30.58 240 GLU A N 1
ATOM 2018 C CA . GLU A 1 240 ? 24.902 -22.295 15.051 1.00 30.58 240 GLU A CA 1
ATOM 2019 C C . GLU A 1 240 ? 26.172 -21.867 15.813 1.00 30.58 240 GLU A C 1
ATOM 2021 O O . GLU A 1 240 ? 26.231 -20.766 16.364 1.00 30.58 240 GLU A O 1
ATOM 2026 N N . ASP A 1 241 ? 27.231 -22.682 15.786 1.00 36.03 241 ASP A N 1
ATOM 2027 C CA . ASP A 1 241 ? 28.515 -22.346 16.417 1.00 36.03 241 ASP A CA 1
ATOM 2028 C C . ASP A 1 241 ? 29.355 -21.341 15.609 1.00 36.03 241 ASP A C 1
ATOM 2030 O O . ASP A 1 241 ? 30.183 -20.642 16.188 1.00 36.03 241 ASP A O 1
ATOM 2034 N N . MET A 1 242 ? 29.100 -21.172 14.304 1.00 32.75 242 MET A N 1
ATOM 2035 C CA . MET A 1 242 ? 29.792 -20.152 13.496 1.00 32.75 242 MET A CA 1
ATOM 2036 C C . MET A 1 242 ? 29.317 -18.726 13.819 1.00 32.75 242 MET A C 1
ATOM 2038 O O . MET A 1 242 ? 30.102 -17.783 13.751 1.00 32.75 242 MET A O 1
ATOM 2042 N N . ILE A 1 243 ? 28.052 -18.559 14.221 1.00 35.12 243 ILE A N 1
ATOM 2043 C CA . ILE A 1 243 ? 27.445 -17.243 14.502 1.00 35.12 243 ILE A CA 1
ATOM 2044 C C . ILE A 1 243 ? 27.840 -16.721 15.898 1.00 35.12 243 ILE A C 1
ATOM 2046 O O . ILE A 1 243 ? 27.813 -15.518 16.148 1.00 35.12 243 ILE A O 1
ATOM 2050 N N . LYS A 1 244 ? 28.275 -17.595 16.816 1.00 33.50 244 LYS A N 1
ATOM 2051 C CA . LYS A 1 244 ? 28.767 -17.175 18.142 1.00 33.50 244 LYS A CA 1
ATOM 2052 C C . LYS A 1 244 ? 30.065 -16.364 18.068 1.00 33.50 244 LYS A C 1
ATOM 2054 O O . LYS A 1 244 ? 30.276 -15.516 18.930 1.00 33.50 244 LYS A O 1
ATOM 2059 N N . ASN A 1 245 ? 30.894 -16.576 17.044 1.00 34.47 245 ASN A N 1
ATOM 2060 C CA . ASN A 1 245 ? 32.171 -15.870 16.905 1.00 34.47 245 ASN A CA 1
ATOM 2061 C C . ASN A 1 245 ? 32.003 -14.425 16.402 1.00 34.47 245 ASN A C 1
ATOM 2063 O O . ASN A 1 245 ? 32.702 -13.540 16.888 1.00 34.47 245 ASN A O 1
ATOM 2067 N N . SER A 1 246 ? 31.035 -14.139 15.521 1.00 32.06 246 SER A N 1
ATOM 2068 C CA . SER A 1 246 ? 30.803 -12.766 15.028 1.00 32.06 246 SER A CA 1
ATOM 2069 C C . SER A 1 246 ? 30.187 -11.822 16.070 1.00 32.06 246 SER A C 1
ATOM 2071 O O . SER A 1 246 ? 30.188 -10.610 15.881 1.00 32.06 246 SER A O 1
ATOM 2073 N N . LEU A 1 247 ? 29.699 -12.352 17.197 1.00 29.72 247 LEU A N 1
ATOM 2074 C CA . LEU A 1 247 ? 29.187 -11.564 18.325 1.00 29.72 247 LEU A CA 1
ATOM 2075 C C . LEU A 1 247 ? 30.252 -11.216 19.381 1.00 29.72 247 LEU A C 1
ATOM 2077 O O . LEU A 1 247 ? 29.921 -10.546 20.358 1.00 29.72 247 LEU A O 1
ATOM 2081 N N . TYR A 1 248 ? 31.509 -11.639 19.195 1.00 32.28 248 TYR A N 1
ATOM 2082 C CA . TYR A 1 248 ? 32.608 -11.351 20.126 1.00 32.28 248 TYR A CA 1
ATOM 2083 C C . TYR A 1 248 ? 33.539 -10.200 19.694 1.00 32.28 248 TYR A C 1
ATOM 2085 O O . TYR A 1 248 ? 34.258 -9.679 20.545 1.00 32.28 248 TYR A O 1
ATOM 2093 N N . GLU A 1 249 ? 33.534 -9.768 18.425 1.00 33.75 249 GLU A N 1
ATOM 2094 C CA . GLU A 1 249 ? 34.542 -8.809 17.924 1.00 33.75 249 GLU A CA 1
ATOM 2095 C C . GLU A 1 249 ? 34.132 -7.324 17.987 1.00 33.75 249 GLU A C 1
ATOM 2097 O O . GLU A 1 249 ? 34.960 -6.488 18.347 1.00 33.75 249 GLU A O 1
ATOM 2102 N N . GLU A 1 250 ? 32.867 -6.955 17.749 1.00 29.02 250 GLU A N 1
ATOM 2103 C CA . GLU A 1 250 ? 32.447 -5.534 17.747 1.00 29.02 250 GLU A CA 1
ATOM 2104 C C . GLU A 1 250 ? 31.925 -5.015 19.101 1.00 29.02 250 GLU A C 1
ATOM 2106 O O . GLU A 1 250 ? 31.230 -4.003 19.193 1.00 29.02 250 GLU A O 1
ATOM 2111 N N . GLN A 1 251 ? 32.339 -5.648 20.202 1.00 27.44 251 GLN A N 1
ATOM 2112 C CA . GLN A 1 251 ? 32.066 -5.162 21.562 1.00 27.44 251 GLN A CA 1
ATOM 2113 C C . GLN A 1 251 ? 32.958 -3.963 21.980 1.00 27.44 251 GLN A C 1
ATOM 2115 O O . GLN A 1 251 ? 32.850 -3.477 23.107 1.00 27.44 251 GLN A O 1
ATOM 2120 N N . ASN A 1 252 ? 33.817 -3.454 21.083 1.00 31.00 252 ASN A N 1
ATOM 2121 C CA . ASN A 1 252 ? 34.834 -2.431 21.363 1.00 31.00 252 ASN A CA 1
ATOM 2122 C C . ASN A 1 252 ? 34.719 -1.162 20.489 1.00 31.00 252 ASN A C 1
ATOM 2124 O O . ASN A 1 252 ? 35.581 -0.903 19.649 1.00 31.00 252 ASN A O 1
ATOM 2128 N N . LYS A 1 253 ? 33.705 -0.321 20.754 1.00 29.11 253 LYS A N 1
ATOM 2129 C CA . LYS A 1 253 ? 33.758 1.154 20.580 1.00 29.11 253 LYS A CA 1
ATOM 2130 C C . LYS A 1 253 ? 32.588 1.860 21.297 1.00 29.11 253 LYS A C 1
ATOM 2132 O O . LYS A 1 253 ? 31.458 1.867 20.823 1.00 29.11 253 LYS A O 1
ATOM 2137 N N . LYS A 1 254 ? 32.879 2.472 22.451 1.00 28.05 254 LYS A N 1
ATOM 2138 C CA . LYS A 1 254 ? 32.093 3.563 23.082 1.00 28.05 254 LYS A CA 1
ATOM 2139 C C . LYS A 1 254 ? 32.791 4.907 22.728 1.00 28.05 254 LYS A C 1
ATOM 2141 O O . LYS A 1 254 ? 33.888 4.848 22.185 1.00 28.05 254 LYS A O 1
ATOM 2146 N N . GLU A 1 255 ? 32.280 6.129 22.930 1.00 24.84 255 GLU A N 1
ATOM 2147 C CA . GLU A 1 255 ? 31.328 6.722 23.899 1.00 24.84 255 GLU A CA 1
ATOM 2148 C C . GLU A 1 255 ? 30.510 7.872 23.236 1.00 24.84 255 GLU A C 1
ATOM 2150 O O . GLU A 1 255 ? 30.978 8.459 22.271 1.00 24.84 255 GLU A O 1
ATOM 2155 N N . SER A 1 256 ? 29.221 8.077 23.575 1.00 23.61 256 SER A N 1
ATOM 2156 C CA . SER A 1 256 ? 28.626 9.179 24.399 1.00 23.61 256 SER A CA 1
ATOM 2157 C C . SER A 1 256 ? 28.826 10.635 23.882 1.00 23.61 256 SER A C 1
ATOM 2159 O O . SER A 1 256 ? 29.903 10.969 23.417 1.00 23.61 256 SER A O 1
ATOM 2161 N N . ASN A 1 257 ? 27.870 11.584 23.946 1.00 24.41 257 ASN A N 1
ATOM 2162 C CA . ASN A 1 257 ? 26.861 11.835 24.995 1.00 24.41 257 ASN A CA 1
ATOM 2163 C C . ASN A 1 257 ? 25.702 12.790 24.551 1.00 24.41 257 ASN A C 1
ATOM 2165 O O . ASN A 1 257 ? 25.952 13.693 23.767 1.00 24.41 257 ASN A O 1
ATOM 2169 N N . ASN A 1 258 ? 24.493 12.625 25.135 1.00 23.64 258 ASN A N 1
ATOM 2170 C CA . ASN A 1 258 ? 23.384 13.586 25.450 1.00 23.64 258 ASN A CA 1
ATOM 2171 C C . ASN A 1 258 ? 23.041 14.812 24.530 1.00 23.64 258 ASN A C 1
ATOM 2173 O O . ASN A 1 258 ? 23.907 15.542 24.077 1.00 23.64 258 ASN A O 1
ATOM 2177 N N . THR A 1 259 ? 21.774 15.255 24.354 1.00 22.73 259 THR A N 1
ATOM 2178 C CA . THR A 1 259 ? 20.842 15.687 25.434 1.00 22.73 259 THR A CA 1
ATOM 2179 C C . THR A 1 259 ? 19.365 15.925 24.978 1.00 22.73 259 THR A C 1
ATOM 2181 O O . THR A 1 259 ? 19.132 16.525 23.939 1.00 22.73 259 THR A O 1
ATOM 2184 N N . LYS A 1 260 ? 18.384 15.556 25.831 1.00 23.20 260 LYS A N 1
ATOM 2185 C CA . LYS A 1 260 ? 16.985 16.073 26.023 1.00 23.20 260 LYS A CA 1
ATOM 2186 C C . LYS A 1 260 ? 15.983 16.313 24.851 1.00 23.20 260 LYS A C 1
ATOM 2188 O O . LYS A 1 260 ? 15.920 17.383 24.262 1.00 23.20 260 LYS A O 1
ATOM 2193 N N . GLN A 1 261 ? 14.982 15.418 24.816 1.00 26.02 261 GLN A N 1
ATOM 2194 C CA . GLN A 1 261 ? 13.547 15.689 25.103 1.00 26.02 261 GLN A CA 1
ATOM 2195 C C . GLN A 1 261 ? 12.691 16.586 24.167 1.00 26.02 261 GLN A C 1
ATOM 2197 O O . GLN A 1 261 ? 12.663 17.807 24.301 1.00 26.02 261 GLN A O 1
ATOM 2202 N N . LYS A 1 262 ? 11.766 15.948 23.426 1.00 23.56 262 LYS A N 1
ATOM 2203 C CA . LYS A 1 262 ? 10.363 16.399 23.251 1.00 23.56 262 LYS A CA 1
ATOM 2204 C C . LYS A 1 262 ? 9.427 15.199 23.020 1.00 23.56 262 LYS A C 1
ATOM 2206 O O . LYS A 1 262 ? 9.887 14.110 22.691 1.00 23.56 262 LYS A O 1
ATOM 2211 N N . SER A 1 263 ? 8.139 15.365 23.314 1.00 23.25 263 SER A N 1
ATOM 2212 C CA . SER A 1 263 ? 7.179 14.272 23.547 1.00 23.25 263 SER A CA 1
ATOM 2213 C C . SER A 1 263 ? 6.336 13.860 22.336 1.00 23.25 263 SER A C 1
ATOM 2215 O O . SER A 1 263 ? 5.906 14.727 21.586 1.00 23.25 263 SER A O 1
ATOM 2217 N N . LYS A 1 264 ? 5.965 12.570 22.303 1.00 30.45 264 LYS A N 1
ATOM 2218 C CA . LYS A 1 264 ? 4.711 11.990 21.765 1.00 30.45 264 LYS A CA 1
ATOM 2219 C C . LYS A 1 264 ? 4.187 12.491 20.399 1.00 30.45 264 LYS A C 1
ATOM 2221 O O . LYS A 1 264 ? 3.470 13.483 20.335 1.00 30.45 264 LYS A O 1
ATOM 2226 N N . SER A 1 265 ? 4.295 11.629 19.391 1.00 28.92 265 SER A N 1
ATOM 2227 C CA . SER A 1 265 ? 3.122 11.166 18.623 1.00 28.92 265 SER A CA 1
ATOM 2228 C C . SER A 1 265 ? 3.275 9.664 18.336 1.00 28.92 265 SER A C 1
ATOM 2230 O O . SER A 1 265 ? 4.372 9.118 18.494 1.00 28.92 265 SER A O 1
ATOM 2232 N N . ASN A 1 266 ? 2.175 8.955 18.071 1.00 30.72 266 ASN A N 1
ATOM 2233 C CA . ASN A 1 266 ? 2.127 7.501 18.243 1.00 30.72 266 ASN A CA 1
ATOM 2234 C C . ASN A 1 266 ? 2.537 6.734 16.979 1.00 30.72 266 ASN A C 1
ATOM 2236 O O . ASN A 1 266 ? 2.151 7.078 15.867 1.00 30.72 266 ASN A O 1
ATOM 2240 N N . LEU A 1 267 ? 3.227 5.602 17.162 1.00 28.17 267 LEU A N 1
ATOM 2241 C CA . LEU A 1 267 ? 3.527 4.651 16.079 1.00 28.17 267 LEU A CA 1
ATOM 2242 C C . LEU A 1 267 ? 2.264 4.069 15.409 1.00 28.17 267 LEU A C 1
ATOM 2244 O O . LEU A 1 267 ? 2.329 3.676 14.247 1.00 28.17 267 LEU A O 1
ATOM 2248 N N . MET A 1 268 ? 1.114 4.075 16.097 1.00 31.28 268 MET A N 1
ATOM 2249 C CA . MET A 1 268 ? -0.176 3.676 15.518 1.00 31.28 268 MET A CA 1
ATOM 2250 C C . MET A 1 268 ? -0.644 4.601 14.382 1.00 31.28 268 MET A C 1
ATOM 2252 O O . MET A 1 268 ? -1.196 4.095 13.409 1.00 31.28 268 MET A O 1
ATOM 2256 N N . ASP A 1 269 ? -0.341 5.906 14.422 1.00 35.72 269 ASP A N 1
ATOM 2257 C CA . ASP A 1 269 ? -0.807 6.872 13.405 1.00 35.72 269 ASP A CA 1
ATOM 2258 C C . ASP A 1 269 ? -0.153 6.649 12.023 1.00 35.72 269 ASP A C 1
ATOM 2260 O O . ASP A 1 269 ? -0.636 7.138 11.001 1.00 35.72 269 ASP A O 1
ATOM 2264 N N . LYS A 1 270 ? 0.948 5.882 11.960 1.00 38.72 270 LYS A N 1
ATOM 2265 C CA . LYS A 1 270 ? 1.553 5.442 10.690 1.00 38.72 270 LYS A CA 1
ATOM 2266 C C . LYS A 1 270 ? 0.950 4.146 10.141 1.00 38.72 270 LYS A C 1
ATOM 2268 O O . LYS A 1 270 ? 0.989 3.959 8.927 1.00 38.72 270 LYS A O 1
ATOM 2273 N N . MET A 1 271 ? 0.374 3.291 10.989 1.00 31.64 271 MET A N 1
ATOM 2274 C CA . MET A 1 271 ? -0.284 2.047 10.562 1.00 31.64 271 MET A CA 1
ATOM 2275 C C . MET A 1 271 ? -1.741 2.257 10.126 1.00 31.64 271 MET A C 1
ATOM 2277 O O . MET A 1 271 ? -2.226 1.496 9.296 1.00 31.64 271 MET A O 1
ATOM 2281 N N . THR A 1 272 ? -2.412 3.305 10.614 1.00 40.03 272 THR A N 1
ATOM 2282 C CA . THR A 1 272 ? -3.797 3.654 10.239 1.00 40.03 272 THR A CA 1
ATOM 2283 C C . THR A 1 272 ? -3.903 4.701 9.128 1.00 40.03 272 THR A C 1
ATOM 2285 O O . THR A 1 272 ? -5.006 5.022 8.695 1.00 40.03 272 THR A O 1
ATOM 2288 N N . SER A 1 273 ? -2.789 5.250 8.626 1.00 41.94 273 SER A N 1
ATOM 2289 C CA . SER A 1 273 ? -2.868 6.198 7.509 1.00 41.94 273 SER A CA 1
ATOM 2290 C C . SER A 1 273 ? -3.315 5.489 6.213 1.00 41.94 273 SER A C 1
ATOM 2292 O O . SER A 1 273 ? -2.793 4.408 5.908 1.00 41.94 273 SER A O 1
ATOM 2294 N N . PRO A 1 274 ? -4.155 6.110 5.357 1.00 43.44 274 PRO A N 1
ATOM 2295 C CA . PRO A 1 274 ? -4.622 5.500 4.102 1.00 43.44 274 PRO A CA 1
ATOM 2296 C C . PRO A 1 274 ? -3.514 5.175 3.081 1.00 43.44 274 PRO A C 1
ATOM 2298 O O . PRO A 1 274 ? -3.789 4.626 2.013 1.00 43.44 274 PRO A O 1
ATOM 2301 N N . LYS A 1 275 ? -2.259 5.558 3.359 1.00 35.88 275 LYS A N 1
ATOM 2302 C CA . LYS A 1 275 ? -1.075 5.199 2.564 1.00 35.88 275 LYS A CA 1
ATOM 2303 C C . LYS A 1 275 ? -0.387 3.914 3.051 1.00 35.88 275 LYS A C 1
ATOM 2305 O O . LYS A 1 275 ? 0.318 3.311 2.258 1.00 35.88 275 LYS A O 1
ATOM 2310 N N . GLY A 1 276 ? -0.574 3.490 4.305 1.00 38.09 276 GLY A N 1
ATOM 2311 C CA . GLY A 1 276 ? 0.084 2.299 4.863 1.00 38.09 276 GLY A CA 1
ATOM 2312 C C . GLY A 1 276 ? -0.666 0.993 4.589 1.00 38.09 276 GLY A C 1
ATOM 2313 O O . GLY A 1 276 ? -0.063 -0.003 4.205 1.00 38.09 276 GLY A O 1
ATOM 2314 N N . MET A 1 277 ? -1.993 1.009 4.737 1.00 38.84 277 MET A N 1
ATOM 2315 C CA . MET A 1 277 ? -2.820 -0.207 4.770 1.00 38.84 277 MET A CA 1
ATOM 2316 C C . MET A 1 277 ? -3.044 -0.861 3.392 1.00 38.84 277 MET A C 1
ATOM 2318 O O . MET A 1 277 ? -3.196 -2.076 3.296 1.00 38.84 277 MET A O 1
ATOM 2322 N N . VAL A 1 278 ? -3.015 -0.072 2.310 1.00 39.28 278 VAL A N 1
ATOM 2323 C CA . VAL A 1 278 ? -3.231 -0.571 0.934 1.00 39.28 278 VAL A CA 1
ATOM 2324 C C . VAL A 1 278 ? -2.001 -1.305 0.380 1.00 39.28 278 VAL A C 1
ATOM 2326 O O . VAL A 1 278 ? -2.143 -2.215 -0.436 1.00 39.28 278 VAL A O 1
ATOM 2329 N N . ILE A 1 279 ? -0.795 -0.970 0.852 1.00 38.31 279 ILE A N 1
ATOM 2330 C CA . ILE A 1 279 ? 0.457 -1.570 0.361 1.00 38.31 279 ILE A CA 1
ATOM 2331 C C . ILE A 1 279 ? 0.575 -3.040 0.818 1.00 38.31 279 ILE A C 1
ATOM 2333 O O . ILE A 1 279 ? 1.039 -3.895 0.066 1.00 38.31 279 ILE A O 1
ATOM 2337 N N . THR A 1 280 ? 0.029 -3.375 1.992 1.00 35.59 280 THR A N 1
ATOM 2338 C CA . THR A 1 280 ? 0.032 -4.732 2.566 1.00 35.59 280 THR A CA 1
ATOM 2339 C C . THR A 1 280 ? -0.752 -5.765 1.747 1.00 35.59 280 THR A C 1
ATOM 2341 O O . THR A 1 280 ? -0.513 -6.966 1.878 1.00 35.59 280 THR A O 1
ATOM 2344 N N . ILE A 1 281 ? -1.716 -5.338 0.921 1.00 37.84 281 ILE A N 1
ATOM 2345 C CA . ILE A 1 281 ? -2.753 -6.244 0.392 1.00 37.84 281 ILE A CA 1
ATOM 2346 C C . ILE A 1 281 ? -2.534 -6.617 -1.083 1.00 37.84 281 ILE A C 1
ATOM 2348 O O . ILE A 1 281 ? -2.886 -7.732 -1.479 1.00 37.84 281 ILE A O 1
ATOM 2352 N N . VAL A 1 282 ? -1.816 -5.791 -1.858 1.00 35.56 282 VAL A N 1
ATOM 2353 C CA . VAL A 1 282 ? -1.358 -6.144 -3.221 1.00 35.56 282 VAL A CA 1
ATOM 2354 C C . VAL A 1 282 ? -0.584 -7.475 -3.227 1.00 35.56 282 VAL A C 1
ATOM 2356 O O . VAL A 1 282 ? -0.756 -8.294 -4.129 1.00 35.56 282 VAL A O 1
ATOM 2359 N N . CYS A 1 283 ? 0.187 -7.752 -2.170 1.00 35.81 283 CYS A N 1
ATOM 2360 C CA . CYS A 1 283 ? 1.004 -8.962 -2.045 1.00 35.81 283 CYS A CA 1
ATOM 2361 C C . CYS A 1 283 ? 0.206 -10.267 -1.820 1.00 35.81 283 CYS A C 1
ATOM 2363 O O . CYS A 1 283 ? 0.740 -11.350 -2.051 1.00 35.81 283 CYS A O 1
ATOM 2365 N N . LEU A 1 284 ? -1.059 -10.214 -1.377 1.00 34.09 284 LEU A N 1
ATOM 2366 C CA . LEU A 1 284 ? -1.823 -11.420 -1.000 1.00 34.09 284 LEU A CA 1
ATOM 2367 C C . LEU A 1 284 ? -2.780 -11.926 -2.089 1.00 34.09 284 LEU A C 1
ATOM 2369 O O . LEU A 1 284 ? -3.109 -13.115 -2.098 1.00 34.09 284 LEU A O 1
ATOM 2373 N N . LEU A 1 285 ? -3.160 -11.078 -3.049 1.00 35.50 285 LEU A N 1
ATOM 2374 C CA . LEU A 1 285 ? -3.934 -11.492 -4.227 1.00 35.50 285 LEU A CA 1
ATOM 2375 C C . LEU A 1 285 ? -3.134 -12.423 -5.156 1.00 35.50 285 LEU A C 1
ATOM 2377 O O . LEU A 1 285 ? -3.710 -13.333 -5.752 1.00 35.50 285 LEU A O 1
ATOM 2381 N N . ALA A 1 286 ? -1.807 -12.269 -5.208 1.00 36.38 286 ALA A N 1
ATOM 2382 C CA . ALA A 1 286 ? -0.915 -13.157 -5.957 1.00 36.38 286 ALA A CA 1
ATOM 2383 C C . ALA A 1 286 ? -0.901 -14.605 -5.420 1.00 36.38 286 ALA A C 1
ATOM 2385 O O . ALA A 1 286 ? -0.712 -15.547 -6.185 1.00 36.38 286 ALA A O 1
ATOM 2386 N N . ILE A 1 287 ? -1.133 -14.799 -4.116 1.00 35.12 287 ILE A N 1
ATOM 2387 C CA . ILE A 1 287 ? -1.045 -16.116 -3.462 1.00 35.12 287 ILE A CA 1
ATOM 2388 C C . ILE A 1 287 ? -2.363 -16.899 -3.603 1.00 35.12 287 ILE A C 1
ATOM 2390 O O . ILE A 1 287 ? -2.347 -18.110 -3.823 1.00 35.12 287 ILE A O 1
ATOM 2394 N N . GLY A 1 288 ? -3.514 -16.216 -3.564 1.00 33.12 288 GLY A N 1
ATOM 2395 C CA . GLY A 1 288 ? -4.837 -16.845 -3.718 1.00 33.12 288 GLY A CA 1
ATOM 2396 C C . GLY A 1 288 ? -5.125 -17.434 -5.109 1.00 33.12 288 GLY A C 1
ATOM 2397 O O . GLY A 1 288 ? -6.055 -18.227 -5.259 1.00 33.12 288 GLY A O 1
ATOM 2398 N N . LEU A 1 289 ? -4.329 -17.078 -6.124 1.00 36.59 289 LEU A N 1
ATOM 2399 C CA . LEU A 1 289 ? -4.455 -17.597 -7.491 1.00 36.59 289 LEU A CA 1
ATOM 2400 C C . LEU A 1 289 ? -3.994 -19.057 -7.642 1.00 36.59 289 LEU A C 1
ATOM 2402 O O . LEU A 1 289 ? -4.480 -19.749 -8.535 1.00 36.59 289 LEU A O 1
ATOM 2406 N N . LEU A 1 290 ? -3.096 -19.544 -6.778 1.00 35.91 290 LEU A N 1
ATOM 2407 C CA . LEU A 1 290 ? -2.454 -20.853 -6.959 1.00 35.91 290 LEU A CA 1
ATOM 2408 C C . LEU A 1 290 ? -3.351 -22.050 -6.604 1.00 35.91 290 LEU A C 1
ATOM 2410 O O . LEU A 1 290 ? -3.249 -23.087 -7.253 1.00 35.91 290 LEU A O 1
ATOM 2414 N N . SER A 1 291 ? -4.246 -21.929 -5.618 1.00 35.22 291 SER A N 1
ATOM 2415 C CA . SER A 1 291 ? -5.039 -23.076 -5.137 1.00 35.22 291 SER A CA 1
ATOM 2416 C C . SER A 1 291 ? -6.286 -23.356 -5.983 1.00 35.22 291 SER A C 1
ATOM 2418 O O . SER A 1 291 ? -6.557 -24.495 -6.341 1.00 35.22 291 SER A O 1
ATOM 2420 N N . VAL A 1 292 ? -7.061 -22.323 -6.338 1.00 34.38 292 VAL A N 1
ATOM 2421 C CA . VAL A 1 292 ? -8.405 -22.513 -6.933 1.00 34.38 292 VAL A CA 1
ATOM 2422 C C . VAL A 1 292 ? -8.351 -22.841 -8.433 1.00 34.38 292 VAL A C 1
ATOM 2424 O O . VAL A 1 292 ? -9.305 -23.391 -8.989 1.00 34.38 292 VAL A O 1
ATOM 2427 N N . ALA A 1 293 ? -7.237 -22.512 -9.095 1.00 37.28 293 ALA A N 1
ATOM 2428 C CA . ALA A 1 293 ? -7.012 -22.820 -10.503 1.00 37.28 293 ALA A CA 1
ATOM 2429 C C . ALA A 1 293 ? -6.527 -24.263 -10.737 1.00 37.28 293 ALA A C 1
ATOM 2431 O O . ALA A 1 293 ? -6.793 -24.809 -11.803 1.00 37.28 293 ALA A O 1
ATOM 2432 N N . PHE A 1 294 ? -5.853 -24.897 -9.770 1.00 38.47 294 PHE A N 1
ATOM 2433 C CA . PHE A 1 294 ? -5.227 -26.209 -9.984 1.00 38.47 294 PHE A CA 1
ATOM 2434 C C . PHE A 1 294 ? -6.234 -27.373 -9.939 1.00 38.47 294 PHE A C 1
ATOM 2436 O O . PHE A 1 294 ? -6.221 -28.231 -10.824 1.00 38.47 294 PHE A O 1
ATOM 2443 N N . ASP A 1 295 ? -7.174 -27.350 -8.987 1.00 33.38 295 ASP A N 1
ATOM 2444 C CA . ASP A 1 295 ? -8.173 -28.421 -8.825 1.00 33.38 295 ASP A CA 1
ATOM 2445 C C . ASP A 1 295 ? -9.218 -28.461 -9.956 1.00 33.38 295 ASP A C 1
ATOM 2447 O O . ASP A 1 295 ? -9.739 -29.523 -10.282 1.00 33.38 295 ASP A O 1
ATOM 2451 N N . ASN A 1 296 ? -9.517 -27.323 -10.597 1.00 33.09 296 ASN A N 1
ATOM 2452 C CA . ASN A 1 296 ? -10.547 -27.243 -11.647 1.00 33.09 296 ASN A CA 1
ATOM 2453 C C . ASN A 1 296 ? -10.002 -27.300 -13.085 1.00 33.09 296 ASN A C 1
ATOM 2455 O O . ASN A 1 296 ? -10.785 -27.466 -14.018 1.00 33.09 296 ASN A O 1
ATOM 2459 N N . PHE A 1 297 ? -8.690 -27.149 -13.302 1.00 36.47 297 PHE A N 1
ATOM 2460 C CA . PHE A 1 297 ? -8.112 -27.176 -14.656 1.00 36.47 297 PHE A CA 1
ATOM 2461 C C . PHE A 1 297 ? -7.702 -28.585 -15.118 1.00 36.47 297 PHE A C 1
ATOM 2463 O O . PHE A 1 297 ? -7.444 -28.802 -16.299 1.00 36.47 297 PHE A O 1
ATOM 2470 N N . SER A 1 298 ? -7.674 -29.557 -14.203 1.00 41.00 298 SER A N 1
ATOM 2471 C CA . SER A 1 298 ? -7.335 -30.960 -14.480 1.00 41.00 298 SER A CA 1
ATOM 2472 C C . SER A 1 298 ? -8.557 -31.878 -14.652 1.00 41.00 298 SER A C 1
ATOM 2474 O O . SER A 1 298 ? -8.388 -33.071 -14.902 1.00 41.00 298 SER A O 1
ATOM 2476 N N . SER A 1 299 ? -9.791 -31.363 -14.530 1.00 41.25 299 SER A N 1
ATOM 2477 C CA . SER A 1 299 ? -11.027 -32.166 -14.601 1.00 41.25 299 SER A CA 1
ATOM 2478 C C . SER A 1 299 ? -12.294 -31.340 -14.901 1.00 41.25 299 SER A C 1
ATOM 2480 O O . SER A 1 299 ? -13.100 -31.109 -14.004 1.00 41.25 299 SER A O 1
ATOM 2482 N N . ALA A 1 300 ? -12.510 -30.923 -16.160 1.00 32.75 300 ALA A N 1
ATOM 2483 C CA . ALA A 1 300 ? -13.842 -30.531 -16.663 1.00 32.75 300 ALA A CA 1
ATOM 2484 C C . ALA A 1 300 ? -13.910 -30.429 -18.205 1.00 32.75 300 ALA A C 1
ATOM 2486 O O . ALA A 1 300 ? -13.335 -29.516 -18.793 1.00 32.75 300 ALA A O 1
ATOM 2487 N N . GLU A 1 301 ? -14.711 -31.280 -18.856 1.00 37.31 301 GLU A N 1
ATOM 2488 C CA . GLU A 1 301 ? -15.070 -31.164 -20.287 1.00 37.31 301 GLU A CA 1
ATOM 2489 C C . GLU A 1 301 ? -16.287 -30.235 -20.540 1.00 37.31 301 GLU A C 1
ATOM 2491 O O . GLU A 1 301 ? -16.940 -30.322 -21.578 1.00 37.31 301 GLU A O 1
ATOM 2496 N N . GLU A 1 302 ? -16.625 -29.325 -19.613 1.00 40.78 302 GLU A N 1
ATOM 2497 C CA . GLU A 1 302 ? -17.828 -28.483 -19.732 1.00 40.78 302 GLU A CA 1
ATOM 2498 C C . GLU A 1 302 ? -17.570 -27.019 -20.160 1.00 40.78 302 GLU A C 1
ATOM 2500 O O . GLU A 1 302 ? -16.845 -26.279 -19.480 1.00 40.78 302 GLU A O 1
ATOM 2505 N N . PRO A 1 303 ? -18.281 -26.501 -21.188 1.00 39.69 303 PRO A N 1
ATOM 2506 C CA . PRO A 1 303 ? -18.146 -25.111 -21.642 1.00 39.69 303 PRO A CA 1
ATOM 2507 C C . PRO A 1 303 ? -18.618 -24.062 -20.613 1.00 39.69 303 PRO A C 1
ATOM 2509 O O . PRO A 1 303 ? -18.257 -22.885 -20.713 1.00 39.69 303 PRO A O 1
ATOM 2512 N N . ASN A 1 304 ? -19.382 -24.466 -19.590 1.00 43.12 304 ASN A N 1
ATOM 2513 C CA . ASN A 1 304 ? -19.829 -23.585 -18.506 1.00 43.12 304 ASN A CA 1
ATOM 2514 C C . ASN A 1 304 ? -18.720 -23.236 -17.495 1.00 43.12 304 ASN A C 1
ATOM 2516 O O . ASN A 1 304 ? -18.768 -22.161 -16.891 1.00 43.12 304 ASN A O 1
ATOM 2520 N N . ALA A 1 305 ? -17.710 -24.094 -17.315 1.00 39.94 305 ALA A N 1
ATOM 2521 C CA . ALA A 1 305 ? -16.600 -23.822 -16.399 1.00 39.94 305 ALA A CA 1
ATOM 2522 C C . ALA A 1 305 ? -15.687 -22.708 -16.941 1.00 39.94 305 ALA A C 1
ATOM 2524 O O . ALA A 1 305 ? -15.321 -21.773 -16.225 1.00 39.94 305 ALA A O 1
ATOM 2525 N N . LEU A 1 306 ? -15.395 -22.753 -18.244 1.00 36.25 306 LEU A N 1
ATOM 2526 C CA . LEU A 1 306 ? -14.483 -21.823 -18.913 1.00 36.25 306 LEU A CA 1
ATOM 2527 C C . LEU A 1 306 ? -15.059 -20.396 -19.016 1.00 36.25 306 LEU A C 1
ATOM 2529 O O . LEU A 1 306 ? -14.308 -19.419 -18.956 1.00 36.25 306 LEU A O 1
ATOM 2533 N N . SER A 1 307 ? -16.388 -20.246 -19.102 1.00 40.62 307 SER A N 1
ATOM 2534 C CA . SER A 1 307 ? -17.045 -18.928 -19.067 1.00 40.62 307 SER A CA 1
ATOM 2535 C C . SER A 1 307 ? -17.036 -18.305 -17.662 1.00 40.62 307 SER A C 1
ATOM 2537 O O . SER A 1 307 ? -16.749 -17.113 -17.526 1.00 40.62 307 SER A O 1
ATOM 2539 N N . LYS A 1 308 ? -17.252 -19.111 -16.608 1.00 43.16 308 LYS A N 1
ATOM 2540 C CA . LYS A 1 308 ? -17.116 -18.685 -15.203 1.00 43.16 308 LYS A CA 1
ATOM 2541 C C . LYS A 1 308 ? -15.676 -18.286 -14.869 1.00 43.16 308 LYS A C 1
ATOM 2543 O O . LYS A 1 308 ? -15.470 -17.233 -14.272 1.00 43.16 308 LYS A O 1
ATOM 2548 N N . ALA A 1 309 ? -14.685 -19.065 -15.311 1.00 40.78 309 ALA A N 1
ATOM 2549 C CA . ALA A 1 309 ? -13.270 -18.738 -15.131 1.00 40.78 309 ALA A CA 1
ATOM 2550 C C . ALA A 1 309 ? -12.896 -17.402 -15.801 1.00 40.78 309 ALA A C 1
ATOM 2552 O O . ALA A 1 309 ? -12.285 -16.545 -15.165 1.00 40.78 309 ALA A O 1
ATOM 2553 N N . LYS A 1 310 ? -13.336 -17.171 -17.050 1.00 42.56 310 LYS A N 1
ATOM 2554 C CA . LYS A 1 310 ? -13.113 -15.894 -17.753 1.00 42.56 310 LYS A CA 1
ATOM 2555 C C . LYS A 1 310 ? -13.752 -14.696 -17.044 1.00 42.56 310 LYS A C 1
ATOM 2557 O O . LYS A 1 310 ? -13.097 -13.662 -16.941 1.00 42.56 310 LYS A O 1
ATOM 2562 N N . LYS A 1 311 ? -14.980 -14.826 -16.522 1.00 50.38 311 LYS A N 1
ATOM 2563 C CA . LYS A 1 311 ? -15.609 -13.765 -15.710 1.00 50.38 311 LYS A CA 1
ATOM 2564 C C . LYS A 1 311 ? -14.797 -13.459 -14.451 1.00 50.38 311 LYS A C 1
ATOM 2566 O O . LYS A 1 311 ? -14.470 -12.300 -14.225 1.00 50.38 311 LYS A O 1
ATOM 2571 N N . LYS A 1 312 ? -14.380 -14.494 -13.715 1.00 50.12 312 LYS A N 1
ATOM 2572 C CA . LYS A 1 312 ? -13.602 -14.355 -12.475 1.00 50.12 312 LYS A CA 1
ATOM 2573 C C . LYS A 1 312 ? -12.253 -13.655 -12.704 1.00 50.12 312 LYS A C 1
ATOM 2575 O O . LYS A 1 312 ? -11.900 -12.757 -11.948 1.00 50.12 312 LYS A O 1
ATOM 2580 N N . ILE A 1 313 ? -11.552 -13.987 -13.794 1.00 46.28 313 ILE A N 1
ATOM 2581 C CA . ILE A 1 313 ? -10.323 -13.290 -14.224 1.00 46.28 313 ILE A CA 1
ATOM 2582 C C . ILE A 1 313 ? -10.621 -11.824 -14.586 1.00 46.28 313 ILE A C 1
ATOM 2584 O O . ILE A 1 313 ? -9.891 -10.918 -14.191 1.00 46.28 313 ILE A O 1
ATOM 2588 N N . GLN A 1 314 ? -11.713 -11.558 -15.310 1.00 52.72 314 GLN A N 1
ATOM 2589 C CA . GLN A 1 314 ? -12.096 -10.198 -15.700 1.00 52.72 314 GLN A CA 1
ATOM 2590 C C . GLN A 1 314 ? -12.523 -9.329 -14.500 1.00 52.72 314 GLN A C 1
ATOM 2592 O O . GLN A 1 314 ? -12.315 -8.117 -14.518 1.00 52.72 314 GLN A O 1
ATOM 2597 N N . GLU A 1 315 ? -13.108 -9.926 -13.463 1.00 56.19 315 GLU A N 1
ATOM 2598 C CA . GLU A 1 315 ? -13.439 -9.275 -12.191 1.00 56.19 315 GLU A CA 1
ATOM 2599 C C . GLU A 1 315 ? -12.175 -9.002 -11.360 1.00 56.19 315 GLU A C 1
ATOM 2601 O O . GLU A 1 315 ? -11.969 -7.865 -10.935 1.00 56.19 315 GLU A O 1
ATOM 2606 N N . GLN A 1 316 ? -11.261 -9.970 -11.242 1.00 52.69 316 GLN A N 1
ATOM 2607 C CA . GLN A 1 316 ? -9.962 -9.783 -10.577 1.00 52.69 316 GLN A CA 1
ATOM 2608 C C . GLN A 1 316 ? -9.097 -8.702 -11.251 1.00 52.69 316 GLN A C 1
ATOM 2610 O O . GLN A 1 316 ? -8.497 -7.877 -10.563 1.00 52.69 316 GLN A O 1
ATOM 2615 N N . ASN A 1 317 ? -9.099 -8.617 -12.585 1.00 52.50 317 ASN A N 1
ATOM 2616 C CA . ASN A 1 317 ? -8.400 -7.549 -13.309 1.00 52.50 317 ASN A CA 1
ATOM 2617 C C . ASN A 1 317 ? -8.979 -6.152 -13.014 1.00 52.50 317 ASN A C 1
ATOM 2619 O O . ASN A 1 317 ? -8.229 -5.175 -12.982 1.00 52.50 317 ASN A O 1
ATOM 2623 N N . LYS A 1 318 ? -10.291 -6.034 -12.756 1.00 63.53 318 LYS A N 1
ATOM 2624 C CA . LYS A 1 318 ? -10.902 -4.762 -12.328 1.00 63.53 318 LYS A CA 1
ATOM 2625 C C . LYS A 1 318 ? -10.439 -4.380 -10.922 1.00 63.53 318 LYS A C 1
ATOM 2627 O O . LYS A 1 318 ? -10.010 -3.244 -10.741 1.00 63.53 318 LYS A O 1
ATOM 2632 N N . VAL A 1 319 ? -10.444 -5.327 -9.980 1.00 64.19 319 VAL A N 1
ATOM 2633 C CA . VAL A 1 319 ? -9.941 -5.131 -8.606 1.00 64.19 319 VAL A CA 1
ATOM 2634 C C . VAL A 1 319 ? -8.482 -4.655 -8.611 1.00 64.19 319 VAL A C 1
ATOM 2636 O O . VAL A 1 319 ? -8.155 -3.632 -8.004 1.00 64.19 319 VAL A O 1
ATOM 2639 N N . LEU A 1 320 ? -7.617 -5.323 -9.382 1.00 53.12 320 LEU A N 1
ATOM 2640 C CA . LEU A 1 320 ? -6.217 -4.924 -9.540 1.00 53.12 320 LEU A CA 1
ATOM 2641 C C . LEU A 1 320 ? -6.084 -3.516 -10.148 1.00 53.12 320 LEU A C 1
ATOM 2643 O O . LEU A 1 320 ? -5.255 -2.725 -9.697 1.00 53.12 320 LEU A O 1
ATOM 2647 N N . SER A 1 321 ? -6.929 -3.167 -11.128 1.00 55.19 321 SER A N 1
ATOM 2648 C CA . SER A 1 321 ? -6.919 -1.828 -11.731 1.00 55.19 321 SER A CA 1
ATOM 2649 C C . SER A 1 321 ? -7.290 -0.718 -10.739 1.00 55.19 321 SER A C 1
ATOM 2651 O O . SER A 1 321 ? -6.637 0.325 -10.750 1.00 55.19 321 SER A O 1
ATOM 2653 N N . SER A 1 322 ? -8.248 -0.944 -9.826 1.00 62.56 322 SER A N 1
ATOM 2654 C CA . SER A 1 322 ? -8.567 0.028 -8.768 1.00 62.56 322 SER A CA 1
ATOM 2655 C C . SER A 1 322 ? -7.390 0.264 -7.820 1.00 62.56 322 SER A C 1
ATOM 2657 O O . SER A 1 322 ? -7.110 1.413 -7.486 1.00 62.56 322 SER A O 1
ATOM 2659 N N . TYR A 1 323 ? -6.644 -0.778 -7.432 1.00 57.16 323 TYR A N 1
ATOM 2660 C CA . TYR A 1 323 ? -5.461 -0.595 -6.582 1.00 57.16 323 TYR A CA 1
ATOM 2661 C C . TYR A 1 323 ? -4.334 0.153 -7.301 1.00 57.16 323 TYR A C 1
ATOM 2663 O O . TYR A 1 323 ? -3.754 1.064 -6.712 1.00 57.16 323 TYR A O 1
ATOM 2671 N N . ARG A 1 324 ? -4.084 -0.139 -8.588 1.00 51.75 324 ARG A N 1
ATOM 2672 C CA . ARG A 1 324 ? -3.126 0.623 -9.413 1.00 51.75 324 ARG A CA 1
ATOM 2673 C C . ARG A 1 324 ? -3.493 2.115 -9.473 1.00 51.75 324 ARG A C 1
ATOM 2675 O O . ARG A 1 324 ? -2.642 2.960 -9.215 1.00 51.75 324 ARG A O 1
ATOM 2682 N N . VAL A 1 325 ? -4.765 2.455 -9.714 1.00 58.50 325 VAL A N 1
ATOM 2683 C CA . VAL A 1 325 ? -5.232 3.859 -9.720 1.00 58.50 325 VAL A CA 1
ATOM 2684 C C . VAL A 1 325 ? -5.107 4.512 -8.336 1.00 58.50 325 VAL A C 1
ATOM 2686 O O . VAL A 1 325 ? -4.716 5.674 -8.250 1.00 58.50 325 VAL A O 1
ATOM 2689 N N . TYR A 1 326 ? -5.380 3.782 -7.249 1.00 61.47 326 TYR A N 1
ATOM 2690 C CA . TYR A 1 326 ? -5.239 4.308 -5.887 1.00 61.47 326 TYR A CA 1
ATOM 2691 C C . TYR A 1 326 ? -3.781 4.619 -5.515 1.00 61.47 326 TYR A C 1
ATOM 2693 O O . TYR A 1 326 ? -3.504 5.654 -4.906 1.00 61.47 326 TYR A O 1
ATOM 2701 N N . ILE A 1 327 ? -2.849 3.734 -5.879 1.00 53.47 327 ILE A N 1
ATOM 2702 C CA . ILE A 1 327 ? -1.411 3.898 -5.621 1.00 53.47 327 ILE A CA 1
ATOM 2703 C C . ILE A 1 327 ? -0.867 5.074 -6.442 1.00 53.47 327 ILE A C 1
ATOM 2705 O O . ILE A 1 327 ? -0.257 5.992 -5.883 1.00 53.47 327 ILE A O 1
ATOM 2709 N N . ASN A 1 328 ? -1.183 5.114 -7.740 1.00 48.62 328 ASN A N 1
ATOM 2710 C CA . ASN A 1 328 ? -0.721 6.166 -8.649 1.00 48.62 328 ASN A CA 1
ATOM 2711 C C . ASN A 1 328 ? -1.314 7.548 -8.320 1.00 48.62 328 ASN A C 1
ATOM 2713 O O . ASN A 1 328 ? -0.729 8.562 -8.697 1.00 48.62 328 ASN A O 1
ATOM 2717 N N . ALA A 1 329 ? -2.403 7.618 -7.540 1.00 58.88 329 ALA A N 1
ATOM 2718 C CA . ALA A 1 329 ? -2.982 8.880 -7.086 1.00 58.88 329 ALA A CA 1
ATOM 2719 C C . ALA A 1 329 ? -2.009 9.759 -6.278 1.00 58.88 329 ALA A C 1
ATOM 2721 O O . ALA A 1 329 ? -2.193 10.972 -6.228 1.00 58.88 329 ALA A O 1
ATOM 2722 N N . ASN A 1 330 ? -1.016 9.182 -5.587 1.00 54.81 330 ASN A N 1
ATOM 2723 C CA . ASN A 1 330 ? -0.017 9.894 -4.765 1.00 54.81 330 ASN A CA 1
ATOM 2724 C C . ASN A 1 330 ? -0.585 10.894 -3.710 1.00 54.81 330 ASN A C 1
ATOM 2726 O O . ASN A 1 330 ? 0.139 11.685 -3.107 1.00 54.81 330 ASN A O 1
ATOM 2730 N N . GLY A 1 331 ? -1.890 10.839 -3.416 1.00 56.47 331 GLY A N 1
ATOM 2731 C CA . GLY A 1 331 ? -2.599 11.789 -2.542 1.00 56.47 331 GLY A CA 1
ATOM 2732 C C . GLY A 1 331 ? -3.625 12.689 -3.245 1.00 56.47 331 GLY A C 1
ATOM 2733 O O . GLY A 1 331 ? -4.383 13.366 -2.556 1.00 56.47 331 GLY A O 1
ATOM 2734 N N . ASN A 1 332 ? -3.708 12.662 -4.577 1.00 72.94 332 ASN A N 1
ATOM 2735 C CA . ASN A 1 332 ? -4.768 13.301 -5.357 1.00 72.94 332 ASN A CA 1
ATOM 2736 C C . ASN A 1 332 ? -6.145 12.704 -4.985 1.00 72.94 332 ASN A C 1
ATOM 2738 O O . ASN A 1 332 ? -6.361 11.497 -5.119 1.00 72.94 332 ASN A O 1
ATOM 2742 N N . LYS A 1 333 ? -7.073 13.547 -4.504 1.00 72.31 333 LYS A N 1
ATOM 2743 C CA . LYS A 1 333 ? -8.403 13.116 -4.038 1.00 72.31 333 LYS A CA 1
ATOM 2744 C C . LYS A 1 333 ? -9.268 12.546 -5.164 1.00 72.31 333 LYS A C 1
ATOM 2746 O O . LYS A 1 333 ? -9.847 11.481 -4.982 1.00 72.31 333 LYS A O 1
ATOM 2751 N N . ASP A 1 334 ? -9.289 13.184 -6.328 1.00 75.19 334 ASP A N 1
ATOM 2752 C CA . ASP A 1 334 ? -10.137 12.790 -7.460 1.00 75.19 334 ASP A CA 1
ATOM 2753 C C . ASP A 1 334 ? -9.723 11.420 -8.019 1.00 75.19 334 ASP A C 1
ATOM 2755 O O . ASP A 1 334 ? -10.559 10.588 -8.374 1.00 75.19 334 ASP A O 1
ATOM 2759 N N . GLN A 1 335 ? -8.413 11.145 -8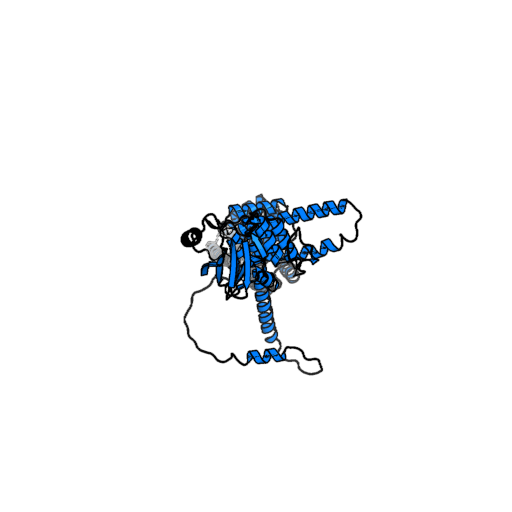.058 1.00 70.81 335 GLN A N 1
ATOM 2760 C CA . GLN A 1 335 ? -7.897 9.841 -8.481 1.00 70.81 335 GLN A CA 1
ATOM 2761 C C . GLN A 1 335 ? -8.155 8.747 -7.436 1.00 70.81 335 GLN A C 1
ATOM 2763 O O . GLN A 1 335 ? -8.477 7.619 -7.814 1.00 70.81 335 GLN A O 1
ATOM 2768 N N . LYS A 1 336 ? -8.118 9.074 -6.136 1.00 71.81 336 LYS A N 1
ATOM 2769 C CA . LYS A 1 336 ? -8.589 8.155 -5.088 1.00 71.81 336 LYS A CA 1
ATOM 2770 C C . LYS A 1 336 ? -10.079 7.854 -5.225 1.00 71.81 336 LYS A C 1
ATOM 2772 O O . LYS A 1 336 ? -10.448 6.685 -5.233 1.00 71.81 336 LYS A O 1
ATOM 2777 N N . GLU A 1 337 ? -10.929 8.862 -5.421 1.00 79.69 337 GLU A N 1
ATOM 2778 C CA . GLU A 1 337 ? -12.366 8.638 -5.612 1.00 79.69 337 GLU A CA 1
ATOM 2779 C C . GLU A 1 337 ? -12.667 7.827 -6.882 1.00 79.69 337 GLU A C 1
ATOM 2781 O O . GLU A 1 337 ? -13.533 6.950 -6.869 1.00 79.69 337 GLU A O 1
ATOM 2786 N N . LYS A 1 338 ? -11.882 8.012 -7.950 1.00 79.69 338 LYS A N 1
ATOM 2787 C CA . LYS A 1 338 ? -11.929 7.155 -9.141 1.00 79.69 338 LYS A CA 1
ATOM 2788 C C . LYS A 1 338 ? -11.581 5.694 -8.826 1.00 79.69 338 LYS A C 1
ATOM 2790 O O . LYS A 1 338 ? -12.287 4.807 -9.306 1.00 79.69 338 LYS A O 1
ATOM 2795 N N . ALA A 1 339 ? -10.550 5.434 -8.019 1.00 75.81 339 ALA A N 1
ATOM 2796 C CA . ALA A 1 339 ? -10.198 4.083 -7.574 1.00 75.81 339 ALA A CA 1
ATOM 2797 C C . ALA A 1 339 ? -11.292 3.450 -6.698 1.00 75.81 339 ALA A C 1
ATOM 2799 O O . ALA A 1 339 ? -11.669 2.297 -6.916 1.00 75.81 339 ALA A O 1
ATOM 2800 N N . TYR A 1 340 ? -11.860 4.219 -5.765 1.00 81.00 340 TYR A N 1
ATOM 2801 C CA . TYR A 1 340 ? -12.977 3.787 -4.922 1.00 81.00 340 TYR A CA 1
ATOM 2802 C C . TYR A 1 340 ? -14.194 3.406 -5.771 1.00 81.00 340 TYR A C 1
ATOM 2804 O O . TYR A 1 340 ? -14.728 2.309 -5.635 1.00 81.00 340 TYR A O 1
ATOM 2812 N N . ALA A 1 341 ? -14.584 4.268 -6.715 1.00 83.06 341 ALA A N 1
ATOM 2813 C CA . ALA A 1 341 ? -15.689 4.010 -7.633 1.00 83.06 341 ALA A CA 1
ATOM 2814 C C . ALA A 1 341 ? -15.428 2.814 -8.566 1.00 83.06 341 ALA A C 1
ATOM 2816 O O . ALA A 1 341 ? -16.377 2.170 -9.011 1.00 83.06 341 ALA A O 1
ATOM 2817 N N . GLN A 1 342 ? -14.168 2.500 -8.884 1.00 80.44 342 GLN A N 1
ATOM 2818 C CA . GLN A 1 342 ? -13.810 1.299 -9.643 1.00 80.44 342 GLN A CA 1
ATOM 2819 C C . GLN A 1 342 ? -13.976 0.017 -8.815 1.00 80.44 342 GLN A C 1
ATOM 2821 O O . GLN A 1 342 ? -14.534 -0.943 -9.346 1.00 80.44 342 GLN A O 1
ATOM 2826 N N . LEU A 1 343 ? -13.568 0.007 -7.538 1.00 80.62 343 LEU A N 1
ATOM 2827 C CA . LEU A 1 343 ? -13.718 -1.163 -6.660 1.00 80.62 343 LEU A CA 1
ATOM 2828 C C . LEU A 1 343 ? -15.183 -1.386 -6.234 1.00 80.62 343 LEU A C 1
ATOM 2830 O O . LEU A 1 343 ? -15.681 -2.504 -6.321 1.00 80.62 343 LEU A O 1
ATOM 2834 N N . ASP A 1 344 ? -15.911 -0.321 -5.880 1.00 85.38 344 ASP A N 1
ATOM 2835 C CA . ASP A 1 344 ? -17.359 -0.330 -5.580 1.00 85.38 344 ASP A CA 1
ATOM 2836 C C . ASP A 1 344 ? -18.171 -0.948 -6.738 1.00 85.38 344 ASP A C 1
ATOM 2838 O O . ASP A 1 344 ? -19.027 -1.806 -6.529 1.00 85.38 344 ASP A O 1
ATOM 2842 N N . ARG A 1 345 ? -17.815 -0.627 -7.993 1.00 86.19 345 ARG A N 1
ATOM 2843 C CA . ARG A 1 345 ? -18.425 -1.212 -9.207 1.00 86.19 345 ARG A CA 1
ATOM 2844 C C . ARG A 1 345 ? -18.156 -2.704 -9.423 1.00 86.19 345 ARG A C 1
ATOM 2846 O O . ARG A 1 345 ? -18.830 -3.296 -10.265 1.00 86.19 345 ARG A O 1
ATOM 2853 N N . VAL A 1 346 ? -17.192 -3.313 -8.729 1.00 81.00 346 VAL A N 1
ATOM 2854 C CA . VAL A 1 346 ? -17.045 -4.783 -8.714 1.00 81.00 346 VAL A CA 1
ATOM 2855 C C . VAL A 1 346 ? -18.151 -5.414 -7.858 1.00 81.00 346 VAL A C 1
ATOM 2857 O O . VAL A 1 346 ? -18.622 -6.504 -8.178 1.00 81.00 346 VAL A O 1
ATOM 2860 N N . GLY A 1 347 ? -18.640 -4.690 -6.848 1.00 82.06 347 GLY A N 1
ATOM 2861 C CA . GLY A 1 347 ? -19.691 -5.114 -5.928 1.00 82.06 347 GLY A CA 1
ATOM 2862 C C . GLY A 1 347 ? -19.129 -5.899 -4.745 1.00 82.06 347 GLY A C 1
ATOM 2863 O O . GLY A 1 347 ? -18.396 -6.866 -4.927 1.00 82.06 347 GLY A O 1
ATOM 2864 N N . TYR A 1 348 ? -19.498 -5.494 -3.527 1.00 82.38 348 TYR A N 1
ATOM 2865 C CA . TYR A 1 348 ? -18.952 -6.033 -2.274 1.00 82.38 348 TYR A CA 1
ATOM 2866 C C . TYR A 1 348 ? -19.039 -7.568 -2.164 1.00 82.38 348 TYR A C 1
ATOM 2868 O O . TYR A 1 348 ? -18.072 -8.213 -1.772 1.00 82.38 348 TYR A O 1
ATOM 2876 N N . GLU A 1 349 ? -20.155 -8.176 -2.574 1.00 82.56 349 GLU A N 1
ATOM 2877 C CA . GLU A 1 349 ? -20.343 -9.637 -2.532 1.00 82.56 349 GLU A CA 1
ATOM 2878 C C . GLU A 1 349 ? -19.420 -10.413 -3.493 1.00 82.56 349 GLU A C 1
ATOM 2880 O O . GLU A 1 349 ? -19.162 -11.595 -3.274 1.00 82.56 349 GLU A O 1
ATOM 2885 N N . ASN A 1 350 ? -18.886 -9.757 -4.531 1.00 77.00 350 ASN A N 1
ATOM 2886 C CA . ASN A 1 350 ? -17.974 -10.361 -5.511 1.00 77.00 350 ASN A CA 1
ATOM 2887 C C . ASN A 1 350 ? -16.491 -10.226 -5.112 1.00 77.00 350 ASN A C 1
ATOM 2889 O O . ASN A 1 350 ? -15.612 -10.765 -5.787 1.00 77.00 350 ASN A O 1
ATOM 2893 N N . LEU A 1 351 ? -16.204 -9.489 -4.037 1.00 71.62 351 LEU A N 1
ATOM 2894 C CA . LEU A 1 351 ? -14.867 -9.296 -3.487 1.00 71.62 351 LEU A CA 1
ATOM 2895 C C . LEU A 1 351 ? -14.516 -10.409 -2.488 1.00 71.62 351 LEU A C 1
ATOM 2897 O O . LEU A 1 351 ? -15.387 -10.998 -1.850 1.00 71.62 351 LEU A O 1
ATOM 2901 N N . ASN A 1 352 ? -13.223 -10.699 -2.323 1.00 68.06 352 ASN A N 1
ATOM 2902 C CA . ASN A 1 352 ? -12.774 -11.578 -1.238 1.00 68.06 352 ASN A CA 1
ATOM 2903 C C . ASN A 1 352 ? -12.764 -10.815 0.105 1.00 68.06 352 ASN A C 1
ATOM 2905 O O . ASN A 1 352 ? -12.759 -9.589 0.110 1.00 68.06 352 ASN A O 1
ATOM 2909 N N . GLN A 1 353 ? -12.691 -11.521 1.239 1.00 67.25 353 GLN A N 1
ATOM 2910 C CA . GLN A 1 353 ? -12.760 -10.916 2.584 1.00 67.25 353 GLN A CA 1
ATOM 2911 C C . GLN A 1 353 ? -11.772 -9.758 2.840 1.00 67.25 353 GLN A C 1
ATOM 2913 O O . GLN A 1 353 ? -12.088 -8.849 3.604 1.00 67.25 353 GLN A O 1
ATOM 2918 N N . LYS A 1 354 ? -10.586 -9.755 2.214 1.00 59.81 354 LYS A N 1
ATOM 2919 C CA . LYS A 1 354 ? -9.603 -8.665 2.364 1.00 59.81 354 LYS A CA 1
ATOM 2920 C C . LYS A 1 354 ? -9.989 -7.448 1.532 1.00 59.81 354 LYS A C 1
ATOM 2922 O O . LYS A 1 354 ? -9.989 -6.336 2.048 1.00 59.81 354 LYS A O 1
ATOM 2927 N N . ASP A 1 355 ? -10.378 -7.664 0.280 1.00 70.69 355 ASP A N 1
ATOM 2928 C CA . ASP A 1 355 ? -10.833 -6.595 -0.616 1.00 70.69 355 ASP A CA 1
ATOM 2929 C C . ASP A 1 355 ? -12.160 -5.983 -0.118 1.00 70.69 355 ASP A C 1
ATOM 2931 O O . ASP A 1 355 ? -12.373 -4.779 -0.244 1.00 70.69 355 ASP A O 1
ATOM 2935 N N . GLN A 1 356 ? -13.020 -6.800 0.507 1.00 76.56 356 GLN A N 1
ATOM 2936 C CA . GLN A 1 356 ? -14.215 -6.383 1.248 1.00 76.56 356 GLN A CA 1
ATOM 2937 C C . GLN A 1 356 ? -13.859 -5.440 2.404 1.00 76.56 356 GLN A C 1
ATOM 2939 O O . GLN A 1 356 ? -14.425 -4.350 2.480 1.00 76.56 356 GLN A O 1
ATOM 2944 N N . SER A 1 357 ? -12.890 -5.816 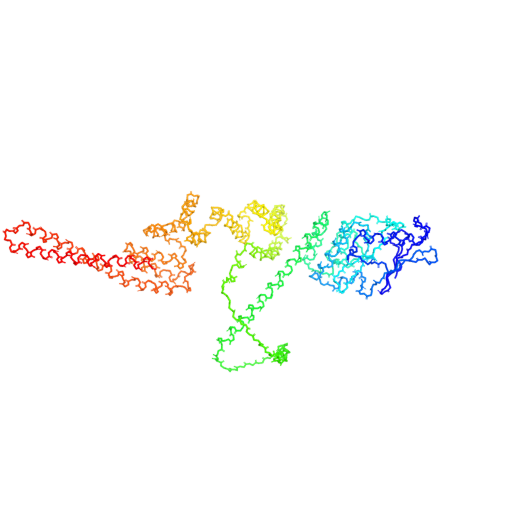3.252 1.00 71.62 357 SER A N 1
ATOM 2945 C CA . SER A 1 357 ? -12.387 -4.946 4.326 1.00 71.62 357 SER A CA 1
ATOM 2946 C C . SER A 1 357 ? -11.859 -3.623 3.772 1.00 71.62 357 SER A C 1
ATOM 2948 O O . SER A 1 357 ? -12.266 -2.570 4.245 1.00 71.62 357 SER A O 1
ATOM 2950 N N . ILE A 1 358 ? -11.043 -3.649 2.707 1.00 73.31 358 ILE A N 1
ATOM 2951 C CA . ILE A 1 358 ? -10.529 -2.412 2.097 1.00 73.31 358 ILE A CA 1
ATOM 2952 C C . ILE A 1 358 ? -11.664 -1.527 1.579 1.00 73.31 358 ILE A C 1
ATOM 2954 O O . ILE A 1 358 ? -11.638 -0.321 1.794 1.00 73.31 358 ILE A O 1
ATOM 2958 N N . LEU A 1 359 ? -12.655 -2.092 0.883 1.00 81.50 359 LEU A N 1
ATOM 2959 C CA . LEU A 1 359 ? -13.769 -1.304 0.356 1.00 81.50 359 LEU A CA 1
ATOM 2960 C C . LEU A 1 359 ? -14.587 -0.658 1.491 1.00 81.50 359 LEU A C 1
ATOM 2962 O O . LEU A 1 359 ? -15.065 0.463 1.338 1.00 81.50 359 LEU A O 1
ATOM 2966 N N . VAL A 1 360 ? -14.699 -1.335 2.637 1.00 78.94 360 VAL A N 1
ATOM 2967 C CA . VAL A 1 360 ? -15.287 -0.799 3.873 1.00 78.94 360 VAL A CA 1
ATOM 2968 C C . VAL A 1 360 ? -14.441 0.329 4.462 1.00 78.94 360 VAL A C 1
ATOM 2970 O O . VAL A 1 360 ? -14.985 1.403 4.716 1.00 78.94 360 VAL A O 1
ATOM 2973 N N . ASP A 1 361 ? -13.132 0.132 4.623 1.00 75.69 361 ASP A N 1
ATOM 2974 C CA . ASP A 1 361 ? -12.214 1.159 5.131 1.00 75.69 361 ASP A CA 1
ATOM 2975 C C . ASP A 1 361 ? -12.240 2.402 4.223 1.00 75.69 361 ASP A C 1
ATOM 2977 O O . ASP A 1 361 ? -12.353 3.530 4.695 1.00 75.69 361 ASP A O 1
ATOM 2981 N N . TRP A 1 362 ? -12.271 2.202 2.902 1.00 82.19 362 TRP A N 1
ATOM 2982 C CA . TRP A 1 362 ? -12.422 3.258 1.897 1.00 82.19 362 TRP A CA 1
ATOM 2983 C C . TRP A 1 362 ? -13.780 3.969 1.946 1.00 82.19 362 TRP A C 1
ATOM 2985 O O . TRP A 1 362 ? -13.856 5.154 1.620 1.00 82.19 362 TRP A O 1
ATOM 2995 N N . TYR A 1 363 ? -14.860 3.295 2.352 1.00 83.44 363 TYR A N 1
ATOM 2996 C CA . TYR A 1 363 ? -16.125 3.976 2.631 1.00 83.44 363 TYR A CA 1
ATOM 2997 C C . TYR A 1 363 ? -16.033 4.840 3.891 1.00 83.44 363 TYR A C 1
ATOM 2999 O O . TYR A 1 363 ? -16.567 5.948 3.883 1.00 83.44 363 TYR A O 1
ATOM 3007 N N . ILE A 1 364 ? -15.347 4.378 4.939 1.00 79.94 364 ILE A N 1
ATOM 3008 C CA . ILE A 1 364 ? -15.151 5.140 6.181 1.00 79.94 364 ILE A CA 1
ATOM 3009 C C . ILE A 1 364 ? -14.277 6.379 5.920 1.00 79.94 364 ILE A C 1
ATOM 3011 O O . ILE A 1 364 ? -14.699 7.491 6.226 1.00 79.94 364 ILE A O 1
ATOM 3015 N N . ASP A 1 365 ? -13.149 6.219 5.220 1.00 76.88 365 ASP A N 1
ATOM 3016 C CA . ASP A 1 365 ? -12.243 7.293 4.765 1.00 76.88 365 ASP A CA 1
ATOM 3017 C C . ASP A 1 365 ? -12.912 8.365 3.880 1.00 76.88 365 ASP A C 1
ATOM 3019 O O . ASP A 1 365 ? -12.325 9.415 3.598 1.00 76.88 365 ASP A O 1
ATOM 3023 N N . GLN A 1 366 ? -14.107 8.088 3.355 1.00 77.75 366 GLN A N 1
ATOM 3024 C CA . GLN A 1 366 ? -14.878 8.978 2.483 1.00 77.75 366 GLN A CA 1
ATOM 3025 C C . GLN A 1 366 ? -16.197 9.439 3.103 1.00 77.75 366 GLN A C 1
ATOM 3027 O O . GLN A 1 366 ? -17.037 9.974 2.381 1.00 77.75 366 GLN A O 1
ATOM 3032 N N . ASP A 1 367 ? -16.394 9.200 4.403 1.00 81.62 367 ASP A N 1
ATOM 3033 C CA . ASP A 1 367 ? -17.632 9.485 5.143 1.00 81.62 367 ASP A CA 1
ATOM 3034 C C . ASP A 1 367 ? -18.890 8.830 4.521 1.00 81.62 367 ASP A C 1
ATOM 3036 O O . ASP A 1 367 ? -20.035 9.205 4.764 1.00 81.62 367 ASP A O 1
ATOM 3040 N N . LYS A 1 368 ? -18.701 7.765 3.730 1.00 87.19 368 LYS A N 1
ATOM 3041 C CA . LYS A 1 368 ? -19.761 6.958 3.099 1.00 87.19 368 LYS A CA 1
ATOM 3042 C C . LYS A 1 368 ? -20.245 5.869 4.066 1.00 87.19 368 LYS A C 1
ATOM 3044 O O . LYS A 1 368 ? -20.471 4.721 3.681 1.00 87.19 368 LYS A O 1
ATOM 3049 N N . LEU A 1 369 ? -20.423 6.240 5.335 1.00 88.19 369 LEU A N 1
ATOM 3050 C CA . LEU A 1 369 ? -20.643 5.345 6.478 1.00 88.19 369 LEU A CA 1
ATOM 3051 C C . LEU A 1 369 ? -21.857 4.411 6.290 1.00 88.19 369 LEU A C 1
ATOM 3053 O O . LEU A 1 369 ? -21.784 3.219 6.585 1.00 88.19 369 LEU A O 1
ATOM 3057 N N . THR A 1 370 ? -22.940 4.902 5.685 1.00 89.88 370 THR A N 1
ATOM 3058 C CA . THR A 1 370 ? -24.124 4.097 5.326 1.00 89.88 370 THR A CA 1
ATOM 3059 C C . THR A 1 370 ? -23.795 2.942 4.376 1.00 89.88 370 THR A C 1
ATOM 3061 O O . THR A 1 370 ? -24.334 1.846 4.546 1.00 89.88 370 THR A O 1
ATOM 3064 N N . LYS A 1 371 ? -22.884 3.133 3.407 1.00 88.25 371 LYS A N 1
ATOM 3065 C CA . LYS A 1 371 ? -22.410 2.038 2.543 1.00 88.25 371 LYS A CA 1
ATOM 3066 C C . LYS A 1 371 ? -21.592 1.020 3.335 1.00 88.25 371 LYS A C 1
ATOM 3068 O O . LYS A 1 371 ? -21.825 -0.172 3.164 1.00 88.25 371 LYS A O 1
ATOM 3073 N N . ALA A 1 372 ? -20.702 1.472 4.222 1.00 87.50 372 ALA A N 1
ATOM 3074 C CA . ALA A 1 372 ? -19.900 0.586 5.068 1.00 87.50 372 ALA A CA 1
ATOM 3075 C C . ALA A 1 372 ? -20.779 -0.349 5.918 1.00 87.50 372 ALA A C 1
ATOM 3077 O O . ALA A 1 372 ? -20.581 -1.561 5.892 1.00 87.50 372 ALA A O 1
ATOM 3078 N N . ILE A 1 373 ? -21.792 0.184 6.611 1.00 88.56 373 ILE A N 1
ATOM 3079 C CA . ILE A 1 373 ? -22.680 -0.625 7.468 1.00 88.56 373 ILE A CA 1
ATOM 3080 C C . ILE A 1 373 ? -23.642 -1.499 6.642 1.00 88.56 373 ILE A C 1
ATOM 3082 O O . ILE A 1 373 ? -23.994 -2.600 7.062 1.00 88.56 373 ILE A O 1
ATOM 3086 N N . THR A 1 374 ? -24.068 -1.040 5.460 1.00 88.94 374 THR A N 1
ATOM 3087 C CA . THR A 1 374 ? -24.906 -1.852 4.557 1.00 88.94 374 THR A CA 1
ATOM 3088 C C . THR A 1 374 ? -24.124 -3.034 3.971 1.00 88.94 374 THR A C 1
ATOM 3090 O O . THR A 1 374 ? -24.703 -4.099 3.780 1.00 88.94 374 THR A O 1
ATOM 3093 N N . ALA A 1 375 ? -22.822 -2.865 3.712 1.00 85.69 375 ALA A N 1
ATOM 3094 C CA . ALA A 1 375 ? -21.936 -3.913 3.204 1.00 85.69 375 ALA A CA 1
ATOM 3095 C C . ALA A 1 375 ? -21.624 -4.993 4.261 1.00 85.69 375 ALA A C 1
ATOM 3097 O O . ALA A 1 375 ? -21.799 -6.179 3.995 1.00 85.69 375 ALA A O 1
ATOM 3098 N N . ASP A 1 376 ? -21.234 -4.595 5.477 1.00 84.69 376 ASP A N 1
ATOM 3099 C CA . ASP A 1 376 ? -21.229 -5.480 6.651 1.00 84.69 376 ASP A CA 1
ATOM 3100 C C . ASP A 1 376 ? -21.735 -4.720 7.883 1.00 84.69 376 ASP A C 1
ATOM 3102 O O . ASP A 1 376 ? -21.181 -3.699 8.301 1.00 84.69 376 ASP A O 1
ATOM 3106 N N . LYS A 1 377 ? -22.786 -5.259 8.509 1.00 86.56 377 LYS A N 1
ATOM 3107 C CA . LYS A 1 377 ? -23.400 -4.696 9.717 1.00 86.56 377 LYS A CA 1
ATOM 3108 C C . LYS A 1 377 ? -22.415 -4.576 10.881 1.00 86.56 377 LYS A C 1
ATOM 3110 O O . LYS A 1 377 ? -22.606 -3.702 11.725 1.00 86.56 377 LYS A O 1
ATOM 3115 N N . LYS A 1 378 ? -21.363 -5.404 10.929 1.00 85.62 378 LYS A N 1
ATOM 3116 C CA . LYS A 1 378 ? -20.303 -5.333 11.951 1.00 85.62 378 LYS A CA 1
ATOM 3117 C C . LYS A 1 378 ? -19.525 -4.017 11.910 1.00 85.62 378 LYS A C 1
ATOM 3119 O O . LYS A 1 378 ? -19.012 -3.589 12.940 1.00 85.62 378 LYS A O 1
ATOM 3124 N N . ASN A 1 379 ? -19.504 -3.315 10.781 1.00 86.81 379 ASN A N 1
ATOM 3125 C CA . ASN A 1 379 ? -18.816 -2.026 10.677 1.00 86.81 379 ASN A CA 1
ATOM 3126 C C . ASN A 1 379 ? -19.446 -0.952 11.577 1.00 86.81 379 ASN A C 1
ATOM 3128 O O . ASN A 1 379 ? -18.770 -0.001 11.963 1.00 86.81 379 ASN A O 1
ATOM 3132 N N . ALA A 1 380 ? -20.703 -1.138 12.001 1.00 88.50 380 ALA A N 1
ATOM 3133 C CA . ALA A 1 380 ? -21.342 -0.289 13.003 1.00 88.50 380 ALA A CA 1
ATOM 3134 C C . ALA A 1 380 ? -20.583 -0.251 14.344 1.00 88.50 380 ALA A C 1
ATOM 3136 O O . ALA A 1 380 ? -20.609 0.782 15.008 1.00 88.50 380 ALA A O 1
ATOM 3137 N N . TYR A 1 381 ? -19.865 -1.319 14.727 1.00 88.75 381 TYR A N 1
ATOM 3138 C CA . TYR A 1 381 ? -19.046 -1.317 15.946 1.00 88.75 381 TYR A CA 1
ATOM 3139 C C . TYR A 1 381 ? -17.907 -0.294 15.848 1.00 88.75 381 TYR A C 1
ATOM 3141 O O . TYR A 1 381 ? -17.821 0.602 16.688 1.00 88.75 381 TYR A O 1
ATOM 3149 N N . GLN A 1 382 ? -17.090 -0.378 14.793 1.00 84.69 382 GLN A N 1
ATOM 3150 C CA . GLN A 1 382 ? -15.967 0.533 14.543 1.00 84.69 382 GLN A CA 1
ATOM 3151 C C . GLN A 1 382 ? -16.438 1.974 14.317 1.00 84.69 382 GLN A C 1
ATOM 3153 O O . GLN A 1 382 ? -15.875 2.899 14.899 1.00 84.69 382 GLN A O 1
ATOM 3158 N N . ILE A 1 383 ? -17.498 2.165 13.526 1.00 87.88 383 ILE A N 1
ATOM 3159 C CA . ILE A 1 383 ? -18.055 3.490 13.223 1.00 87.88 383 ILE A CA 1
ATOM 3160 C C . ILE A 1 383 ? -18.631 4.140 14.491 1.00 87.88 383 ILE A C 1
ATOM 3162 O O . ILE A 1 383 ? -18.324 5.296 14.769 1.00 87.88 383 ILE A O 1
ATOM 3166 N N . GLY A 1 384 ? -19.380 3.399 15.316 1.00 88.56 384 GLY A N 1
ATOM 3167 C CA . GLY A 1 384 ? -19.894 3.907 16.592 1.00 88.56 384 GLY A CA 1
ATOM 3168 C C . GLY A 1 384 ? -18.795 4.247 17.608 1.00 88.56 384 GLY A C 1
ATOM 3169 O O . GLY A 1 384 ? -18.886 5.256 18.303 1.00 88.56 384 GLY A O 1
ATOM 3170 N N . ASP A 1 385 ? -17.712 3.459 17.661 1.00 87.81 385 ASP A N 1
ATOM 3171 C CA . ASP A 1 385 ? -16.548 3.737 18.521 1.00 87.81 385 ASP A CA 1
ATOM 3172 C C . ASP A 1 385 ? -15.665 4.900 18.029 1.00 87.81 385 ASP A C 1
ATOM 3174 O O . ASP A 1 385 ? -14.861 5.422 18.814 1.00 87.81 385 ASP A O 1
ATOM 3178 N N . ALA A 1 386 ? -15.774 5.283 16.754 1.00 85.69 386 ALA A N 1
ATOM 3179 C CA . ALA A 1 386 ? -15.141 6.473 16.193 1.00 85.69 386 ALA A CA 1
ATOM 3180 C C . ALA A 1 386 ? -15.992 7.719 16.477 1.00 85.69 386 ALA A C 1
ATOM 3182 O O . ALA A 1 386 ? -15.539 8.596 17.212 1.00 85.69 386 ALA A O 1
ATOM 3183 N N . LEU A 1 387 ? -17.244 7.740 16.001 1.00 88.38 387 LEU A N 1
ATOM 3184 C CA . LEU A 1 387 ? -18.133 8.906 16.079 1.00 88.38 387 LEU A CA 1
ATOM 3185 C C . LEU A 1 387 ? -18.376 9.388 17.517 1.00 88.38 387 LEU A C 1
ATOM 3187 O O . LEU A 1 387 ? -18.419 10.586 17.751 1.00 88.38 387 LEU A O 1
ATOM 3191 N N . ILE A 1 388 ? -18.457 8.499 18.516 1.00 86.75 388 ILE A N 1
ATOM 3192 C CA . ILE A 1 388 ? -18.654 8.899 19.929 1.00 86.75 388 ILE A CA 1
ATOM 3193 C C . ILE A 1 388 ? -17.508 9.752 20.513 1.00 86.75 388 ILE A C 1
ATOM 3195 O O . ILE A 1 388 ? -17.653 10.317 21.596 1.00 86.75 388 ILE A O 1
ATOM 3199 N N . LYS A 1 389 ? -16.368 9.861 19.821 1.00 84.88 389 LYS A N 1
ATOM 3200 C CA . LYS A 1 389 ? -15.232 10.711 20.220 1.00 84.88 389 LYS A CA 1
ATOM 3201 C C . LYS A 1 389 ? -15.201 12.061 19.495 1.00 84.88 389 LYS A C 1
ATOM 3203 O O . LYS A 1 389 ? -14.288 12.840 19.753 1.00 84.88 389 LYS A O 1
ATOM 3208 N N . GLU A 1 390 ? -16.131 12.304 18.577 1.00 84.62 390 GLU A N 1
ATOM 3209 C CA . GLU A 1 390 ? -16.182 13.490 17.720 1.00 84.62 390 GLU A CA 1
ATOM 3210 C C . GLU A 1 390 ? -17.279 14.447 18.208 1.00 84.62 390 GLU A C 1
ATOM 3212 O O . GLU A 1 390 ? -18.343 14.009 18.649 1.00 84.62 390 GLU A O 1
ATOM 3217 N N . ASP A 1 391 ? -17.030 15.759 18.126 1.00 84.88 391 ASP A N 1
ATOM 3218 C CA . ASP A 1 391 ? -17.937 16.790 18.659 1.00 84.88 391 ASP A CA 1
ATOM 3219 C C . ASP A 1 391 ? -19.323 16.788 17.973 1.00 84.88 391 ASP A C 1
ATOM 3221 O O . ASP A 1 391 ? -20.319 17.174 18.582 1.00 84.88 391 ASP A O 1
ATOM 3225 N N . ASP A 1 392 ? -19.401 16.325 16.718 1.00 87.62 392 ASP A N 1
ATOM 3226 C CA . ASP A 1 392 ? -20.630 16.184 15.921 1.00 87.62 392 ASP A CA 1
ATOM 3227 C C . ASP A 1 392 ? -21.190 14.743 15.889 1.00 87.62 392 ASP A C 1
ATOM 3229 O O . ASP A 1 392 ? -22.170 14.447 15.191 1.00 87.62 392 ASP A O 1
ATOM 3233 N N . GLY A 1 393 ? -20.599 13.838 16.678 1.00 87.00 393 GLY A N 1
ATOM 3234 C CA . GLY A 1 393 ? -20.877 12.404 16.652 1.00 87.00 393 GLY A CA 1
ATOM 3235 C C . GLY A 1 393 ? -22.333 12.027 16.917 1.00 87.00 393 GLY A C 1
ATOM 3236 O O . GLY A 1 393 ? -22.853 11.099 16.295 1.00 87.00 393 GLY A O 1
ATOM 3237 N N . GLU A 1 394 ? -23.023 12.761 17.797 1.00 89.25 394 GLU A N 1
ATOM 3238 C CA . GLU A 1 394 ? -24.443 12.529 18.096 1.00 89.25 394 GLU A CA 1
ATOM 3239 C C . GLU A 1 394 ? -25.331 12.775 16.869 1.00 89.25 394 GLU A C 1
ATOM 3241 O O . GLU A 1 394 ? -26.213 11.968 16.561 1.00 89.25 394 GLU A O 1
ATOM 3246 N N . GLU A 1 395 ? -25.085 13.868 16.141 1.00 91.19 395 GLU A N 1
ATOM 3247 C CA . GLU A 1 395 ? -25.859 14.203 14.949 1.00 91.19 395 GLU A CA 1
ATOM 3248 C C . GLU A 1 395 ? -25.582 13.191 13.835 1.00 91.19 395 GLU A C 1
ATOM 3250 O O . GLU A 1 395 ? -26.519 12.648 13.246 1.00 91.19 395 GLU A O 1
ATOM 3255 N N . ARG A 1 396 ? -24.308 12.858 13.594 1.00 89.38 396 ARG A N 1
ATOM 3256 C CA . ARG A 1 396 ? -23.916 11.904 12.545 1.00 89.38 396 ARG A CA 1
ATOM 3257 C C . ARG A 1 396 ? -24.419 10.487 12.820 1.00 89.38 396 ARG A C 1
ATOM 3259 O O . ARG A 1 396 ? -24.900 9.832 11.895 1.00 89.38 396 ARG A O 1
ATOM 3266 N N . LEU A 1 397 ? -24.440 10.037 14.078 1.00 91.06 397 LEU A N 1
ATOM 3267 C CA . LEU A 1 397 ? -25.089 8.774 14.456 1.00 91.06 397 LEU A CA 1
ATOM 3268 C C . LEU A 1 397 ? -26.608 8.808 14.214 1.00 91.06 397 LEU A C 1
ATOM 3270 O O . LEU A 1 397 ? -27.158 7.853 13.662 1.00 91.06 397 LEU A O 1
ATOM 3274 N N . LYS A 1 398 ? -27.294 9.908 14.549 1.00 90.88 398 LYS A N 1
ATOM 3275 C CA . LYS A 1 398 ? -28.735 10.076 14.273 1.00 90.88 398 LYS A CA 1
ATOM 3276 C C . LYS A 1 398 ? -29.043 10.094 12.772 1.00 90.88 398 LYS A C 1
ATOM 3278 O O . LYS A 1 398 ? -30.007 9.463 12.335 1.00 90.88 398 LYS A O 1
ATOM 3283 N N . GLN A 1 399 ? -28.219 10.762 11.965 1.00 89.75 399 GLN A N 1
ATOM 3284 C CA . GLN A 1 399 ? -28.322 10.731 10.503 1.00 89.75 399 GLN A CA 1
ATOM 3285 C C . GLN A 1 399 ? -28.117 9.302 9.961 1.00 89.75 399 GLN A C 1
ATOM 3287 O O . GLN A 1 399 ? -28.913 8.840 9.139 1.00 89.75 399 GLN A O 1
ATOM 3292 N N . LEU A 1 400 ? -27.126 8.568 10.480 1.00 89.94 400 LEU A N 1
ATOM 3293 C CA . LEU A 1 400 ? -26.875 7.161 10.154 1.00 89.94 400 LEU A CA 1
ATOM 3294 C C . LEU A 1 400 ? -28.054 6.240 10.487 1.00 89.94 400 LEU A C 1
ATOM 3296 O O . LEU A 1 400 ? -28.448 5.442 9.639 1.00 89.94 400 LEU A O 1
ATOM 3300 N N . ALA A 1 401 ? -28.654 6.360 11.674 1.00 89.19 401 ALA A N 1
ATOM 3301 C CA . ALA A 1 401 ? -29.784 5.522 12.093 1.00 89.19 401 ALA A CA 1
ATOM 3302 C C . ALA A 1 401 ? -31.023 5.676 11.189 1.00 89.19 401 ALA A C 1
ATOM 3304 O O . ALA A 1 401 ? -31.755 4.711 10.957 1.00 89.19 401 ALA A O 1
ATOM 3305 N N . ASN A 1 402 ? -31.235 6.868 10.620 1.00 87.12 402 ASN A N 1
ATOM 3306 C CA . ASN A 1 402 ? -32.302 7.107 9.645 1.00 87.12 402 ASN A CA 1
ATOM 3307 C C . ASN A 1 402 ? -32.059 6.387 8.305 1.00 87.12 402 ASN A C 1
ATOM 3309 O O . ASN A 1 402 ? -33.018 5.987 7.638 1.00 87.12 402 ASN A O 1
ATOM 3313 N N . GLN A 1 403 ? -30.792 6.228 7.910 1.00 87.19 403 GLN A N 1
ATOM 3314 C CA . GLN A 1 403 ? -30.392 5.606 6.645 1.00 87.19 403 GLN A CA 1
ATOM 3315 C C . GLN A 1 403 ? -30.229 4.082 6.773 1.00 87.19 403 GLN A C 1
ATOM 3317 O O . GLN A 1 403 ? -30.692 3.339 5.908 1.00 87.19 403 GLN A O 1
ATOM 3322 N N . VAL A 1 404 ? -29.643 3.605 7.875 1.00 85.81 404 VAL A N 1
ATOM 3323 C CA . VAL A 1 404 ? -29.423 2.184 8.182 1.00 85.81 404 VAL A CA 1
ATOM 3324 C C . VAL A 1 404 ? -30.369 1.748 9.302 1.00 85.81 404 VAL A C 1
ATOM 3326 O O . VAL A 1 404 ? -29.981 1.568 10.457 1.00 85.81 404 VAL A O 1
ATOM 3329 N N . LYS A 1 405 ? -31.647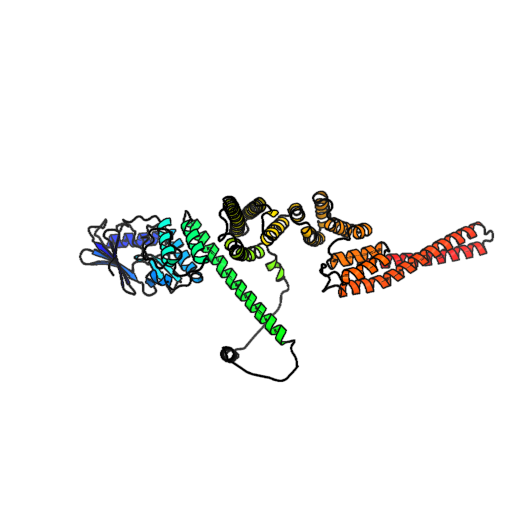 1.600 8.946 1.00 77.69 405 LYS A N 1
ATOM 3330 C CA . LYS A 1 405 ? -32.718 1.273 9.897 1.00 77.69 405 LYS A CA 1
ATOM 3331 C C . LYS A 1 405 ? -32.438 -0.024 10.661 1.00 77.69 405 LYS A C 1
ATOM 3333 O O . LYS A 1 405 ? -31.983 -1.011 10.084 1.00 77.69 405 LYS A O 1
ATOM 3338 N N . ASN A 1 406 ? -32.817 -0.028 11.939 1.00 79.38 406 ASN A N 1
ATOM 3339 C CA . ASN A 1 406 ? -32.746 -1.178 12.846 1.00 79.38 406 ASN A CA 1
ATOM 3340 C C . ASN A 1 406 ? -31.317 -1.733 13.029 1.00 79.38 406 ASN A C 1
ATOM 3342 O O . ASN A 1 406 ? -31.119 -2.947 13.058 1.00 79.38 406 ASN A O 1
ATOM 3346 N N . ASN A 1 407 ? -30.314 -0.855 13.142 1.00 89.00 407 ASN A N 1
ATOM 3347 C CA . ASN A 1 407 ? -28.982 -1.245 13.599 1.00 89.00 407 ASN A CA 1
ATOM 3348 C C . ASN A 1 407 ? -28.862 -1.043 15.121 1.00 89.00 407 ASN A C 1
ATOM 3350 O O . ASN A 1 407 ? -28.724 0.082 15.598 1.00 89.00 407 ASN A O 1
ATOM 3354 N N . GLU A 1 408 ? -28.906 -2.144 15.871 1.00 91.12 408 GLU A N 1
ATOM 3355 C CA . GLU A 1 408 ? -28.875 -2.168 17.343 1.00 91.12 408 GLU A CA 1
ATOM 3356 C C . GLU A 1 408 ? -27.619 -1.504 17.927 1.00 91.12 408 GLU A C 1
ATOM 3358 O O . GLU A 1 408 ? -27.707 -0.816 18.939 1.00 91.12 408 GLU A O 1
ATOM 3363 N N . VAL A 1 409 ? -26.464 -1.623 17.261 1.00 92.75 409 VAL A N 1
ATOM 3364 C CA . VAL A 1 409 ? -25.202 -1.011 17.711 1.00 92.75 409 VAL A CA 1
ATOM 3365 C C . VAL A 1 409 ? -25.275 0.514 17.631 1.00 92.75 409 VAL A C 1
ATOM 3367 O O . VAL A 1 409 ? -24.936 1.199 18.594 1.00 92.75 409 VAL A O 1
ATOM 3370 N N . ILE A 1 410 ? -25.769 1.050 16.509 1.00 93.06 410 ILE A N 1
ATOM 3371 C CA . ILE A 1 410 ? -25.962 2.497 16.332 1.00 93.06 410 ILE A CA 1
ATOM 3372 C C . ILE A 1 410 ? -27.026 3.015 17.309 1.00 93.06 410 ILE A C 1
ATOM 3374 O O . ILE A 1 410 ? -26.823 4.051 17.936 1.00 93.06 410 ILE A O 1
ATOM 3378 N N . ASN A 1 411 ? -28.123 2.279 17.506 1.00 92.94 411 ASN A N 1
ATOM 3379 C CA . ASN A 1 411 ? -29.157 2.634 18.481 1.00 92.94 411 ASN A CA 1
ATOM 3380 C C . ASN A 1 411 ? -28.616 2.662 19.923 1.00 92.94 411 ASN A C 1
ATOM 3382 O O . ASN A 1 411 ? -28.921 3.591 20.669 1.00 92.94 411 ASN A O 1
ATOM 3386 N N . PHE A 1 412 ? -27.797 1.677 20.309 1.00 94.88 412 PHE A N 1
ATOM 3387 C CA . PHE A 1 412 ? -27.124 1.624 21.610 1.00 94.88 412 PHE A CA 1
ATOM 3388 C C . PHE A 1 412 ? -26.177 2.818 21.805 1.00 94.88 412 PHE A C 1
ATOM 3390 O O . PHE A 1 412 ? -26.156 3.440 22.869 1.00 94.88 412 PHE A O 1
ATOM 3397 N N . ASP A 1 413 ? -25.404 3.163 20.775 1.00 94.25 413 ASP A N 1
ATOM 3398 C CA . ASP A 1 413 ? -24.446 4.267 20.815 1.00 94.25 413 ASP A CA 1
ATOM 3399 C C . ASP A 1 413 ? -25.142 5.648 20.836 1.00 94.25 413 ASP A C 1
ATOM 3401 O O . ASP A 1 413 ? -24.737 6.518 21.608 1.00 94.25 413 ASP A O 1
ATOM 3405 N N . ILE A 1 414 ? -26.264 5.832 20.128 1.00 93.06 414 ILE A N 1
ATOM 3406 C CA . ILE A 1 414 ? -27.129 7.023 20.280 1.00 93.06 414 ILE A CA 1
ATOM 3407 C C . ILE A 1 414 ? -27.713 7.089 21.694 1.00 93.06 414 ILE A C 1
ATOM 3409 O O . ILE A 1 414 ? -27.627 8.126 22.352 1.00 93.06 414 ILE A O 1
ATOM 3413 N N . ALA A 1 415 ? -28.278 5.982 22.191 1.00 93.75 415 ALA A N 1
ATOM 3414 C CA . ALA A 1 415 ? -28.848 5.925 23.533 1.00 93.75 415 ALA A CA 1
ATOM 3415 C C . ALA A 1 415 ? -27.802 6.263 24.606 1.00 93.75 415 ALA A C 1
ATOM 3417 O O . ALA A 1 415 ? -28.138 6.942 25.575 1.00 93.75 415 ALA A O 1
ATOM 3418 N N . THR A 1 416 ? -26.545 5.846 24.401 1.00 92.50 416 THR A N 1
ATOM 3419 C CA . THR A 1 416 ? -25.385 6.180 25.244 1.00 92.50 416 THR A CA 1
ATOM 3420 C C . THR A 1 416 ? -25.175 7.691 25.351 1.00 92.50 416 THR A C 1
ATOM 3422 O O . THR A 1 416 ? -25.090 8.201 26.467 1.00 92.50 416 THR A O 1
ATOM 3425 N N . LEU A 1 417 ? -25.131 8.411 24.223 1.00 91.00 417 LEU A N 1
ATOM 3426 C CA . LEU A 1 417 ? -24.961 9.872 24.203 1.00 91.00 417 LEU A CA 1
ATOM 3427 C C . LEU A 1 417 ? -26.161 10.594 24.839 1.00 91.00 417 LEU A C 1
ATOM 3429 O O . LEU A 1 417 ? -26.000 11.469 25.687 1.00 91.00 417 LEU A O 1
ATOM 3433 N N . GLU A 1 418 ? -27.379 10.152 24.521 1.00 91.62 418 GLU A N 1
ATOM 3434 C CA . GLU A 1 418 ? -28.620 10.730 25.052 1.00 91.62 418 GLU A CA 1
ATOM 3435 C C . GLU A 1 418 ? -28.946 10.306 26.502 1.00 91.62 418 GLU A C 1
ATOM 3437 O O . GLU A 1 418 ? -29.992 10.684 27.030 1.00 91.62 418 GLU A O 1
ATOM 3442 N N . ASN A 1 419 ? -28.086 9.514 27.160 1.00 91.69 419 ASN A N 1
ATOM 3443 C CA . ASN A 1 419 ? -28.307 8.938 28.497 1.00 91.69 419 ASN A CA 1
ATOM 3444 C C . ASN A 1 419 ? -29.632 8.145 28.638 1.00 91.69 419 ASN A C 1
ATOM 3446 O O . ASN A 1 419 ? -30.212 8.042 29.722 1.00 91.69 419 ASN A O 1
ATOM 3450 N N . LYS A 1 420 ? -30.120 7.536 27.550 1.00 94.06 420 LYS A N 1
ATOM 3451 C CA . LYS A 1 420 ? -31.354 6.729 27.519 1.00 94.06 420 LYS A CA 1
ATOM 3452 C C . LYS A 1 420 ? -31.095 5.303 28.014 1.00 94.06 420 LYS A C 1
ATOM 3454 O O . LYS A 1 420 ? -31.157 4.343 27.251 1.00 94.06 420 LYS A O 1
ATOM 3459 N N . TYR A 1 421 ? -30.809 5.164 29.310 1.00 94.38 421 TYR A N 1
ATOM 3460 C CA . TYR A 1 421 ? -30.378 3.910 29.951 1.00 94.38 421 TYR A CA 1
ATOM 3461 C C . TYR A 1 421 ? -31.260 2.692 29.627 1.00 94.38 421 TYR A C 1
ATOM 3463 O O . TYR A 1 421 ? -30.744 1.638 29.270 1.00 94.38 421 TYR A O 1
ATOM 3471 N N . GLN A 1 422 ? -32.587 2.836 29.670 1.00 94.44 422 GLN A N 1
ATOM 3472 C CA . GLN A 1 422 ? -33.502 1.737 29.341 1.00 94.44 422 GLN A CA 1
ATOM 3473 C C . GLN A 1 422 ? -33.367 1.285 27.871 1.00 94.44 422 GLN A C 1
ATOM 3475 O O . GLN A 1 422 ? -33.313 0.090 27.597 1.00 94.44 422 GLN A O 1
ATOM 3480 N N . THR A 1 423 ? -33.188 2.222 26.937 1.00 93.62 423 THR A N 1
ATOM 3481 C CA . THR A 1 423 ? -32.959 1.923 25.514 1.00 93.62 423 THR A CA 1
ATOM 3482 C C . THR A 1 423 ? -31.600 1.253 25.268 1.00 93.62 423 THR A C 1
ATOM 3484 O O . THR A 1 423 ? -31.494 0.414 24.375 1.00 93.62 423 THR A O 1
ATOM 3487 N N . MET A 1 424 ? -30.570 1.545 26.078 1.00 94.69 424 MET A N 1
ATOM 3488 C CA . MET A 1 424 ? -29.298 0.800 26.035 1.00 94.69 424 MET A CA 1
ATOM 3489 C C . MET A 1 424 ? -29.504 -0.680 26.405 1.00 94.69 424 MET A C 1
ATOM 3491 O O . MET A 1 424 ? -28.953 -1.561 25.752 1.00 94.69 424 MET A O 1
ATOM 3495 N N . ILE A 1 425 ? -30.328 -0.962 27.422 1.00 94.25 425 ILE A N 1
ATOM 3496 C CA . ILE A 1 425 ? -30.655 -2.331 27.863 1.00 94.25 425 ILE A CA 1
ATOM 3497 C C . ILE A 1 425 ? -31.512 -3.065 26.820 1.00 94.25 425 ILE A C 1
ATOM 3499 O O . ILE A 1 425 ? -31.354 -4.268 26.633 1.00 94.25 425 ILE A O 1
ATOM 3503 N N . GLU A 1 426 ? -32.396 -2.357 26.118 1.00 93.19 426 GLU A N 1
ATOM 3504 C CA . GLU A 1 426 ? -33.216 -2.917 25.032 1.00 93.19 426 GLU A CA 1
ATOM 3505 C C . GLU A 1 426 ? -32.397 -3.272 23.780 1.00 93.19 426 GLU A C 1
ATOM 3507 O O . GLU A 1 426 ? -32.764 -4.195 23.063 1.00 93.19 426 GLU A O 1
ATOM 3512 N N . ASN A 1 427 ? -31.267 -2.596 23.538 1.00 90.94 427 ASN A N 1
ATOM 3513 C CA . ASN A 1 427 ? -30.353 -2.866 22.417 1.00 90.94 427 ASN A CA 1
ATOM 3514 C C . ASN A 1 427 ? -29.092 -3.634 22.876 1.00 90.94 427 ASN A C 1
ATOM 3516 O O . ASN A 1 427 ? -28.004 -3.437 22.337 1.00 90.94 427 ASN A O 1
ATOM 3520 N N . LYS A 1 428 ? -29.213 -4.486 23.906 1.00 88.38 428 LYS A N 1
ATOM 3521 C CA . LYS A 1 428 ? -28.073 -5.196 24.514 1.00 88.38 428 LYS A CA 1
ATOM 3522 C C . LYS A 1 428 ? -27.596 -6.445 23.769 1.00 88.38 428 LYS A C 1
ATOM 3524 O O . LYS A 1 428 ? -26.569 -6.992 24.154 1.00 88.38 428 LYS A O 1
ATOM 3529 N N . ASP A 1 429 ? -28.303 -6.920 22.748 1.00 87.31 429 ASP A N 1
ATOM 3530 C CA . ASP A 1 429 ? -27.970 -8.176 22.051 1.00 87.31 429 ASP A CA 1
ATOM 3531 C C . ASP A 1 429 ? -26.855 -7.983 20.994 1.00 87.31 429 ASP A C 1
ATOM 3533 O O . ASP A 1 429 ? -26.880 -8.519 19.887 1.00 87.31 429 ASP A O 1
ATOM 3537 N N . ILE A 1 430 ? -25.835 -7.208 21.376 1.00 88.25 430 ILE A N 1
ATOM 3538 C CA . ILE A 1 430 ? -24.686 -6.787 20.570 1.00 88.25 430 ILE A CA 1
ATOM 3539 C C . ILE A 1 430 ? -23.372 -7.348 21.138 1.00 88.25 430 ILE A C 1
ATOM 3541 O O . ILE A 1 430 ? -23.317 -7.842 22.263 1.00 88.25 430 ILE A O 1
ATOM 3545 N N . LEU A 1 431 ? -22.282 -7.253 20.372 1.00 86.19 431 LEU A N 1
ATOM 3546 C CA . LEU A 1 431 ? -20.936 -7.532 20.875 1.00 86.19 431 LEU A CA 1
ATOM 3547 C C . LEU A 1 431 ? -20.416 -6.351 21.699 1.00 86.19 431 LEU A C 1
ATOM 3549 O O . LEU A 1 431 ? -20.505 -5.187 21.297 1.00 86.19 431 LEU A O 1
ATOM 3553 N N . PHE A 1 432 ? -19.818 -6.660 22.843 1.00 85.25 432 PHE A N 1
ATOM 3554 C CA . PHE A 1 432 ? -19.341 -5.665 23.787 1.00 85.25 432 PHE A CA 1
ATOM 3555 C C . PHE A 1 432 ? -17.820 -5.529 23.760 1.00 85.25 432 PHE A C 1
ATOM 3557 O O . PHE A 1 432 ? -17.075 -6.497 23.896 1.00 85.25 432 PHE A O 1
ATOM 3564 N N . ASN A 1 433 ? -17.369 -4.279 23.660 1.00 85.69 433 ASN A N 1
ATOM 3565 C CA . ASN A 1 433 ? -16.031 -3.859 24.063 1.00 85.69 433 ASN A CA 1
ATOM 3566 C C . ASN A 1 433 ? -16.088 -3.274 25.489 1.00 85.69 433 ASN A C 1
ATOM 3568 O O . ASN A 1 433 ? -17.165 -3.148 26.086 1.00 85.69 433 ASN A O 1
ATOM 3572 N N . GLN A 1 434 ? -14.946 -2.854 26.041 1.00 83.75 434 GLN A N 1
ATOM 3573 C CA . GLN A 1 434 ? -14.886 -2.279 27.391 1.00 83.75 434 GLN A CA 1
ATOM 3574 C C . GLN A 1 434 ? -15.790 -1.037 27.575 1.00 83.75 434 GLN A C 1
ATOM 3576 O O . GLN A 1 434 ? -16.385 -0.874 28.642 1.00 83.75 434 GLN A O 1
ATOM 3581 N N . ARG A 1 435 ? -15.928 -0.178 26.549 1.00 89.38 435 ARG A N 1
ATOM 3582 C CA . ARG A 1 435 ? -16.765 1.039 26.588 1.00 89.38 435 ARG A CA 1
ATOM 3583 C C . ARG A 1 435 ? -18.246 0.683 26.702 1.00 89.38 435 ARG A C 1
ATOM 3585 O O . ARG A 1 435 ? -18.895 1.093 27.663 1.00 89.38 435 ARG A O 1
ATOM 3592 N N . ARG A 1 436 ? -18.766 -0.099 25.749 1.00 90.62 436 ARG A N 1
ATOM 3593 C CA . ARG A 1 436 ? -20.179 -0.509 25.715 1.00 90.62 436 ARG A CA 1
ATOM 3594 C C . ARG A 1 436 ? -20.537 -1.359 26.939 1.00 90.62 436 ARG A C 1
ATOM 3596 O O . ARG A 1 436 ? -21.597 -1.149 27.517 1.00 90.62 436 ARG A O 1
ATOM 3603 N N . SER A 1 437 ? -19.621 -2.217 27.407 1.00 90.25 437 SER A N 1
ATOM 3604 C CA . SER A 1 437 ? -19.798 -2.979 28.656 1.00 90.25 437 SER A CA 1
ATOM 3605 C C . SER A 1 437 ? -20.033 -2.060 29.856 1.00 90.25 437 SER A C 1
ATOM 3607 O O . SER A 1 437 ? -21.022 -2.221 30.563 1.00 90.25 437 SER A O 1
ATOM 3609 N N . LYS A 1 438 ? -19.157 -1.065 30.077 1.00 90.94 438 LYS A N 1
ATOM 3610 C CA . LYS A 1 438 ? -19.309 -0.110 31.187 1.00 90.94 438 LYS A CA 1
ATOM 3611 C C . LYS A 1 438 ? -20.609 0.686 31.082 1.00 90.94 438 LYS A C 1
ATOM 3613 O O . LYS A 1 438 ? -21.315 0.797 32.076 1.00 90.94 438 LYS A O 1
ATOM 3618 N N . LYS A 1 439 ? -20.970 1.164 29.886 1.00 92.62 439 LYS A N 1
ATOM 3619 C CA . LYS A 1 439 ? -22.227 1.902 29.674 1.00 92.62 439 LYS A CA 1
ATOM 3620 C C . LYS A 1 439 ? -23.478 1.054 29.902 1.00 92.62 439 LYS A C 1
ATOM 3622 O O . LYS A 1 439 ? -24.445 1.563 30.459 1.00 92.62 439 LYS A O 1
ATOM 3627 N N . LEU A 1 440 ? -23.444 -0.244 29.598 1.00 92.75 440 LEU A N 1
ATOM 3628 C CA . LEU A 1 440 ? -24.533 -1.150 29.964 1.00 92.75 440 LEU A CA 1
ATOM 3629 C C . LEU A 1 440 ? -24.593 -1.414 31.485 1.00 92.75 440 LEU A C 1
ATOM 3631 O O . LEU A 1 440 ? -25.684 -1.460 32.048 1.00 92.75 440 LEU A O 1
ATOM 3635 N N . VAL A 1 441 ? -23.447 -1.507 32.174 1.00 92.00 441 VAL A N 1
ATOM 3636 C CA . VAL A 1 441 ? -23.392 -1.579 33.651 1.00 92.00 441 VAL A CA 1
ATOM 3637 C C . VAL A 1 441 ? -23.978 -0.312 34.294 1.00 92.00 441 VAL A C 1
ATOM 3639 O O . VAL A 1 441 ? -24.833 -0.414 35.174 1.00 92.00 441 VAL A O 1
ATOM 3642 N N . GLU A 1 442 ? -23.586 0.879 33.825 1.00 91.88 442 GLU A N 1
ATOM 3643 C CA . GLU A 1 442 ? -24.188 2.158 34.239 1.00 91.88 442 GLU A CA 1
ATOM 3644 C C . GLU A 1 442 ? -25.704 2.160 34.008 1.00 91.88 442 GLU A C 1
ATOM 3646 O O . GLU A 1 442 ? -26.466 2.533 34.901 1.00 91.88 442 GLU A O 1
ATOM 3651 N N . ALA A 1 443 ? -26.154 1.701 32.835 1.00 94.19 443 ALA A N 1
ATOM 3652 C CA . ALA A 1 443 ? -27.565 1.669 32.488 1.00 94.19 443 ALA A CA 1
ATOM 3653 C C . ALA A 1 443 ? -28.389 0.808 33.455 1.00 94.19 443 ALA A C 1
ATOM 3655 O O . ALA A 1 443 ? -29.405 1.288 33.959 1.00 94.19 443 ALA A O 1
ATOM 3656 N N . TYR A 1 444 ? -27.932 -0.406 33.784 1.00 93.50 444 TYR A N 1
ATOM 3657 C CA . TYR A 1 444 ? -28.613 -1.268 34.756 1.00 93.50 444 TYR A CA 1
ATOM 3658 C C . TYR A 1 444 ? -28.674 -0.646 36.166 1.00 93.50 444 TYR A C 1
ATOM 3660 O O . TYR A 1 444 ? -29.715 -0.712 36.826 1.00 93.50 444 TYR A O 1
ATOM 3668 N N . PHE A 1 445 ? -27.606 0.019 36.629 1.00 89.88 445 PHE A N 1
ATOM 3669 C CA . PHE A 1 445 ? -27.618 0.740 37.913 1.00 89.88 445 PHE A CA 1
ATOM 3670 C C . PHE A 1 445 ? -28.544 1.969 37.912 1.00 89.88 445 PHE A C 1
ATOM 3672 O O . PHE A 1 445 ? -29.121 2.320 38.947 1.00 89.88 445 PHE A O 1
ATOM 3679 N N . MET A 1 446 ? -28.705 2.635 36.767 1.00 88.62 446 MET A N 1
ATOM 3680 C CA . MET A 1 446 ? -29.597 3.790 36.631 1.00 88.62 446 MET A CA 1
ATOM 3681 C C . MET A 1 446 ? -31.073 3.387 36.492 1.00 88.62 446 MET A C 1
ATOM 3683 O O . MET A 1 446 ? -31.935 4.126 36.969 1.00 88.62 446 MET A O 1
ATOM 3687 N N . THR A 1 447 ? -31.377 2.210 35.931 1.00 90.00 447 THR A N 1
ATOM 3688 C CA . THR A 1 447 ? -32.743 1.650 35.842 1.00 90.00 447 THR A CA 1
ATOM 3689 C C . THR A 1 447 ? -33.142 0.758 37.027 1.00 90.00 447 THR A C 1
ATOM 3691 O O . THR A 1 447 ? -34.304 0.368 37.126 1.00 90.00 447 THR A O 1
ATOM 3694 N N . ASN A 1 448 ? -32.225 0.503 37.968 1.00 88.06 448 ASN A N 1
ATOM 3695 C CA . ASN A 1 448 ? -32.392 -0.353 39.156 1.00 88.06 448 ASN A CA 1
ATOM 3696 C C . ASN A 1 448 ? -32.592 -1.859 38.855 1.00 88.06 448 ASN A C 1
ATOM 3698 O O . ASN A 1 448 ? -33.238 -2.575 39.618 1.00 88.06 448 ASN A O 1
ATOM 3702 N N . GLN A 1 449 ? -32.014 -2.347 37.757 1.00 89.69 449 GLN A N 1
ATOM 3703 C CA . GLN A 1 449 ? -32.117 -3.732 37.267 1.00 89.69 449 GLN A CA 1
ATOM 3704 C C . GLN A 1 449 ? -30.884 -4.567 37.679 1.00 89.69 449 GLN A C 1
ATOM 3706 O O . GLN A 1 449 ? -30.052 -4.958 36.858 1.00 89.69 449 GLN A O 1
ATOM 3711 N N . LYS A 1 450 ? -30.719 -4.779 38.996 1.00 87.06 450 LYS A N 1
ATOM 3712 C CA . LYS A 1 450 ? -29.547 -5.473 39.576 1.00 87.06 450 LYS A CA 1
ATOM 3713 C C . LYS A 1 450 ? -29.502 -6.962 39.212 1.00 87.06 450 LYS A C 1
ATOM 3715 O O . LYS A 1 450 ? -28.444 -7.478 38.877 1.00 87.06 450 LYS A O 1
ATOM 3720 N N . GLU A 1 451 ? -30.637 -7.657 39.229 1.00 88.31 451 GLU A N 1
ATOM 3721 C CA . GLU A 1 451 ? -30.665 -9.096 38.929 1.00 88.31 451 GLU A CA 1
ATOM 3722 C C . GLU A 1 451 ? -30.337 -9.399 37.459 1.00 88.31 451 GLU A C 1
ATOM 3724 O O . GLU A 1 451 ? -29.779 -10.451 37.142 1.00 88.31 451 GLU A O 1
ATOM 3729 N N . GLU A 1 452 ? -30.692 -8.499 36.542 1.00 91.06 452 GLU A N 1
ATOM 3730 C CA . GLU A 1 452 ? -30.300 -8.554 35.135 1.00 91.06 452 GLU A CA 1
ATOM 3731 C C . GLU A 1 452 ? -28.808 -8.252 34.950 1.00 91.06 452 GLU A C 1
ATOM 3733 O O . GLU A 1 452 ? -28.148 -8.917 34.147 1.00 91.06 452 GLU A O 1
ATOM 3738 N N . LEU A 1 453 ? -28.265 -7.303 35.719 1.00 91.31 453 LEU A N 1
ATOM 3739 C CA . LEU A 1 453 ? -26.841 -6.973 35.733 1.00 91.31 453 LEU A CA 1
ATOM 3740 C C . LEU A 1 453 ? -25.979 -8.152 36.205 1.00 91.31 453 LEU A C 1
ATOM 3742 O O . LEU A 1 453 ? -24.997 -8.484 35.545 1.00 91.31 453 LEU A O 1
ATOM 3746 N N . ASP A 1 454 ? -26.363 -8.829 37.287 1.00 89.56 454 ASP A N 1
ATOM 3747 C CA . ASP A 1 454 ? -25.639 -9.993 37.817 1.00 89.56 454 ASP A CA 1
ATOM 3748 C C . ASP A 1 454 ? -25.593 -11.140 36.785 1.00 89.56 454 ASP A C 1
ATOM 3750 O O . ASP A 1 454 ? -24.560 -11.797 36.594 1.00 89.56 454 ASP A O 1
ATOM 3754 N N . LYS A 1 455 ? -26.701 -11.348 36.054 1.00 90.81 455 LYS A N 1
ATOM 3755 C CA . LYS A 1 455 ? -26.788 -12.296 34.928 1.00 90.81 455 LYS A CA 1
ATOM 3756 C C . LYS A 1 455 ? -25.880 -11.870 33.770 1.00 90.81 455 LYS A C 1
ATOM 3758 O O . LYS A 1 455 ? -25.137 -12.710 33.268 1.00 90.81 455 LYS A O 1
ATOM 3763 N N . PHE A 1 456 ? -25.883 -10.589 33.392 1.00 89.69 456 PHE A N 1
ATOM 3764 C CA . PHE A 1 456 ? -25.009 -10.036 32.349 1.00 89.69 456 PHE A CA 1
ATOM 3765 C C . PHE A 1 456 ? -23.517 -10.192 32.692 1.00 89.69 456 PHE A C 1
ATOM 3767 O O . PHE A 1 456 ? -22.745 -10.711 31.885 1.00 89.69 456 PHE A O 1
ATOM 3774 N N . MET A 1 457 ? -23.115 -9.819 33.911 1.00 89.06 457 MET A N 1
ATOM 3775 C CA . MET A 1 457 ? -21.740 -9.971 34.403 1.00 89.06 457 MET A CA 1
ATOM 3776 C C . MET A 1 457 ? -21.300 -11.442 34.432 1.00 89.06 457 MET A C 1
ATOM 3778 O O . MET A 1 457 ? -20.145 -11.752 34.143 1.00 89.06 457 MET A O 1
ATOM 3782 N N . SER A 1 458 ? -22.226 -12.362 34.713 1.00 85.88 458 SER A N 1
ATOM 3783 C CA . SER A 1 458 ? -21.967 -13.804 34.670 1.00 85.88 458 SER A CA 1
ATOM 3784 C C . SER A 1 458 ? -21.849 -14.347 33.240 1.00 85.88 458 SER A C 1
ATOM 3786 O O . SER A 1 458 ? -21.001 -15.205 32.989 1.00 85.88 458 SER A O 1
ATOM 3788 N N . SER A 1 459 ? -22.664 -13.861 32.295 1.00 84.56 459 SER A N 1
ATOM 3789 C CA . SER A 1 459 ? -22.628 -14.312 30.897 1.00 84.56 459 SER A CA 1
ATOM 3790 C C . SER A 1 459 ? -21.405 -13.788 30.148 1.00 84.56 459 SER A C 1
ATOM 3792 O O . SER A 1 459 ? -20.728 -14.565 29.478 1.00 84.56 459 SER A O 1
ATOM 3794 N N . ILE A 1 460 ? -21.071 -12.500 30.300 1.00 82.50 460 ILE A N 1
ATOM 3795 C CA . ILE A 1 460 ? -19.965 -11.866 29.562 1.00 82.50 460 ILE A CA 1
ATOM 3796 C C . ILE A 1 460 ? -18.590 -12.428 29.954 1.00 82.50 460 ILE A C 1
ATOM 3798 O O . ILE A 1 460 ? -17.668 -12.413 29.146 1.00 82.50 460 ILE A O 1
ATOM 3802 N N . LYS A 1 461 ? -18.466 -12.996 31.162 1.00 79.19 461 LYS A N 1
ATOM 3803 C CA . LYS A 1 461 ? -17.261 -13.700 31.622 1.00 79.19 461 LYS A CA 1
ATOM 3804 C C . LYS A 1 461 ? -16.898 -14.910 30.751 1.00 79.19 461 LYS A C 1
ATOM 3806 O O . LYS A 1 461 ? -15.722 -15.233 30.620 1.00 79.19 461 LYS A O 1
ATOM 3811 N N . ASN A 1 462 ? -17.908 -15.592 30.212 1.00 72.69 462 ASN A N 1
ATOM 3812 C CA . ASN A 1 462 ? -17.764 -16.878 29.527 1.00 72.69 462 ASN A CA 1
ATOM 3813 C C . ASN A 1 462 ? -17.982 -16.771 28.005 1.00 72.69 462 ASN A C 1
ATOM 3815 O O . ASN A 1 462 ? -17.948 -17.788 27.318 1.00 72.69 462 ASN A O 1
ATOM 3819 N N . ASP A 1 463 ? -18.249 -15.573 27.476 1.00 73.25 463 ASP A N 1
ATOM 3820 C CA . ASP A 1 463 ? -18.524 -15.362 26.054 1.00 73.25 463 ASP A CA 1
ATOM 3821 C C . ASP A 1 463 ? -17.259 -14.920 25.306 1.00 73.25 463 ASP A C 1
ATOM 3823 O O . ASP A 1 463 ? -16.953 -13.729 25.205 1.00 73.25 463 ASP A O 1
ATOM 3827 N N . GLU A 1 464 ? -16.549 -15.905 24.748 1.00 66.38 464 GLU A N 1
ATOM 3828 C CA . GLU A 1 464 ? -15.307 -15.742 23.974 1.00 66.38 464 GLU A CA 1
ATOM 3829 C C . GLU A 1 464 ? -15.447 -14.837 22.731 1.00 66.38 464 GLU A C 1
ATOM 3831 O O . GLU A 1 464 ? -14.443 -14.463 22.128 1.00 66.38 464 GLU A O 1
ATOM 3836 N N . ARG A 1 465 ? -16.673 -14.466 22.330 1.00 67.00 465 ARG A N 1
ATOM 3837 C CA . ARG A 1 465 ? -16.927 -13.572 21.185 1.00 67.00 465 ARG A CA 1
ATOM 3838 C C . ARG A 1 465 ? -16.731 -12.091 21.520 1.00 67.00 465 ARG A C 1
ATOM 3840 O O . ARG A 1 465 ? -16.635 -11.282 20.599 1.00 67.00 465 ARG A O 1
ATOM 3847 N N . ASN A 1 466 ? -16.716 -11.724 22.802 1.00 66.44 466 ASN A N 1
ATOM 3848 C CA . ASN A 1 466 ? -16.539 -10.340 23.240 1.00 66.44 466 ASN A CA 1
ATOM 3849 C C . ASN A 1 466 ? -15.056 -10.024 23.475 1.00 66.44 466 ASN A C 1
ATOM 3851 O O . ASN A 1 466 ? -14.337 -10.813 24.091 1.00 66.44 466 ASN A O 1
ATOM 3855 N N . ASP A 1 467 ? -14.615 -8.823 23.085 1.00 63.84 467 ASP A N 1
ATOM 3856 C CA . ASP A 1 467 ? -13.256 -8.315 23.352 1.00 63.84 467 ASP A CA 1
ATOM 3857 C C . ASP A 1 467 ? -13.125 -7.826 24.809 1.00 63.84 467 ASP A C 1
ATOM 3859 O O . ASP A 1 467 ? -12.876 -6.660 25.125 1.00 63.84 467 ASP A O 1
ATOM 3863 N N . VAL A 1 468 ? -13.418 -8.747 25.726 1.00 59.84 468 VAL A N 1
ATOM 3864 C CA . VAL A 1 468 ? -13.453 -8.545 27.175 1.00 59.84 468 VAL A CA 1
ATOM 3865 C C . VAL A 1 468 ? -12.590 -9.596 27.883 1.00 59.84 468 VAL A C 1
ATOM 3867 O O . VAL A 1 468 ? -12.271 -9.416 29.051 1.00 59.84 468 VAL A O 1
ATOM 3870 N N . GLY A 1 469 ? -12.084 -10.632 27.200 1.00 53.31 469 GLY A N 1
ATOM 3871 C CA . GLY A 1 469 ? -11.236 -11.672 27.812 1.00 53.31 469 GLY A CA 1
ATOM 3872 C C . GLY A 1 469 ? -9.962 -11.151 28.505 1.00 53.31 469 GLY A C 1
ATOM 3873 O O . GLY A 1 469 ? -9.540 -11.705 29.514 1.00 53.31 469 GLY A O 1
ATOM 3874 N N . SER A 1 470 ? -9.388 -10.042 28.024 1.00 52.47 470 SER A N 1
ATOM 3875 C CA . SER A 1 470 ? -8.253 -9.328 28.644 1.00 52.47 470 SER A CA 1
ATOM 3876 C C . SER A 1 470 ? -8.669 -8.183 29.585 1.00 52.47 470 SER A C 1
ATOM 3878 O O . SER A 1 470 ? -7.827 -7.577 30.245 1.00 52.47 470 SER A O 1
ATOM 3880 N N . SER A 1 471 ? -9.965 -7.856 29.629 1.00 62.50 471 SER A N 1
ATOM 3881 C CA . SER A 1 471 ? -10.530 -6.670 30.289 1.00 62.50 471 SER A CA 1
ATOM 3882 C C . SER A 1 471 ? -11.643 -6.981 31.296 1.00 62.50 471 SER A C 1
ATOM 3884 O O . SER A 1 471 ? -12.148 -6.055 31.934 1.00 62.50 471 SER A O 1
ATOM 3886 N N . TYR A 1 472 ? -12.014 -8.251 31.483 1.00 81.50 472 TYR A N 1
ATOM 3887 C CA . TYR A 1 472 ? -13.084 -8.664 32.389 1.00 81.50 472 TYR A CA 1
ATOM 3888 C C . TYR A 1 472 ? -12.776 -8.256 33.827 1.00 81.50 472 TYR A C 1
ATOM 3890 O O . TYR A 1 472 ? -13.652 -7.728 34.498 1.00 81.50 472 TYR A O 1
ATOM 3898 N N . ASP A 1 473 ? -11.527 -8.385 34.278 1.00 82.56 473 ASP A N 1
ATOM 3899 C CA . ASP A 1 473 ? -11.123 -7.949 35.620 1.00 82.56 473 ASP A CA 1
ATOM 3900 C C . ASP A 1 473 ? -11.277 -6.429 35.809 1.00 82.56 473 ASP A C 1
ATOM 3902 O O . ASP A 1 473 ? -11.676 -5.974 36.880 1.00 82.56 473 ASP A O 1
ATOM 3906 N N . ASN A 1 474 ? -11.061 -5.630 34.755 1.00 83.50 474 ASN A N 1
ATOM 3907 C CA . ASN A 1 474 ? -11.300 -4.182 34.783 1.00 83.50 474 ASN A CA 1
ATOM 3908 C C . ASN A 1 474 ? -12.800 -3.842 34.809 1.00 83.50 474 ASN A C 1
ATOM 3910 O O . ASN A 1 474 ? -13.201 -2.891 35.481 1.00 83.50 474 ASN A O 1
ATOM 3914 N N . LEU A 1 475 ? -13.630 -4.595 34.076 1.00 86.62 475 LEU A N 1
ATOM 3915 C CA . LEU A 1 475 ? -15.089 -4.443 34.096 1.00 86.62 475 LEU A CA 1
ATOM 3916 C C . LEU A 1 475 ? -15.667 -4.884 35.445 1.00 86.62 475 LEU A C 1
ATOM 3918 O O . LEU A 1 475 ? -16.502 -4.187 36.013 1.00 86.62 475 LEU A O 1
ATOM 3922 N N . LYS A 1 476 ? -15.178 -6.004 35.981 1.00 88.06 476 LYS A N 1
ATOM 3923 C CA . LYS A 1 476 ? -15.557 -6.533 37.285 1.00 88.06 476 LYS A CA 1
ATOM 3924 C C . LYS A 1 476 ? -15.151 -5.580 38.404 1.00 88.06 476 LYS A C 1
ATOM 3926 O O . LYS A 1 476 ? -15.995 -5.278 39.231 1.00 88.06 476 LYS A O 1
ATOM 3931 N N . LYS A 1 477 ? -13.927 -5.038 38.401 1.00 87.75 477 LYS A N 1
ATOM 3932 C CA . LYS A 1 477 ? -13.508 -4.022 39.383 1.00 87.75 477 LYS A CA 1
ATOM 3933 C C . LYS A 1 477 ? -14.426 -2.798 39.351 1.00 87.75 477 LYS A C 1
ATOM 3935 O O . LYS A 1 477 ? -14.860 -2.345 40.400 1.00 87.75 477 LYS A O 1
ATOM 3940 N N . TYR A 1 478 ? -14.762 -2.303 38.157 1.00 87.38 478 TYR A N 1
ATOM 3941 C CA . TYR A 1 478 ? -15.709 -1.196 37.993 1.00 87.38 478 TYR A CA 1
ATOM 3942 C C . TYR A 1 478 ? -17.100 -1.547 38.555 1.00 87.38 478 TYR A C 1
ATOM 3944 O O . TYR A 1 478 ? -17.683 -0.767 39.300 1.00 87.38 478 TYR A O 1
ATOM 3952 N N . TYR A 1 479 ? -17.612 -2.744 38.265 1.00 89.31 479 TYR A N 1
ATOM 3953 C CA . TYR A 1 479 ? -18.867 -3.248 38.828 1.00 89.31 479 TYR A CA 1
ATOM 3954 C C . TYR A 1 479 ? -18.820 -3.381 40.368 1.00 89.31 479 TYR A C 1
ATOM 3956 O O . TYR A 1 479 ? -19.713 -2.865 41.036 1.00 89.31 479 TYR A O 1
ATOM 3964 N N . ASP A 1 480 ? -17.765 -3.983 40.930 1.00 88.25 480 ASP A N 1
ATOM 3965 C CA . ASP A 1 480 ? -17.560 -4.184 42.375 1.00 88.25 480 ASP A CA 1
ATOM 3966 C C . ASP A 1 480 ? -17.431 -2.833 43.130 1.00 88.25 480 ASP A C 1
ATOM 3968 O O . ASP A 1 480 ? -17.883 -2.692 44.270 1.00 88.25 480 ASP A O 1
ATOM 3972 N N . GLU A 1 481 ? -16.866 -1.805 42.484 1.00 85.56 481 GLU A N 1
ATOM 3973 C CA . GLU A 1 481 ? -16.821 -0.426 42.994 1.00 85.56 481 GLU A CA 1
ATOM 3974 C C . GLU A 1 481 ? -18.212 0.232 43.005 1.00 85.56 481 GLU A C 1
ATOM 3976 O O . GLU A 1 481 ? -18.620 0.808 44.017 1.00 85.56 481 GLU A O 1
ATOM 3981 N N . LYS A 1 482 ? -18.965 0.149 41.898 1.00 85.25 482 LYS A N 1
ATOM 3982 C CA . LYS A 1 482 ? -20.270 0.821 41.775 1.00 85.25 482 LYS A CA 1
ATOM 3983 C C . LYS A 1 482 ? -21.399 0.103 42.540 1.00 85.25 482 LYS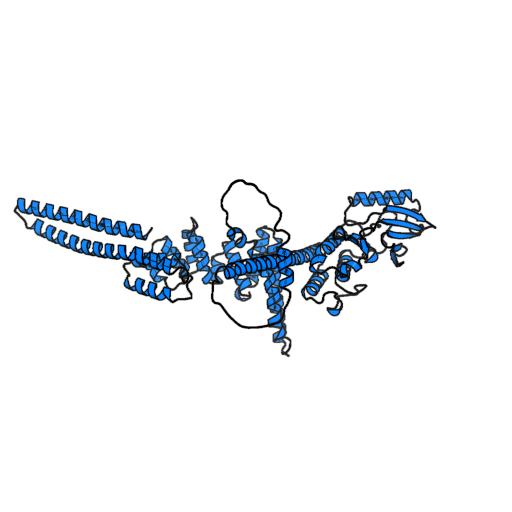 A C 1
ATOM 3985 O O . LYS A 1 482 ? -22.299 0.781 43.036 1.00 85.25 482 LYS A O 1
ATOM 3990 N N . ILE A 1 483 ? -21.361 -1.228 42.696 1.00 86.56 483 ILE A N 1
ATOM 3991 C CA . ILE A 1 483 ? -22.423 -2.000 43.378 1.00 86.56 483 ILE A CA 1
ATOM 3992 C C . ILE A 1 483 ? -22.562 -1.638 44.861 1.00 86.56 483 ILE A C 1
ATOM 3994 O O . ILE A 1 483 ? -23.680 -1.527 45.361 1.00 86.56 483 ILE A O 1
ATOM 3998 N N . SER A 1 484 ? -21.446 -1.365 45.543 1.00 81.31 484 SER A N 1
ATOM 3999 C CA . SER A 1 484 ? -21.453 -0.938 46.949 1.00 81.31 484 SER A CA 1
ATOM 4000 C C . SER A 1 484 ? -22.214 0.384 47.117 1.00 81.31 484 SER A C 1
ATOM 4002 O O . SER A 1 484 ? -23.077 0.512 47.982 1.00 81.31 484 SER A O 1
ATOM 4004 N N . ALA A 1 485 ? -21.964 1.344 46.222 1.00 82.62 485 ALA A N 1
ATOM 4005 C CA . ALA A 1 485 ? -22.671 2.621 46.202 1.00 82.62 485 ALA A CA 1
ATOM 4006 C C . ALA A 1 485 ? -24.146 2.470 45.760 1.00 82.62 485 ALA A C 1
ATOM 4008 O O . ALA A 1 485 ? -25.009 3.239 46.187 1.00 82.62 485 ALA A O 1
ATOM 4009 N N . TYR A 1 486 ? -24.466 1.469 44.932 1.00 86.69 486 TYR A N 1
ATOM 4010 C CA . TYR A 1 486 ? -25.842 1.194 44.505 1.00 86.69 486 TYR A CA 1
ATOM 4011 C C . TYR A 1 486 ? -26.698 0.660 45.657 1.00 86.69 486 TYR A C 1
ATOM 4013 O O . TYR A 1 486 ? -27.839 1.092 45.825 1.00 86.69 486 TYR A O 1
ATOM 4021 N N . ASP A 1 487 ? -26.142 -0.222 46.488 1.00 85.75 487 ASP A N 1
ATOM 4022 C CA . ASP A 1 487 ? -26.837 -0.734 47.670 1.00 85.75 487 ASP A CA 1
ATOM 4023 C C . ASP A 1 487 ? -27.071 0.390 48.709 1.00 85.75 487 ASP A C 1
ATOM 4025 O O . ASP A 1 487 ? -28.140 0.454 49.325 1.00 85.75 487 ASP A O 1
ATOM 4029 N N . GLU A 1 488 ? -26.155 1.365 48.819 1.00 85.19 488 GLU A N 1
ATOM 4030 C CA . GLU A 1 488 ? -26.383 2.610 49.575 1.00 85.19 488 GLU A CA 1
ATOM 4031 C C . GLU A 1 488 ? -27.532 3.459 48.994 1.00 85.19 488 GLU A C 1
ATOM 4033 O O . GLU A 1 488 ? -28.384 3.933 49.753 1.00 85.19 488 GLU A O 1
ATOM 4038 N N . LYS A 1 489 ? -27.619 3.613 47.662 1.00 86.81 489 LYS A N 1
ATOM 4039 C CA . LYS A 1 489 ? -28.748 4.292 46.994 1.00 86.81 489 LYS A CA 1
ATOM 4040 C C . LYS A 1 489 ? -30.073 3.570 47.223 1.00 86.81 489 LYS A C 1
ATOM 4042 O O . LYS A 1 489 ? -31.068 4.237 47.496 1.00 86.81 489 LYS A O 1
ATOM 4047 N N . GLN A 1 490 ? -30.117 2.241 47.128 1.00 87.25 490 GLN A N 1
ATOM 4048 C CA . GLN A 1 490 ? -31.344 1.469 47.368 1.00 87.25 490 GLN A CA 1
ATOM 4049 C C . GLN A 1 490 ? -31.841 1.629 48.807 1.00 87.25 490 GLN A C 1
ATOM 4051 O O . GLN A 1 490 ? -33.041 1.817 49.043 1.00 87.25 490 GLN A O 1
ATOM 4056 N N . LYS A 1 491 ? -30.915 1.667 49.771 1.00 88.12 491 LYS A N 1
ATOM 4057 C CA . LYS A 1 491 ? -31.241 2.025 51.150 1.00 88.12 491 LYS A CA 1
ATOM 4058 C C . LYS A 1 491 ? -31.784 3.454 51.249 1.00 88.12 491 LYS A C 1
ATOM 4060 O O . LYS A 1 491 ? -32.879 3.630 51.770 1.00 88.12 491 LYS A O 1
ATOM 4065 N N . ALA A 1 492 ? -31.105 4.448 50.674 1.00 87.81 492 ALA A N 1
ATOM 4066 C CA . ALA A 1 492 ? -31.564 5.841 50.692 1.00 87.81 492 ALA A CA 1
ATOM 4067 C C . ALA A 1 492 ? -32.939 6.037 50.015 1.00 87.81 492 ALA A C 1
ATOM 4069 O O . ALA A 1 492 ? -33.757 6.814 50.500 1.00 87.81 492 ALA A O 1
ATOM 4070 N N . GLN A 1 493 ? -33.242 5.302 48.939 1.00 88.75 493 GLN A N 1
ATOM 4071 C CA . GLN A 1 493 ? -34.567 5.293 48.301 1.00 88.75 493 GLN A CA 1
ATOM 4072 C C . GLN A 1 493 ? -35.651 4.663 49.188 1.00 88.75 493 GLN A C 1
ATOM 4074 O O . GLN A 1 493 ? -36.805 5.095 49.148 1.00 88.75 493 GLN A O 1
ATOM 4079 N N . THR A 1 494 ? -35.298 3.653 49.982 1.00 90.12 494 THR A N 1
ATOM 4080 C CA . THR A 1 494 ? -36.207 3.016 50.946 1.00 90.12 494 THR A CA 1
ATOM 4081 C C . THR A 1 494 ? -36.463 3.943 52.134 1.00 90.12 494 THR A C 1
ATOM 4083 O O . THR A 1 494 ? -37.621 4.243 52.428 1.00 90.12 494 THR A O 1
ATOM 4086 N N . ASP A 1 495 ? -35.397 4.498 52.719 1.00 89.62 495 ASP A N 1
ATOM 4087 C CA . ASP A 1 495 ? -35.450 5.516 53.773 1.00 89.62 495 ASP A CA 1
ATOM 4088 C C . ASP A 1 495 ? -36.327 6.704 53.326 1.00 89.62 495 ASP A C 1
ATOM 4090 O O . ASP A 1 495 ? -37.225 7.128 54.051 1.00 89.62 495 ASP A O 1
ATOM 4094 N N . LEU A 1 496 ? -36.151 7.197 52.094 1.00 91.25 496 LEU A N 1
ATOM 4095 C CA . LEU A 1 496 ? -36.934 8.302 51.532 1.00 91.25 496 LEU A CA 1
ATOM 4096 C C . LEU A 1 496 ? -38.425 7.964 51.361 1.00 91.25 496 LEU A C 1
ATOM 4098 O O . LEU A 1 496 ? -39.277 8.819 51.617 1.00 91.25 496 LEU A O 1
ATOM 4102 N N . LYS A 1 497 ? -38.780 6.734 50.964 1.00 91.38 497 LYS A N 1
ATOM 4103 C CA . LYS A 1 497 ? -40.188 6.292 50.927 1.00 91.38 497 LYS A CA 1
ATOM 4104 C C . LYS A 1 497 ? -40.796 6.295 52.330 1.00 91.38 497 LYS A C 1
ATOM 4106 O O . LYS A 1 497 ? -41.874 6.856 52.517 1.00 91.38 497 LYS A O 1
ATOM 4111 N N . GLU A 1 498 ? -40.094 5.744 53.320 1.00 91.88 498 GLU A N 1
ATOM 4112 C CA . GLU A 1 498 ? -40.552 5.763 54.713 1.00 91.88 498 GLU A CA 1
ATOM 4113 C C . GLU A 1 498 ? -40.675 7.180 55.285 1.00 91.88 498 GLU A C 1
ATOM 4115 O O . GLU A 1 498 ? -41.635 7.474 55.997 1.00 91.88 498 GLU A O 1
ATOM 4120 N N . ILE A 1 499 ? -39.717 8.064 54.994 1.00 91.06 499 ILE A N 1
ATOM 4121 C CA . ILE A 1 499 ? -39.726 9.452 55.466 1.00 91.06 499 ILE A CA 1
ATOM 4122 C C . ILE A 1 499 ? -40.927 10.205 54.887 1.00 91.06 499 ILE A C 1
ATOM 4124 O O . ILE A 1 499 ? -41.629 10.870 55.646 1.00 91.06 499 ILE A O 1
ATOM 4128 N N . ASN A 1 500 ? -41.229 10.062 53.590 1.00 90.06 500 ASN A N 1
ATOM 4129 C CA . ASN A 1 500 ? -42.417 10.693 53.002 1.00 90.06 500 ASN A CA 1
ATOM 4130 C C . ASN A 1 500 ? -43.722 10.172 53.645 1.00 90.06 500 ASN A C 1
ATOM 4132 O O . ASN A 1 500 ? -44.582 10.980 53.986 1.00 90.06 500 ASN A O 1
ATOM 4136 N N . ILE A 1 501 ? -43.842 8.863 53.918 1.00 91.94 501 ILE A N 1
ATOM 4137 C CA . ILE A 1 501 ? -44.997 8.298 54.650 1.00 91.94 501 ILE A CA 1
ATOM 4138 C C . ILE A 1 501 ? -45.114 8.919 56.054 1.00 91.94 501 ILE A C 1
ATOM 4140 O O . ILE A 1 501 ? -46.190 9.373 56.445 1.00 91.94 501 ILE A O 1
ATOM 4144 N N . LYS A 1 502 ? -44.004 9.004 56.800 1.00 91.81 502 LYS A N 1
ATOM 4145 C CA . LYS A 1 502 ? -43.965 9.611 58.144 1.00 91.81 502 LYS A CA 1
ATOM 4146 C C . LYS A 1 502 ? -44.327 11.103 58.105 1.00 91.81 502 LYS A C 1
ATOM 4148 O O . LYS A 1 502 ? -45.044 11.570 58.988 1.00 91.81 502 LYS A O 1
ATOM 4153 N N . ILE A 1 503 ? -43.890 11.846 57.083 1.00 90.12 503 ILE A N 1
ATOM 4154 C CA . ILE A 1 503 ? -44.270 13.252 56.865 1.00 90.12 503 ILE A CA 1
ATOM 4155 C C . ILE A 1 503 ? -45.781 13.371 56.620 1.00 90.12 503 ILE A C 1
ATOM 4157 O O . ILE A 1 503 ? -46.430 14.194 57.263 1.00 90.12 503 ILE A O 1
ATOM 4161 N N . ASP A 1 504 ? -46.367 12.532 55.763 1.00 89.44 504 ASP A N 1
ATOM 4162 C CA . ASP A 1 504 ? -47.810 12.541 55.488 1.00 89.44 504 ASP A CA 1
ATOM 4163 C C . ASP A 1 504 ? -48.654 12.188 56.723 1.00 89.44 504 ASP A C 1
ATOM 4165 O O . ASP A 1 504 ? -49.703 12.793 56.961 1.00 89.44 504 ASP A O 1
ATOM 4169 N N . GLU A 1 505 ? -48.201 11.241 57.548 1.00 90.81 505 GLU A N 1
ATOM 4170 C CA . GLU A 1 505 ? -48.839 10.915 58.827 1.00 90.81 505 GLU A CA 1
ATOM 4171 C C . GLU A 1 505 ? -48.790 12.078 59.824 1.00 90.81 505 GLU A C 1
ATOM 4173 O O . GLU A 1 505 ? -49.801 12.382 60.464 1.00 90.81 505 GLU A O 1
ATOM 4178 N N . GLN A 1 506 ? -47.642 12.751 59.959 1.00 88.44 506 GLN A N 1
ATOM 4179 C CA . GLN A 1 506 ? -47.513 13.909 60.849 1.00 88.44 506 GLN A CA 1
ATOM 4180 C C . GLN A 1 506 ? -48.308 15.114 60.328 1.00 88.44 506 GLN A C 1
ATOM 4182 O O . GLN A 1 506 ? -48.979 15.785 61.108 1.00 88.44 506 GLN A O 1
ATOM 4187 N N . ASN A 1 507 ? -48.341 15.339 59.011 1.00 86.94 507 ASN A N 1
ATOM 4188 C CA . ASN A 1 507 ? -49.171 16.369 58.379 1.00 86.94 507 ASN A CA 1
ATOM 4189 C C . ASN A 1 507 ? -50.678 16.115 58.540 1.00 86.94 507 ASN A C 1
ATOM 4191 O O . ASN A 1 507 ? -51.451 17.072 58.605 1.00 86.94 507 ASN A O 1
ATOM 4195 N N . LYS A 1 508 ? -51.117 14.850 58.622 1.00 89.12 508 LYS A N 1
ATOM 4196 C CA . LYS A 1 508 ? -52.495 14.508 59.015 1.00 89.12 508 LYS A CA 1
ATOM 4197 C C . LYS A 1 508 ? -52.737 14.869 60.483 1.00 89.12 508 LYS A C 1
ATOM 4199 O O . LYS A 1 508 ? -53.615 15.682 60.750 1.00 89.12 508 LYS A O 1
ATOM 4204 N N . LYS A 1 509 ? -51.903 14.374 61.409 1.00 85.88 509 LYS A N 1
ATOM 4205 C CA . LYS A 1 509 ? -52.008 14.668 62.856 1.00 85.88 509 LYS A CA 1
ATOM 4206 C C . LYS A 1 509 ? -52.026 16.173 63.153 1.00 85.88 509 LYS A C 1
ATOM 4208 O O . LYS A 1 509 ? -52.835 16.630 63.954 1.00 85.88 509 LYS A O 1
ATOM 4213 N N . LEU A 1 510 ? -51.195 16.959 62.464 1.00 86.56 510 LEU A N 1
ATOM 4214 C CA . LEU A 1 510 ? -51.097 18.414 62.629 1.00 86.56 510 LEU A CA 1
ATOM 4215 C C . LEU A 1 510 ? -52.417 19.161 62.344 1.00 86.56 510 LEU A C 1
ATOM 4217 O O . LEU A 1 510 ? -52.620 20.249 62.885 1.00 86.56 510 LEU A O 1
ATOM 4221 N N . LYS A 1 511 ? -53.318 18.600 61.522 1.00 84.44 511 LYS A N 1
ATOM 4222 C CA . LYS A 1 511 ? -54.636 19.194 61.224 1.00 84.44 511 LYS A CA 1
ATOM 4223 C C . LYS A 1 511 ? -55.646 19.006 62.357 1.00 84.44 511 LYS A C 1
ATOM 4225 O O . LYS A 1 511 ? -56.511 19.861 62.530 1.00 84.44 511 LYS A O 1
ATOM 4230 N N . ASP A 1 512 ? -55.511 17.933 63.132 1.00 82.50 512 ASP A N 1
ATOM 4231 C CA . ASP A 1 512 ? -56.465 17.551 64.181 1.00 82.50 512 ASP A CA 1
ATOM 4232 C C . ASP A 1 512 ? -56.082 18.103 65.572 1.00 82.50 512 ASP A C 1
ATOM 4234 O O . ASP A 1 512 ? -56.904 18.139 66.492 1.00 82.50 512 ASP A O 1
ATOM 4238 N N . ILE A 1 513 ? -54.840 18.576 65.737 1.00 84.81 513 ILE A N 1
ATOM 4239 C CA . ILE A 1 513 ? -54.327 19.139 66.993 1.00 84.81 513 ILE A CA 1
ATOM 4240 C C . ILE A 1 513 ? -54.820 20.585 67.199 1.00 84.81 513 ILE A C 1
ATOM 4242 O O . ILE A 1 513 ? -54.491 21.501 66.443 1.00 84.81 513 ILE A O 1
ATOM 4246 N N . LYS A 1 514 ? -55.567 20.793 68.293 1.00 78.62 514 LYS A N 1
ATOM 4247 C CA . LYS A 1 514 ? -56.060 22.107 68.764 1.00 78.62 514 LYS A CA 1
ATOM 4248 C C . LYS A 1 514 ? -55.172 22.783 69.822 1.00 78.62 514 LYS A C 1
ATOM 4250 O O . LYS A 1 514 ? -55.443 23.914 70.201 1.00 78.62 514 LYS A O 1
ATOM 4255 N N . ASP A 1 515 ? -54.170 22.069 70.319 1.00 85.12 515 ASP A N 1
ATOM 4256 C CA . ASP A 1 515 ? -53.242 22.469 71.382 1.00 85.12 515 ASP A CA 1
ATOM 4257 C C . ASP A 1 515 ? -51.960 23.017 70.732 1.00 85.12 515 ASP A C 1
ATOM 4259 O O . ASP A 1 515 ? -51.285 22.285 70.005 1.00 85.12 515 ASP A O 1
ATOM 4263 N N . ASP A 1 516 ? -51.659 24.306 70.918 1.00 80.44 516 ASP A N 1
ATOM 4264 C CA . ASP A 1 516 ? -50.578 24.976 70.182 1.00 80.44 516 ASP A CA 1
ATOM 4265 C C . ASP A 1 516 ? -49.170 24.475 70.557 1.00 80.44 516 ASP A C 1
ATOM 4267 O O . ASP A 1 516 ? -48.293 24.459 69.687 1.00 80.44 516 ASP A O 1
ATOM 4271 N N . ASP A 1 517 ? -48.952 23.978 71.779 1.00 81.69 517 ASP A N 1
ATOM 4272 C CA . ASP A 1 517 ? -47.659 23.408 72.181 1.00 81.69 517 ASP A CA 1
ATOM 4273 C C . ASP A 1 517 ? -47.419 22.078 71.455 1.00 81.69 517 ASP A C 1
ATOM 4275 O O . ASP A 1 517 ? -46.402 21.906 70.774 1.00 81.69 517 ASP A O 1
ATOM 4279 N N . LYS A 1 518 ? -48.416 21.181 71.464 1.00 80.56 518 LYS A N 1
ATOM 4280 C CA . LYS A 1 518 ? -48.370 19.920 70.692 1.00 80.56 518 LYS A CA 1
ATOM 4281 C C . LYS A 1 518 ? -48.260 20.158 69.185 1.00 80.56 518 LYS A C 1
ATOM 4283 O O . LYS A 1 518 ? -47.649 19.373 68.453 1.00 80.56 518 LYS A O 1
ATOM 4288 N N . LYS A 1 519 ? -48.848 21.249 68.694 1.00 82.31 519 LYS A N 1
ATOM 4289 C CA . LYS A 1 519 ? -48.779 21.663 67.288 1.00 82.31 519 LYS A CA 1
ATOM 4290 C C . LYS A 1 519 ? -47.380 22.142 66.908 1.00 82.31 519 LYS A C 1
ATOM 4292 O O . LYS A 1 519 ? -46.945 21.890 65.787 1.00 82.31 519 LYS A O 1
ATOM 4297 N N . ASN A 1 520 ? -46.664 22.803 67.816 1.00 84.00 520 ASN A N 1
ATOM 4298 C CA . ASN A 1 520 ? -45.274 23.202 67.601 1.00 84.00 520 ASN A CA 1
ATOM 4299 C C . ASN A 1 520 ? -44.322 21.998 67.671 1.00 84.00 520 ASN A C 1
ATOM 4301 O O . ASN A 1 520 ? -43.517 21.832 66.756 1.00 84.00 520 ASN A O 1
ATOM 4305 N N . GLU A 1 521 ? -44.499 21.094 68.638 1.00 84.50 521 GLU A N 1
ATOM 4306 C CA . GLU A 1 521 ? -43.753 19.826 68.712 1.00 84.50 521 GLU A CA 1
ATOM 4307 C C . GLU A 1 521 ? -43.904 18.998 67.418 1.00 84.50 521 GLU A C 1
ATOM 4309 O O . GLU A 1 521 ? -42.921 18.537 66.834 1.00 84.50 521 GLU A O 1
ATOM 4314 N N . THR A 1 522 ? -45.131 18.901 66.890 1.00 82.94 522 THR A N 1
ATOM 4315 C CA . THR A 1 522 ? -45.413 18.203 65.622 1.00 82.94 522 THR A CA 1
ATOM 4316 C C . THR A 1 522 ? -44.736 18.882 64.419 1.00 82.94 522 THR A C 1
ATOM 4318 O O . THR A 1 522 ? -44.205 18.193 63.547 1.00 82.94 522 THR A O 1
ATOM 4321 N N . LYS A 1 523 ? -44.688 20.225 64.362 1.00 88.00 523 LYS A N 1
ATOM 4322 C CA . LYS A 1 523 ? -43.956 20.956 63.305 1.00 88.00 523 LYS A CA 1
ATOM 4323 C C . LYS A 1 523 ? -42.451 20.708 63.366 1.00 88.00 523 LYS A C 1
ATOM 4325 O O . LYS A 1 523 ? -41.826 20.572 62.319 1.00 88.00 523 LYS A O 1
ATOM 4330 N N . ASP A 1 524 ? -41.857 20.663 64.555 1.00 89.38 524 ASP A N 1
ATOM 4331 C CA . ASP A 1 524 ? -40.416 20.437 64.689 1.00 89.38 524 ASP A CA 1
ATOM 4332 C C . ASP A 1 524 ? -40.032 18.983 64.368 1.00 89.38 524 ASP A C 1
ATOM 4334 O O . ASP A 1 524 ? -38.987 18.744 63.756 1.00 89.38 524 ASP A O 1
ATOM 4338 N N . ALA A 1 525 ? -40.921 18.019 64.639 1.00 87.25 525 ALA A N 1
ATOM 4339 C CA . ALA A 1 525 ? -40.796 16.656 64.123 1.00 87.25 525 ALA A CA 1
ATOM 4340 C C . ALA A 1 525 ? -40.845 16.604 62.580 1.00 87.25 525 ALA A C 1
ATOM 4342 O O . ALA A 1 525 ? -40.024 15.915 61.972 1.00 87.25 525 ALA A O 1
ATOM 4343 N N . ILE A 1 526 ? -41.741 17.368 61.937 1.00 89.06 526 ILE A N 1
ATOM 4344 C CA . ILE A 1 526 ? -41.798 17.488 60.467 1.00 89.06 526 ILE A CA 1
ATOM 4345 C C . ILE A 1 526 ? -40.503 18.107 59.919 1.00 89.06 526 ILE A C 1
ATOM 4347 O O . ILE A 1 526 ? -39.884 17.502 59.050 1.00 89.06 526 ILE A O 1
ATOM 4351 N N . LYS A 1 527 ? -40.014 19.225 60.478 1.00 92.00 527 LYS A N 1
ATOM 4352 C CA . LYS A 1 527 ? -38.729 19.837 60.067 1.00 92.00 527 LYS A CA 1
ATOM 4353 C C . LYS A 1 527 ? -37.546 18.873 60.177 1.00 92.00 527 LYS A C 1
ATOM 4355 O O . LYS A 1 527 ? -36.600 18.962 59.396 1.00 92.00 527 LYS A O 1
ATOM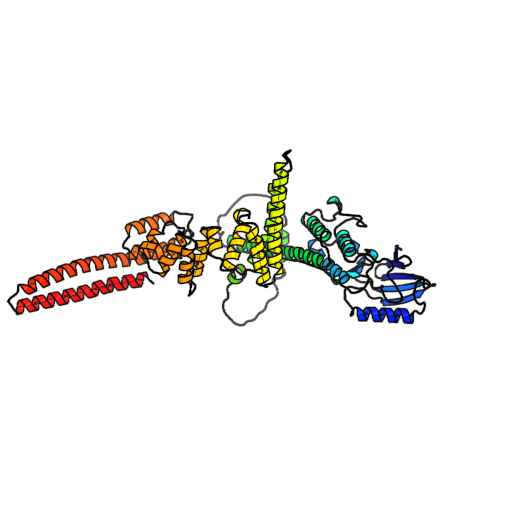 4360 N N . LYS A 1 528 ? -37.551 17.978 61.172 1.00 91.94 528 LYS A N 1
ATOM 4361 C CA . LYS A 1 528 ? -36.516 16.945 61.301 1.00 91.94 528 LYS A CA 1
ATOM 4362 C C . LYS A 1 528 ? -36.613 15.932 60.157 1.00 91.94 528 LYS A C 1
ATOM 4364 O O . LYS A 1 528 ? -35.608 15.685 59.501 1.00 91.94 528 LYS A O 1
ATOM 4369 N N . LEU A 1 529 ? -37.815 15.431 59.868 1.00 90.88 529 LEU A N 1
ATOM 4370 C CA . LEU A 1 529 ? -38.054 14.531 58.736 1.00 90.88 529 LEU A CA 1
ATOM 4371 C C . LEU A 1 529 ? -37.731 15.189 57.381 1.00 90.88 529 LEU A C 1
ATOM 4373 O O . LEU A 1 529 ? -37.220 14.517 56.493 1.00 90.88 529 LEU A O 1
ATOM 4377 N N . GLU A 1 530 ? -37.959 16.494 57.218 1.00 90.75 530 GLU A N 1
ATOM 4378 C CA . GLU A 1 530 ? -37.558 17.250 56.020 1.00 90.75 530 GLU A CA 1
ATOM 4379 C C . GLU A 1 530 ? -36.030 17.318 55.854 1.00 90.75 530 GLU A C 1
ATOM 4381 O O . GLU A 1 530 ? -35.530 17.161 54.740 1.00 90.75 530 GLU A O 1
ATOM 4386 N N . LYS A 1 531 ? -35.267 17.475 56.946 1.00 92.31 531 LYS A N 1
ATOM 4387 C CA . LYS A 1 531 ? -33.795 17.379 56.907 1.00 92.31 531 LYS A CA 1
ATOM 4388 C C . LYS A 1 531 ? -33.319 15.965 56.579 1.00 92.31 531 LYS A C 1
ATOM 4390 O O . LYS A 1 531 ? -32.413 15.803 55.765 1.00 92.31 531 LYS A O 1
ATOM 4395 N N . ASP A 1 532 ? -33.940 14.951 57.180 1.00 90.06 532 ASP A N 1
ATOM 4396 C CA . ASP A 1 532 ? -33.616 13.546 56.909 1.00 90.06 532 ASP A CA 1
ATOM 4397 C C . ASP A 1 532 ? -33.934 13.188 55.439 1.00 90.06 532 ASP A C 1
ATOM 4399 O O . ASP A 1 532 ? -33.156 12.491 54.786 1.00 90.06 532 ASP A O 1
ATOM 4403 N N . LYS A 1 533 ? -35.020 13.746 54.878 1.00 91.25 533 LYS A N 1
ATOM 4404 C CA . LYS A 1 533 ? -35.365 13.666 53.450 1.00 91.25 533 LYS A CA 1
ATOM 4405 C C . LYS A 1 533 ? -34.289 14.299 52.569 1.00 91.25 533 LYS A C 1
ATOM 4407 O O . LYS A 1 533 ? -33.792 13.617 51.679 1.00 91.25 533 LYS A O 1
ATOM 4412 N N . GLN A 1 534 ? -33.883 15.541 52.840 1.00 92.00 534 GLN A N 1
ATOM 4413 C CA . GLN A 1 534 ? -32.818 16.218 52.083 1.00 92.00 534 GLN A CA 1
ATOM 4414 C C . GLN A 1 534 ? -31.498 15.431 52.113 1.00 92.00 534 GLN A C 1
ATOM 4416 O O . GLN A 1 534 ? -30.816 15.314 51.097 1.00 92.00 534 GLN A O 1
ATOM 4421 N N . ALA A 1 535 ? -31.151 14.831 53.257 1.00 89.38 535 ALA A N 1
ATOM 4422 C CA . ALA A 1 535 ? -29.968 13.980 53.378 1.00 89.38 535 ALA A CA 1
ATOM 4423 C C . ALA A 1 535 ? -30.082 12.669 52.571 1.00 89.38 535 ALA A C 1
ATOM 4425 O O . ALA A 1 535 ? -29.075 12.173 52.066 1.00 89.38 535 ALA A O 1
ATOM 4426 N N . ALA A 1 536 ? -31.283 12.099 52.432 1.00 89.06 536 ALA A N 1
ATOM 4427 C CA . ALA A 1 536 ? -31.526 10.943 51.568 1.00 89.06 536 ALA A CA 1
ATOM 4428 C C . ALA A 1 536 ? -31.506 11.320 50.073 1.00 89.06 536 ALA A C 1
ATOM 4430 O O . ALA A 1 536 ? -30.905 10.603 49.276 1.00 89.06 536 ALA A O 1
ATOM 4431 N N . GLU A 1 537 ? -32.093 12.462 49.701 1.00 90.88 537 GLU A N 1
ATOM 4432 C CA . GLU A 1 537 ? -32.067 13.013 48.336 1.00 90.88 537 GLU A CA 1
ATOM 4433 C C . GLU A 1 537 ? -30.626 13.288 47.881 1.00 90.88 537 GLU A C 1
ATOM 4435 O O . GLU A 1 537 ? -30.214 12.785 46.836 1.00 90.88 537 GLU A O 1
ATOM 4440 N N . SER A 1 538 ? -29.824 13.958 48.716 1.00 89.50 538 SER A N 1
ATOM 4441 C CA . SER A 1 538 ? -28.402 14.222 48.453 1.00 89.50 538 SER A CA 1
ATOM 4442 C C . SER A 1 538 ? -27.583 12.941 48.254 1.00 89.50 538 SER A C 1
ATOM 4444 O O . SER A 1 538 ? -26.768 12.890 47.341 1.00 89.50 538 SER A O 1
ATOM 4446 N N . LYS A 1 539 ? -27.828 11.864 49.017 1.00 88.00 539 LYS A N 1
ATOM 4447 C CA . LYS A 1 539 ? -27.148 10.568 48.796 1.00 88.00 539 LYS A CA 1
ATOM 4448 C C . LYS A 1 539 ? -27.512 9.919 47.458 1.00 88.00 539 LYS A C 1
ATOM 4450 O O . LYS A 1 539 ? -26.668 9.278 46.834 1.00 88.00 539 LYS A O 1
ATOM 4455 N N . ILE A 1 540 ? -28.765 10.056 47.023 1.00 87.94 540 ILE A N 1
ATOM 4456 C CA . ILE A 1 540 ? -29.225 9.539 45.726 1.00 87.94 540 ILE A CA 1
ATOM 4457 C C . ILE A 1 540 ? -28.604 10.355 44.582 1.00 87.94 540 ILE A C 1
ATOM 4459 O O . ILE A 1 540 ? -28.204 9.778 43.570 1.00 87.94 540 ILE A O 1
ATOM 4463 N N . GLU A 1 541 ? -28.496 11.674 44.745 1.00 88.50 541 GLU A N 1
ATOM 4464 C CA . GLU A 1 541 ? -27.834 12.572 43.796 1.00 88.50 541 GLU A CA 1
ATOM 4465 C C . GLU A 1 541 ? -26.325 12.296 43.700 1.00 88.50 541 GLU A C 1
ATOM 4467 O O . GLU A 1 541 ? -25.831 12.042 42.600 1.00 88.50 541 GLU A O 1
ATOM 4472 N N . ASP A 1 542 ? -25.622 12.213 44.835 1.00 86.50 542 ASP A N 1
ATOM 4473 C CA . ASP A 1 542 ? -24.207 11.829 44.923 1.00 86.50 542 ASP A CA 1
ATOM 4474 C C . ASP A 1 542 ? -23.933 10.505 44.201 1.00 86.50 542 ASP A C 1
ATOM 4476 O O . ASP A 1 542 ? -22.976 10.404 43.434 1.00 86.50 542 ASP A O 1
ATOM 4480 N N . PHE A 1 543 ? -24.783 9.487 44.393 1.00 86.69 543 PHE A N 1
ATOM 4481 C CA . PHE A 1 543 ? -24.670 8.235 43.644 1.00 86.69 543 PHE A CA 1
ATOM 4482 C C . PHE A 1 543 ? -24.842 8.446 42.136 1.00 86.69 543 PHE A C 1
ATOM 4484 O O . PHE A 1 543 ? -24.033 7.959 41.348 1.00 86.69 543 PHE A O 1
ATOM 4491 N N . ASN A 1 544 ? -25.898 9.149 41.718 1.00 85.12 544 ASN A N 1
ATOM 4492 C CA . ASN A 1 544 ? -26.192 9.348 40.298 1.00 85.12 544 ASN A CA 1
ATOM 4493 C C . ASN A 1 544 ? -25.075 10.140 39.592 1.00 85.12 544 ASN A C 1
ATOM 4495 O O . ASN A 1 544 ? -24.838 9.917 38.406 1.00 85.12 544 ASN A O 1
ATOM 4499 N N . ASN A 1 545 ? -24.383 11.028 40.311 1.00 84.69 545 ASN A N 1
ATOM 4500 C CA . ASN A 1 545 ? -23.195 11.730 39.830 1.00 84.69 545 ASN A CA 1
ATOM 4501 C C . ASN A 1 545 ? -21.995 10.773 39.752 1.00 84.69 545 ASN A C 1
ATOM 4503 O O . ASN A 1 545 ? -21.430 10.596 38.675 1.00 84.69 545 ASN A O 1
ATOM 4507 N N . ARG A 1 546 ? -21.701 10.036 40.834 1.00 82.88 546 ARG A N 1
ATOM 4508 C CA . ARG A 1 546 ? -20.629 9.023 40.875 1.00 82.88 546 ARG A CA 1
ATOM 4509 C C . ARG A 1 546 ? -20.776 7.899 39.851 1.00 82.88 546 ARG A C 1
ATOM 4511 O O . ARG A 1 546 ? -19.784 7.236 39.588 1.00 82.88 546 ARG A O 1
ATOM 4518 N N . ILE A 1 547 ? -21.964 7.604 39.317 1.00 79.69 547 ILE A N 1
ATOM 4519 C CA . ILE A 1 547 ? -22.139 6.610 38.236 1.00 79.69 547 ILE A CA 1
ATOM 4520 C C . ILE A 1 547 ? -21.771 7.174 36.861 1.00 79.69 547 ILE A C 1
ATOM 4522 O O . ILE A 1 547 ? -21.305 6.419 36.012 1.00 79.69 547 ILE A O 1
ATOM 4526 N N . LYS A 1 548 ? -21.981 8.476 36.644 1.00 70.88 548 LYS A N 1
ATOM 4527 C CA . LYS A 1 548 ? -21.689 9.153 35.371 1.00 70.88 548 LYS A CA 1
ATOM 4528 C C . LYS A 1 548 ? -20.196 9.457 35.190 1.00 70.88 548 LYS A C 1
ATOM 4530 O O . LYS A 1 548 ? -19.767 9.640 34.051 1.00 70.88 548 LYS A O 1
ATOM 4535 N N . GLU A 1 549 ? -19.450 9.494 36.297 1.00 62.47 549 GLU A N 1
ATOM 4536 C CA . GLU A 1 549 ? -17.978 9.544 36.393 1.00 62.47 549 GLU A CA 1
ATOM 4537 C C . GLU A 1 549 ? -17.312 8.158 36.220 1.00 62.47 549 GLU A C 1
ATOM 4539 O O . GLU A 1 549 ? -16.382 8.059 35.390 1.00 62.47 549 GLU A O 1
#